Protein AF-A0A139GU90-F1 (afdb_monomer_lite)

InterPro domains:
  IPR026705 HID1/Ecm30 [PF12722] (1-574)
  IPR026705 HID1/Ecm30 [PTHR21575] (1-576)

pLDDT: mean 81.15, std 15.1, range [34.09, 97.06]

Secondary structure (DSSP, 8-state):
-HHHHHHHHHHHHHHHHHHSSS--TT-THHHHHHHS--SHHHHHHHS-HHHHHHHHPPPTTS---TT-GGGTT---HHHHHHHHHHHHHHHHHHH----SS-HHHHHHHHHHHHHHHHHHHHHHHH-GGGHHHHHHHHHSPB-PEE----TTSSS-S-EEETTEEEEEE-GGGTT---BS-HHHHHHHHHHHHTT-TTTTS---B-TTSSBP-------SSSBTTBSS-----HHHHHHHHHHHHHHHHHTGGGGGS-TTTTTT---HHHHHHHHTS-HHHHHHHHHHHHHHHHH--GGGS-SS---TT---HHHHHHHHHHHHHHHHHH--PPPPTTSPPPP-HHHHHHHH---HHHHHHHHHHHHHHHTHHHHHTTSSS------TTHHHHHHHHHHHHHH-HHHHHHHHHTSHHHHHHHHHHHHHHHHHH-TTSTTHHHHHHHHHHHHHHHTSHHHHHHTTSB---GGGS-GGGPPTT--SBHHHHHHHHHHHHHHHSGGGGHHHHHHHHHHHHHHGGG--S--HHHHHHHHHHHHHHHSHHHHTT-TTHHHHHHHHHHHHHHHHHHHHTT-SS--HHHHHHHHT-

Sequence (589 aa):
MGVSESKIAFKQTVSRLLDNRNIDSADPIWNELWTLPETADDVFSFWAANDIRELLWTHPNQKIVAADYQFMHEPKRNLITLLYLTIARLEQLQTQHVFPEDPSMTNRQIVNCMRIITRLMPFIHEAENMQEWANRFFWEPQRPTYLNWDRLNSRPNQYYDGLHPNVLYNRQDADKEIGPPLGHRLLDVVTKYMFFAAFTLPSRETEDGKPDLEITLKVWHSGVGSGSSPYCTAENFRNQYETARLLLTMASRTMYIRPDQVAMADNKALTYLTTRINQRIINAINCSLLNTVMRFQPTVWSPMIDWEARRDNKKVLVSTCLQFLLVSMVYIPPLGPDGKSVKNLFRNSMASLFRPDDFQFINHGIKRVLEQPVSANRSFIPKSDKVEWAPDMLSFLWEMVQCNKKFRRYLCDTRIAMDYFVILLYYVVDGIRDTTNTKLGVVRMSVCILQSLSTDRVFATHLRAPFNHVDALPEVMRIKSFHGSYADFLLCSMADIIVTTEERMEPVYGPCIDIIKNIAPYQKHLERATSSKLMRIFEKLVQPGYLLRNDGNNVVLKGLLQACHAILENNFEGRSHGSRVELVWREKR

Radius of gyration: 29.22 Å; chains: 1; bounding box: 82×59×94 Å

Structure (mmCIF, N/CA/C/O backbone):
data_AF-A0A139GU90-F1
#
_entry.id   AF-A0A139GU90-F1
#
loop_
_atom_site.group_PDB
_atom_site.id
_atom_site.type_symbol
_atom_site.label_atom_id
_atom_site.label_alt_id
_atom_site.label_comp_id
_atom_site.label_asym_id
_atom_site.label_entity_id
_atom_site.label_seq_id
_atom_site.pdbx_PDB_ins_code
_atom_site.Cartn_x
_atom_site.Cartn_y
_atom_site.Cartn_z
_atom_site.occupancy
_atom_site.B_iso_or_equiv
_atom_site.auth_seq_id
_atom_site.auth_comp_id
_atom_site.auth_asym_id
_atom_site.auth_atom_id
_atom_site.pdbx_PDB_model_num
ATOM 1 N N . MET A 1 1 ? -15.010 27.110 31.125 1.00 40.75 1 MET A N 1
ATOM 2 C CA . MET A 1 1 ? -14.324 26.512 32.291 1.00 40.75 1 MET A CA 1
ATOM 3 C C . MET A 1 1 ? -14.272 24.975 32.253 1.00 40.75 1 MET A C 1
ATOM 5 O O . MET A 1 1 ? -13.381 24.435 32.881 1.00 40.75 1 MET A O 1
ATOM 9 N N . GLY A 1 2 ? -15.091 24.270 31.451 1.00 57.06 2 GLY A N 1
ATOM 10 C CA . GLY A 1 2 ? -15.141 22.792 31.463 1.00 57.06 2 GLY A CA 1
ATOM 11 C C . GLY A 1 2 ? -14.008 22.008 30.770 1.00 57.06 2 GLY A C 1
ATOM 12 O O . GLY A 1 2 ? -13.779 20.864 31.135 1.00 57.06 2 GLY A O 1
ATOM 13 N N . VAL A 1 3 ? -13.258 22.592 29.823 1.00 60.56 3 VAL A N 1
ATOM 14 C CA . VAL A 1 3 ? -12.218 21.854 29.056 1.00 60.56 3 VAL A CA 1
ATOM 15 C C . VAL A 1 3 ? -11.013 21.447 29.920 1.00 60.56 3 VAL A C 1
ATOM 17 O O . VAL A 1 3 ? -10.373 20.428 29.677 1.00 60.56 3 VAL A O 1
ATOM 20 N N . SER A 1 4 ? -10.677 22.237 30.942 1.00 66.94 4 SER A N 1
ATOM 21 C CA . SER A 1 4 ? -9.584 21.902 31.866 1.00 66.94 4 SER A CA 1
ATOM 22 C C . SER A 1 4 ? -10.014 20.848 32.888 1.00 66.94 4 SER A C 1
ATOM 24 O O . SER A 1 4 ? -9.228 19.969 33.230 1.00 66.94 4 SER A O 1
ATOM 26 N N . GLU A 1 5 ? -11.268 20.905 33.343 1.00 70.94 5 GLU A N 1
ATOM 27 C CA . GLU A 1 5 ? -11.840 19.940 34.288 1.00 70.94 5 GLU A CA 1
ATOM 28 C C . GLU A 1 5 ? -12.019 18.557 33.652 1.00 70.94 5 GLU A C 1
ATOM 30 O O . GLU A 1 5 ? -11.633 17.563 34.263 1.00 70.94 5 GLU A O 1
ATOM 35 N N . SER A 1 6 ? -12.494 18.477 32.402 1.00 71.88 6 SER A N 1
ATOM 36 C CA . SER A 1 6 ? -12.640 17.204 31.676 1.00 71.88 6 SER A CA 1
ATOM 37 C C . SER A 1 6 ? -11.301 16.494 31.451 1.00 71.88 6 SER A C 1
ATOM 39 O O . SER A 1 6 ? -11.211 15.274 31.583 1.00 71.88 6 SER A O 1
ATOM 41 N N . LYS A 1 7 ? -10.228 17.252 31.197 1.00 76.62 7 LYS A N 1
ATOM 42 C CA . LYS A 1 7 ? -8.858 16.725 31.069 1.00 76.62 7 LYS A CA 1
ATOM 43 C C . LYS A 1 7 ? -8.301 16.186 32.385 1.00 76.62 7 LYS A C 1
ATOM 45 O O . LYS A 1 7 ? -7.633 15.152 32.395 1.00 76.62 7 LYS A O 1
ATOM 50 N N . ILE A 1 8 ? -8.566 16.875 33.496 1.00 79.88 8 ILE A N 1
ATOM 51 C CA . ILE A 1 8 ? -8.167 16.414 34.833 1.00 79.88 8 ILE A CA 1
ATOM 52 C C . ILE A 1 8 ? -8.944 15.149 35.202 1.00 79.88 8 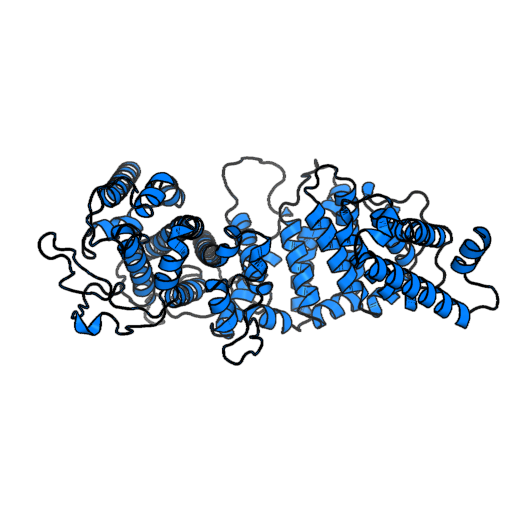ILE A C 1
ATOM 54 O O . ILE A 1 8 ? -8.326 14.183 35.648 1.00 79.88 8 ILE A O 1
ATOM 58 N N . ALA A 1 9 ? -10.258 15.134 34.960 1.00 79.94 9 ALA A N 1
ATOM 59 C CA . ALA A 1 9 ? -11.107 13.968 35.179 1.00 79.94 9 ALA A CA 1
ATOM 60 C C . ALA A 1 9 ? -10.586 12.761 34.390 1.00 79.94 9 ALA A C 1
ATOM 62 O O . ALA A 1 9 ? -10.298 11.734 34.989 1.00 79.94 9 ALA A O 1
ATOM 63 N N . PHE A 1 10 ? -10.307 12.920 33.092 1.00 80.69 10 PHE A N 1
ATOM 64 C CA . PHE A 1 10 ? -9.768 11.839 32.265 1.00 80.69 10 PHE A CA 1
ATOM 65 C C . PHE A 1 10 ? -8.430 11.293 32.785 1.00 80.69 10 PHE A C 1
ATOM 67 O O . PHE A 1 10 ? -8.216 10.082 32.819 1.00 80.69 10 PHE A O 1
ATOM 74 N N . LYS A 1 11 ? -7.523 12.163 33.250 1.00 82.12 11 LYS A N 1
ATOM 75 C CA . LYS A 1 11 ? -6.261 11.716 33.858 1.00 82.12 11 LYS A CA 1
ATOM 76 C C . LYS A 1 11 ? -6.498 10.912 35.141 1.00 82.12 11 LYS A C 1
ATOM 78 O O . LYS A 1 11 ? -5.830 9.906 35.358 1.00 82.12 11 LYS A O 1
ATOM 83 N N . GLN A 1 12 ? -7.451 11.333 35.972 1.00 83.44 12 GLN A N 1
ATOM 84 C CA . GLN A 1 12 ? -7.842 10.593 37.175 1.00 83.44 12 GLN A CA 1
ATOM 85 C C . GLN A 1 12 ? -8.463 9.235 36.824 1.00 83.44 12 GLN A C 1
ATOM 87 O O . GLN A 1 12 ? -8.147 8.246 37.483 1.00 83.44 12 GLN A O 1
ATOM 92 N N . THR A 1 13 ? -9.282 9.167 35.770 1.00 82.94 13 THR A N 1
ATOM 93 C CA . THR A 1 13 ? -9.825 7.922 35.208 1.00 82.94 13 THR A CA 1
ATOM 94 C C . THR A 1 13 ? -8.684 6.966 34.832 1.00 82.94 13 THR A C 1
ATOM 96 O O . THR A 1 13 ? -8.685 5.818 35.269 1.00 82.94 13 THR A O 1
ATOM 99 N N . VAL A 1 14 ? -7.654 7.440 34.115 1.00 83.12 14 VAL A N 1
ATOM 100 C CA . VAL A 1 14 ? -6.478 6.622 33.743 1.00 83.12 14 VAL A CA 1
ATOM 101 C C . VAL A 1 14 ? -5.686 6.160 34.972 1.00 83.12 14 VAL A C 1
ATOM 103 O O . VAL A 1 14 ? -5.358 4.979 35.066 1.00 83.12 14 VAL A O 1
ATOM 106 N N . SER A 1 15 ? -5.427 7.029 35.954 1.00 83.69 15 SER A N 1
ATOM 107 C CA . SER A 1 15 ? -4.740 6.626 37.194 1.00 83.69 15 SER A CA 1
ATOM 108 C C . SER A 1 15 ? -5.526 5.572 37.979 1.00 83.69 15 SER A C 1
ATOM 110 O O . SER A 1 15 ? -4.954 4.589 38.442 1.00 83.69 15 SER A O 1
ATOM 112 N N . ARG A 1 16 ? -6.858 5.692 38.044 1.00 83.00 16 ARG A N 1
ATOM 113 C CA . ARG A 1 16 ? -7.717 4.677 38.674 1.00 83.00 16 ARG A CA 1
ATOM 114 C C . ARG A 1 16 ? -7.636 3.320 37.976 1.00 83.00 16 ARG A C 1
ATOM 116 O O . ARG A 1 16 ? -7.678 2.302 38.662 1.00 83.00 16 ARG A O 1
ATOM 123 N N . LEU A 1 17 ? -7.494 3.290 36.647 1.00 82.44 17 LEU A N 1
ATOM 124 C CA . LEU A 1 17 ? -7.277 2.043 35.899 1.00 82.44 17 LEU A CA 1
ATOM 125 C C . LEU A 1 17 ? -5.941 1.368 36.253 1.00 82.44 17 LEU A C 1
ATOM 127 O O . LEU A 1 17 ? -5.829 0.151 36.097 1.00 82.44 17 LEU A O 1
ATOM 131 N N . LEU A 1 18 ? -4.938 2.124 36.705 1.00 81.19 18 LEU A N 1
ATOM 132 C CA . LEU A 1 18 ? -3.638 1.592 37.126 1.00 81.19 18 LEU A CA 1
ATOM 133 C C . LEU A 1 18 ? -3.661 1.087 38.573 1.00 81.19 18 LEU A C 1
ATOM 135 O O . LEU A 1 18 ? -3.166 -0.016 38.835 1.00 81.19 18 LEU A O 1
ATOM 139 N N . ASP A 1 19 ? -4.259 1.878 39.469 1.00 80.56 19 ASP A N 1
ATOM 140 C CA . ASP A 1 19 ? -4.271 1.650 40.917 1.00 80.56 19 ASP A CA 1
ATOM 141 C C . ASP A 1 19 ? -5.241 0.533 41.330 1.00 80.56 19 ASP A C 1
ATOM 143 O O . ASP A 1 19 ? -4.900 -0.354 42.122 1.00 80.56 19 ASP A O 1
ATOM 147 N N . ASN A 1 20 ? -6.462 0.546 40.784 1.00 76.06 20 ASN A N 1
ATOM 148 C CA . ASN A 1 20 ? -7.491 -0.420 41.148 1.00 76.06 20 ASN A CA 1
ATOM 149 C C . ASN A 1 20 ? -7.299 -1.721 40.377 1.00 76.06 20 ASN A C 1
ATOM 151 O O . ASN A 1 20 ? -7.235 -1.743 39.150 1.00 76.06 20 ASN A O 1
ATOM 155 N N . ARG A 1 21 ? -7.286 -2.849 41.086 1.00 67.75 21 ARG A N 1
ATOM 156 C CA . ARG A 1 21 ? -7.284 -4.166 40.445 1.00 67.75 21 ARG A CA 1
ATOM 157 C C . ARG A 1 21 ? -8.719 -4.610 40.179 1.00 67.75 21 ARG A C 1
ATOM 159 O O . ARG A 1 21 ? -9.488 -4.718 41.124 1.00 67.75 21 ARG A O 1
ATOM 166 N N . ASN A 1 22 ? -9.011 -4.966 38.928 1.00 69.81 22 ASN A N 1
ATOM 167 C CA . ASN A 1 22 ? -10.249 -5.628 38.501 1.00 69.81 22 ASN A CA 1
ATOM 168 C C . ASN A 1 22 ? -11.499 -4.757 38.694 1.00 69.81 22 ASN A C 1
ATOM 170 O O . ASN A 1 22 ? -12.380 -5.089 39.482 1.00 69.81 22 ASN A O 1
ATOM 174 N N . ILE A 1 23 ? -11.559 -3.643 37.968 1.00 77.12 23 ILE A N 1
ATOM 175 C CA . ILE A 1 23 ? -12.759 -2.801 37.910 1.00 77.12 23 ILE A CA 1
ATOM 176 C C . ILE A 1 23 ? -13.882 -3.571 37.202 1.00 77.12 23 ILE A C 1
ATOM 178 O O . ILE A 1 23 ? -13.638 -4.226 36.185 1.00 77.12 23 ILE A O 1
ATOM 182 N N . ASP A 1 24 ? -15.102 -3.485 37.738 1.00 75.94 24 ASP A N 1
ATOM 183 C CA . ASP A 1 24 ? -16.277 -4.116 37.137 1.00 75.94 24 ASP A CA 1
ATOM 184 C C . ASP A 1 24 ? -16.564 -3.511 35.756 1.00 75.94 24 ASP A C 1
ATOM 186 O O . ASP A 1 24 ? -16.510 -2.302 35.550 1.00 75.94 24 ASP A O 1
ATOM 190 N N . SER A 1 25 ? -16.895 -4.367 34.800 1.00 73.06 25 SER A N 1
ATOM 191 C CA . SER A 1 25 ? -17.370 -4.016 33.463 1.00 73.06 25 SER A CA 1
ATOM 192 C C . SER A 1 25 ? -18.543 -3.023 33.432 1.00 73.06 25 SER A C 1
ATOM 194 O O . SER A 1 25 ? -18.662 -2.264 32.472 1.00 73.06 25 SER A O 1
ATOM 196 N N . ALA A 1 26 ? -19.392 -3.009 34.466 1.00 75.50 26 ALA A N 1
ATOM 197 C CA . ALA A 1 26 ? -20.545 -2.112 34.572 1.00 75.50 26 ALA A CA 1
ATOM 198 C C . ALA A 1 26 ? -20.205 -0.722 35.147 1.00 75.50 26 ALA A C 1
ATOM 200 O O . ALA A 1 26 ? -21.079 0.144 35.213 1.00 75.50 26 ALA A O 1
ATOM 201 N N . ASP A 1 27 ? -18.960 -0.498 35.576 1.00 80.94 27 ASP A N 1
ATOM 202 C CA . ASP A 1 27 ? -18.545 0.756 36.201 1.00 80.94 27 ASP A CA 1
ATOM 203 C C . ASP A 1 27 ? -18.630 1.936 35.201 1.00 80.94 27 ASP A C 1
ATOM 205 O O . ASP A 1 27 ? -18.148 1.830 34.064 1.00 80.94 27 ASP A O 1
ATOM 209 N N . PRO A 1 28 ? -19.224 3.086 35.582 1.00 84.31 28 PRO A N 1
ATOM 210 C CA . PRO A 1 28 ? -19.325 4.260 34.712 1.00 84.31 28 PRO A CA 1
ATOM 211 C C . PRO A 1 28 ? -17.970 4.810 34.242 1.00 84.31 28 PRO A C 1
ATOM 213 O O . PRO A 1 28 ? -17.932 5.501 33.221 1.00 84.31 28 PRO A O 1
ATOM 216 N N . ILE A 1 29 ? -16.864 4.469 34.913 1.00 85.50 29 ILE A N 1
ATOM 217 C CA . ILE A 1 29 ? -15.502 4.867 34.536 1.00 85.50 29 ILE A CA 1
ATOM 218 C C . ILE A 1 29 ? -15.152 4.492 33.089 1.00 85.50 29 ILE A C 1
ATOM 220 O O . ILE A 1 29 ? -14.408 5.209 32.422 1.00 85.50 29 ILE A O 1
ATOM 224 N N . TRP A 1 30 ? -15.714 3.401 32.559 1.00 85.31 30 TRP A N 1
ATOM 225 C CA . TRP A 1 30 ? -15.476 2.999 31.174 1.00 85.31 30 TRP A CA 1
ATOM 226 C C . TRP A 1 30 ? -16.108 3.986 30.189 1.00 85.31 30 TRP A C 1
ATOM 228 O O . TRP A 1 30 ? -15.477 4.348 29.198 1.00 85.31 30 TRP A O 1
ATOM 238 N N . ASN A 1 31 ? -17.302 4.506 30.498 1.00 85.50 31 ASN A N 1
ATOM 239 C CA . ASN A 1 31 ? -17.981 5.499 29.663 1.00 85.50 31 ASN A CA 1
ATOM 240 C C . ASN A 1 31 ? -17.219 6.827 29.605 1.00 85.50 31 ASN A C 1
ATOM 242 O O . ASN A 1 31 ? -17.206 7.492 28.566 1.00 85.50 31 ASN A O 1
ATOM 246 N N . GLU A 1 32 ? -16.551 7.206 30.694 1.00 85.81 32 GLU A N 1
ATOM 247 C CA . GLU A 1 32 ? -15.713 8.408 30.752 1.00 85.81 32 GLU A CA 1
ATOM 248 C C . GLU A 1 32 ? -14.583 8.367 29.708 1.00 85.81 32 GLU A C 1
ATOM 250 O O . GLU A 1 32 ? -14.237 9.396 29.124 1.00 85.81 32 GLU A O 1
ATOM 255 N N . LEU A 1 33 ? -14.057 7.178 29.386 1.00 83.75 33 LEU A N 1
ATOM 256 C CA . LEU A 1 33 ? -12.903 7.034 28.495 1.00 83.75 33 LEU A CA 1
ATOM 257 C C . LEU A 1 33 ? -13.179 7.450 27.046 1.00 83.75 33 LEU A C 1
ATOM 259 O O . LEU A 1 33 ? -12.275 7.941 26.372 1.00 83.75 33 LEU A O 1
ATOM 263 N N . TRP A 1 34 ? -14.405 7.269 26.550 1.00 86.56 34 TRP A N 1
ATOM 264 C CA . TRP A 1 34 ? -14.785 7.674 25.191 1.00 86.56 34 TRP A CA 1
ATOM 265 C C . TRP A 1 34 ? -15.650 8.936 25.135 1.00 86.56 34 TRP A C 1
ATOM 267 O O . TRP A 1 34 ? -15.817 9.494 24.049 1.00 86.56 34 TRP A O 1
ATOM 277 N N . THR A 1 35 ? -16.157 9.430 26.269 1.00 86.25 35 THR A N 1
ATOM 278 C CA . THR A 1 35 ? -16.968 10.660 26.332 1.00 86.25 35 THR A CA 1
ATOM 279 C C . THR A 1 35 ? -16.157 11.912 26.672 1.00 86.25 35 THR A C 1
ATOM 281 O O . THR A 1 35 ? -16.426 12.966 26.094 1.00 86.25 35 THR A O 1
ATOM 284 N N . LEU A 1 36 ? -15.154 11.811 27.554 1.00 84.00 36 LEU A N 1
ATOM 285 C CA . LEU A 1 36 ? -14.363 12.958 28.019 1.00 84.00 36 LEU A CA 1
ATOM 286 C C . LEU A 1 36 ? -13.362 13.517 26.988 1.00 84.00 36 LEU A C 1
ATOM 288 O O . LEU A 1 36 ? -13.222 14.741 26.938 1.00 84.00 36 LEU A O 1
ATOM 292 N N . PRO A 1 37 ? -12.651 12.710 26.168 1.00 84.06 37 PRO A N 1
ATOM 293 C CA . PRO A 1 37 ? -11.667 13.261 25.237 1.00 84.06 37 PRO A CA 1
ATOM 294 C C . PRO A 1 37 ? -12.317 14.083 24.116 1.00 84.06 37 PRO A C 1
ATOM 296 O O . PRO A 1 37 ? -13.208 13.607 23.409 1.00 84.06 37 PRO A O 1
ATOM 299 N N . GLU A 1 38 ? -11.829 15.304 23.891 1.00 79.12 38 GLU A N 1
ATOM 300 C CA . GLU A 1 38 ? -12.315 16.173 22.809 1.00 79.12 38 GLU A CA 1
ATOM 301 C C . GLU A 1 38 ? -11.406 16.102 21.573 1.00 79.12 38 GLU A C 1
ATOM 303 O O . GLU A 1 38 ? -11.857 16.159 20.422 1.00 79.12 38 GLU A O 1
ATOM 308 N N . THR A 1 39 ? -10.100 15.939 21.788 1.00 79.38 39 THR A N 1
ATOM 309 C CA . THR A 1 39 ? -9.088 15.930 20.730 1.00 79.38 39 THR A CA 1
ATOM 310 C C . THR A 1 39 ? -8.318 14.614 20.663 1.00 79.38 39 THR A C 1
ATOM 312 O O . THR A 1 39 ? -8.367 13.784 21.566 1.00 79.38 39 THR A O 1
ATOM 315 N N . ALA A 1 40 ? -7.598 14.404 19.554 1.00 77.44 40 ALA A N 1
ATOM 316 C CA . ALA A 1 40 ? -6.693 13.261 19.456 1.00 77.44 40 ALA A CA 1
ATOM 317 C C . ALA A 1 40 ? -5.589 13.369 20.517 1.00 77.44 40 ALA A C 1
ATOM 319 O O . ALA A 1 40 ? -5.300 12.390 21.199 1.00 77.44 40 ALA A O 1
ATOM 320 N N . ASP A 1 41 ? -5.037 14.568 20.707 1.00 78.50 41 ASP A N 1
ATOM 321 C CA . ASP A 1 41 ? -3.985 14.825 21.688 1.00 78.50 41 ASP A CA 1
ATOM 322 C C . ASP A 1 41 ? -4.434 14.499 23.115 1.00 78.50 41 ASP A C 1
ATOM 324 O O . ASP A 1 41 ? -3.618 14.023 23.901 1.00 78.50 41 ASP A O 1
ATOM 328 N N . ASP A 1 42 ? -5.726 14.646 23.428 1.00 78.25 42 ASP A N 1
ATOM 329 C CA . ASP A 1 42 ? -6.269 14.238 24.727 1.00 78.25 42 ASP A CA 1
ATOM 330 C C . ASP A 1 42 ? -6.219 12.714 24.938 1.00 78.25 42 ASP A C 1
ATOM 332 O O . ASP A 1 42 ? -6.059 12.241 26.054 1.00 78.25 42 ASP A O 1
ATOM 336 N N . VAL A 1 43 ? -6.282 11.904 23.883 1.00 79.56 43 VAL A N 1
ATOM 337 C CA . VAL A 1 43 ? -6.084 10.453 24.025 1.00 79.56 43 VAL A CA 1
ATOM 338 C C . VAL A 1 43 ? -4.591 10.128 24.055 1.00 79.56 43 VAL A C 1
ATOM 340 O O . VAL A 1 43 ? -4.123 9.434 24.952 1.00 79.56 43 VAL A O 1
ATOM 343 N N . PHE A 1 44 ? -3.817 10.649 23.098 1.00 78.75 44 PHE A N 1
ATOM 344 C CA . PHE A 1 44 ? -2.407 10.278 22.920 1.00 78.75 44 PHE A CA 1
ATOM 345 C C . PHE A 1 44 ? -1.470 10.827 24.009 1.00 78.75 44 PHE A C 1
ATOM 347 O O . PHE A 1 44 ? -0.449 10.194 24.283 1.00 78.75 44 PHE A O 1
ATOM 354 N N . SER A 1 45 ? -1.796 11.969 24.624 1.00 76.12 45 SER A N 1
ATOM 355 C CA . SER A 1 45 ? -0.969 12.588 25.673 1.00 76.12 45 SER A CA 1
ATOM 356 C C . SER A 1 45 ? -1.302 12.064 27.065 1.00 76.12 45 SER A C 1
ATOM 358 O O . SER A 1 45 ? -0.399 11.905 27.882 1.00 76.12 45 SER A O 1
ATOM 360 N N . PHE A 1 46 ? -2.582 11.801 27.345 1.00 72.44 46 PHE A N 1
ATOM 361 C CA . PHE A 1 46 ? -3.020 11.374 28.675 1.00 72.44 46 PHE A CA 1
ATOM 362 C C . PHE A 1 46 ? -2.926 9.859 28.870 1.00 72.44 46 PHE A C 1
ATOM 364 O O . PHE A 1 46 ? -2.737 9.420 29.997 1.00 72.44 46 PHE A O 1
ATOM 371 N N . TRP A 1 47 ? -2.966 9.066 27.793 1.00 77.25 47 TRP A N 1
ATOM 372 C CA . TRP A 1 47 ? -2.459 7.694 27.812 1.00 77.25 47 TRP A CA 1
ATOM 373 C C . TRP A 1 47 ? -0.947 7.704 27.565 1.00 77.25 47 TRP A C 1
ATOM 375 O O . TRP A 1 47 ? -0.469 7.512 26.431 1.00 77.25 47 TRP A O 1
ATOM 385 N N . ALA A 1 48 ? -0.184 7.976 28.628 1.00 83.00 48 ALA A N 1
ATOM 386 C CA . ALA A 1 48 ? 1.266 7.993 28.542 1.00 83.00 48 ALA A CA 1
ATOM 387 C C . ALA A 1 48 ? 1.803 6.589 28.220 1.00 83.00 48 ALA A C 1
ATOM 389 O O . ALA A 1 48 ? 1.218 5.566 28.574 1.00 83.00 48 ALA A O 1
ATOM 390 N N . ALA A 1 49 ? 2.948 6.534 27.536 1.00 83.31 49 ALA A N 1
ATOM 391 C CA . ALA A 1 49 ? 3.563 5.264 27.151 1.00 83.31 49 ALA A CA 1
ATOM 392 C C . ALA A 1 49 ? 3.890 4.379 28.368 1.00 83.31 49 ALA A C 1
ATOM 394 O O . ALA A 1 49 ? 3.790 3.157 28.284 1.00 83.31 49 ALA A O 1
ATOM 395 N N . ASN A 1 50 ? 4.258 4.994 29.495 1.00 83.75 50 ASN A N 1
ATOM 396 C CA . ASN A 1 50 ? 4.556 4.278 30.734 1.00 83.75 50 ASN A CA 1
ATOM 397 C C . ASN A 1 50 ? 3.298 3.656 31.345 1.00 83.75 50 ASN A C 1
ATOM 399 O O . ASN A 1 50 ? 3.346 2.494 31.725 1.00 83.75 50 ASN A O 1
ATOM 403 N N . ASP A 1 51 ? 2.175 4.376 31.344 1.00 84.12 51 ASP A N 1
ATOM 404 C CA . ASP A 1 51 ? 0.894 3.894 31.875 1.00 84.12 51 ASP A CA 1
ATOM 405 C C . ASP A 1 51 ? 0.404 2.663 31.095 1.00 84.12 51 ASP A C 1
ATOM 407 O O . ASP A 1 51 ? 0.022 1.646 31.671 1.00 84.12 51 ASP A O 1
ATOM 411 N N . ILE A 1 52 ? 0.487 2.709 29.758 1.00 84.12 52 ILE A N 1
ATOM 412 C CA . ILE A 1 52 ? 0.115 1.572 28.900 1.00 84.12 52 ILE A CA 1
ATOM 413 C C . ILE A 1 52 ? 1.037 0.378 29.158 1.00 84.12 52 ILE A C 1
ATOM 415 O O . ILE A 1 52 ? 0.567 -0.755 29.268 1.00 84.12 52 ILE A O 1
ATOM 419 N N . ARG A 1 53 ? 2.349 0.616 29.278 1.00 83.75 53 ARG A N 1
ATOM 420 C CA . ARG A 1 53 ? 3.304 -0.443 29.624 1.00 83.75 53 ARG A CA 1
ATOM 421 C C . ARG A 1 53 ? 3.003 -1.023 30.998 1.00 83.75 53 ARG A C 1
ATOM 423 O O . ARG A 1 53 ? 3.034 -2.232 31.141 1.00 83.75 53 ARG A O 1
ATOM 430 N N . GLU A 1 54 ? 2.627 -0.225 31.984 1.00 82.50 54 GLU A N 1
ATOM 431 C CA . GLU A 1 54 ? 2.267 -0.746 33.301 1.00 82.50 54 GLU A CA 1
ATOM 432 C C . GLU A 1 54 ? 0.987 -1.599 33.273 1.00 82.50 54 GLU A C 1
ATOM 434 O O . GLU A 1 54 ? 0.876 -2.580 34.003 1.00 82.50 54 GLU A O 1
ATOM 439 N N . LEU A 1 55 ? 0.022 -1.281 32.407 1.00 79.88 55 LEU A N 1
ATOM 440 C CA . LEU A 1 55 ? -1.144 -2.144 32.185 1.00 79.88 55 LEU A CA 1
ATOM 441 C C . LEU A 1 55 ? -0.795 -3.450 31.465 1.00 79.88 55 LEU A C 1
ATOM 443 O O . LEU A 1 55 ? -1.460 -4.462 31.680 1.00 79.88 55 LEU A O 1
ATOM 447 N N . LEU A 1 56 ? 0.233 -3.432 30.617 1.00 76.25 56 LEU A N 1
ATOM 448 C CA . LEU A 1 56 ? 0.733 -4.613 29.917 1.00 76.25 56 LEU A CA 1
ATOM 449 C C . LEU A 1 56 ? 1.647 -5.479 30.795 1.00 76.25 56 LEU A C 1
ATOM 451 O O . LEU A 1 56 ? 1.688 -6.687 30.603 1.00 76.25 56 LEU A O 1
ATOM 455 N N . TRP A 1 57 ? 2.379 -4.891 31.744 1.00 68.38 57 TRP A N 1
ATOM 456 C CA . TRP A 1 57 ? 3.403 -5.574 32.534 1.00 68.38 57 TRP A CA 1
ATOM 457 C C . TRP A 1 57 ? 2.891 -6.003 33.915 1.00 68.38 57 TRP A C 1
ATOM 459 O O . TRP A 1 57 ? 2.544 -5.185 34.765 1.00 68.38 57 TRP A O 1
ATOM 469 N N . THR A 1 58 ? 2.969 -7.300 34.203 1.00 55.03 58 THR A N 1
ATOM 470 C CA . THR A 1 58 ? 3.000 -7.835 35.572 1.00 55.03 58 THR A CA 1
ATOM 471 C C . THR A 1 58 ? 4.455 -7.896 36.052 1.00 55.03 58 THR A C 1
ATOM 473 O O . THR A 1 58 ? 5.280 -8.572 35.444 1.00 55.03 58 THR A O 1
ATOM 476 N N . HIS A 1 59 ? 4.812 -7.157 37.109 1.00 48.91 59 HIS A N 1
ATOM 477 C CA . HIS A 1 59 ? 6.194 -7.074 37.608 1.00 48.91 59 HIS A CA 1
ATOM 478 C C . HIS A 1 59 ? 6.810 -8.454 37.947 1.00 48.91 59 HIS A C 1
ATOM 480 O O . HIS A 1 59 ? 6.175 -9.227 38.664 1.00 48.91 59 HIS A O 1
ATOM 486 N N . PRO A 1 60 ? 8.087 -8.721 37.590 1.00 41.88 60 PRO A N 1
ATOM 487 C CA . PRO A 1 60 ? 8.800 -9.947 37.982 1.00 41.88 60 PRO A CA 1
ATOM 488 C C . PRO A 1 60 ? 9.142 -10.031 39.485 1.00 41.88 60 PRO A C 1
ATOM 490 O O . PRO A 1 60 ? 9.498 -11.098 39.973 1.00 41.88 60 PRO A O 1
ATOM 493 N N . ASN A 1 61 ? 9.011 -8.934 40.244 1.00 38.31 61 ASN A N 1
ATOM 494 C CA . ASN A 1 61 ? 9.366 -8.872 41.673 1.00 38.31 61 ASN A CA 1
ATOM 495 C C . ASN A 1 61 ? 8.178 -9.065 42.632 1.00 38.31 61 ASN A C 1
ATOM 497 O O . ASN A 1 61 ? 8.328 -8.918 43.847 1.00 38.31 61 ASN A O 1
ATOM 501 N N . GLN A 1 62 ? 6.986 -9.375 42.124 1.00 42.84 62 GLN A N 1
ATOM 502 C CA . GLN A 1 62 ? 5.857 -9.703 42.987 1.00 42.84 62 GLN A CA 1
ATOM 503 C C . GLN A 1 62 ? 6.035 -11.149 43.471 1.00 42.84 62 GLN A C 1
ATOM 505 O O . GLN A 1 62 ? 6.113 -12.051 42.646 1.00 42.84 62 GLN A O 1
ATOM 510 N N . LYS A 1 63 ? 6.154 -11.369 44.793 1.00 36.12 63 LYS A N 1
ATOM 511 C CA . LYS A 1 63 ? 6.316 -12.708 45.395 1.00 36.12 63 LYS A CA 1
ATOM 512 C C . LYS A 1 63 ? 5.292 -13.679 44.800 1.00 36.12 63 LYS A C 1
ATOM 514 O O . LYS A 1 63 ? 4.099 -13.575 45.073 1.00 36.12 63 LYS A O 1
ATOM 519 N N . ILE A 1 64 ? 5.808 -14.589 43.985 1.00 41.03 64 ILE A N 1
ATOM 520 C CA . ILE A 1 64 ? 5.069 -15.588 43.225 1.00 41.03 64 ILE A CA 1
ATOM 521 C C . ILE A 1 64 ? 4.521 -16.609 44.222 1.00 41.03 64 ILE A C 1
ATOM 523 O O . ILE A 1 64 ? 5.288 -17.295 44.901 1.00 41.03 64 ILE A O 1
ATOM 527 N N . VAL A 1 65 ? 3.197 -16.705 44.335 1.00 41.25 65 VAL A N 1
ATOM 528 C CA . VAL A 1 65 ? 2.556 -17.862 44.964 1.00 41.25 65 VAL A CA 1
ATOM 529 C C . VAL A 1 65 ? 2.465 -18.932 43.876 1.00 41.25 65 VAL A C 1
ATOM 531 O O . VAL A 1 65 ? 2.024 -18.653 42.767 1.00 41.25 65 VAL A O 1
ATOM 534 N N . ALA A 1 66 ? 2.913 -20.153 44.170 1.00 39.28 66 ALA A N 1
ATOM 535 C CA . ALA A 1 66 ? 3.141 -21.239 43.205 1.00 39.28 66 ALA A CA 1
ATOM 536 C C . ALA A 1 66 ? 1.925 -21.674 42.341 1.00 39.28 66 ALA A C 1
ATOM 538 O O . ALA A 1 66 ? 2.068 -22.552 41.496 1.00 39.28 66 ALA A O 1
ATOM 539 N N . ALA A 1 67 ? 0.747 -21.070 42.518 1.00 46.47 67 ALA A N 1
ATOM 540 C CA . ALA A 1 67 ? -0.456 -21.314 41.721 1.00 46.47 67 ALA A CA 1
ATOM 541 C C . ALA A 1 67 ? -0.554 -20.455 40.436 1.00 46.47 67 ALA A C 1
ATOM 543 O O . ALA A 1 67 ? -1.385 -20.755 39.582 1.00 46.47 67 ALA A O 1
ATOM 544 N N . ASP A 1 68 ? 0.291 -19.428 40.268 1.00 45.16 68 ASP A N 1
ATOM 545 C CA . ASP A 1 68 ? 0.155 -18.412 39.205 1.00 45.16 68 ASP A CA 1
ATOM 546 C C . ASP A 1 68 ? 0.987 -18.680 37.931 1.00 45.16 68 ASP A C 1
ATOM 548 O O . ASP A 1 68 ? 0.962 -17.887 36.989 1.00 45.16 68 ASP A O 1
ATOM 552 N N . TYR A 1 69 ? 1.701 -19.810 37.844 1.00 44.19 69 TYR A N 1
ATOM 553 C CA . TYR A 1 69 ? 2.580 -20.128 36.701 1.00 44.19 69 TYR A CA 1
ATOM 554 C C . TYR A 1 69 ? 1.859 -20.193 35.343 1.00 44.19 69 TYR A C 1
ATOM 556 O O . TYR A 1 69 ? 2.488 -19.998 34.307 1.00 44.19 69 TYR A O 1
ATOM 564 N N . GLN A 1 70 ? 0.544 -20.424 35.328 1.00 44.81 70 GLN A N 1
ATOM 565 C CA . GLN A 1 70 ? -0.241 -20.517 34.094 1.00 44.81 70 GLN A CA 1
ATOM 566 C C . GLN A 1 70 ? -0.640 -19.144 33.510 1.00 44.81 70 GLN A C 1
ATOM 568 O O . GLN A 1 70 ? -1.057 -19.075 32.357 1.00 44.81 70 GLN A O 1
ATOM 573 N N . PHE A 1 71 ? -0.472 -18.054 34.273 1.00 48.62 71 PHE A N 1
ATOM 574 C CA . PHE A 1 71 ? -0.873 -16.683 33.912 1.00 48.62 71 PHE A CA 1
ATOM 575 C C . PHE A 1 71 ? 0.318 -15.721 33.744 1.00 48.62 71 PHE A C 1
ATOM 577 O O . PHE A 1 71 ? 0.134 -14.507 33.689 1.00 48.62 71 PHE A O 1
ATOM 584 N N . MET A 1 72 ? 1.545 -16.247 33.636 1.00 46.69 72 MET A N 1
ATOM 585 C CA . MET A 1 72 ? 2.801 -15.474 33.614 1.00 46.69 72 MET A CA 1
ATOM 586 C C . MET A 1 72 ? 2.926 -14.483 32.429 1.00 46.69 72 MET A C 1
ATOM 588 O O . MET A 1 72 ? 3.820 -13.640 32.424 1.00 46.69 72 MET A O 1
ATOM 592 N N . HIS A 1 73 ? 2.021 -14.569 31.448 1.00 60.44 73 HIS A N 1
ATOM 593 C CA . HIS A 1 73 ? 2.034 -13.828 30.183 1.00 60.44 73 HIS A CA 1
ATOM 594 C C . HIS A 1 73 ? 0.683 -13.152 29.855 1.00 60.44 73 HIS A C 1
ATOM 596 O O . HIS A 1 73 ? 0.328 -13.035 28.685 1.00 60.44 73 HIS A O 1
ATOM 602 N N . GLU A 1 74 ? -0.105 -12.742 30.860 1.00 69.81 74 GLU A N 1
ATOM 603 C CA . GLU A 1 74 ? -1.350 -11.979 30.648 1.00 69.81 74 GLU A CA 1
ATOM 604 C C . GLU A 1 74 ? -1.228 -10.519 31.127 1.00 69.81 74 GLU A C 1
ATOM 606 O O . GLU A 1 74 ? -0.610 -10.261 32.163 1.00 69.81 74 GLU A O 1
ATOM 611 N N . PRO A 1 75 ? -1.837 -9.546 30.420 1.00 78.50 75 PRO A N 1
ATOM 612 C CA . PRO A 1 75 ? -1.882 -8.158 30.873 1.00 78.50 75 PRO A CA 1
ATOM 613 C C . PRO A 1 75 ? -2.824 -7.969 32.073 1.00 78.50 75 PRO A C 1
ATOM 615 O O . PRO A 1 75 ? -3.660 -8.824 32.383 1.00 78.50 75 PRO A O 1
ATOM 618 N N . LYS A 1 76 ? -2.754 -6.800 32.733 1.00 80.75 76 LYS A N 1
ATOM 619 C CA . LYS A 1 76 ? -3.702 -6.434 33.799 1.00 80.75 76 LYS A CA 1
ATOM 620 C C . LYS A 1 76 ? -5.139 -6.519 33.264 1.00 80.75 76 LYS A C 1
ATOM 622 O O . LYS A 1 76 ? -5.439 -6.037 32.171 1.00 80.75 76 LYS A O 1
ATOM 627 N N . ARG A 1 77 ? -6.062 -7.057 34.070 1.00 78.19 77 ARG A N 1
ATOM 628 C CA . ARG A 1 77 ? -7.463 -7.294 33.660 1.00 78.19 77 ARG A CA 1
ATOM 629 C C . ARG A 1 77 ? -8.172 -6.056 33.130 1.00 78.19 77 ARG A C 1
ATOM 631 O O . ARG A 1 77 ? -8.927 -6.161 32.174 1.00 78.19 77 ARG A O 1
ATOM 638 N N . ASN A 1 78 ? -7.886 -4.890 33.703 1.00 83.88 78 ASN A N 1
ATOM 639 C CA . ASN A 1 78 ? -8.485 -3.633 33.263 1.00 83.88 78 ASN A CA 1
ATOM 640 C C . ASN A 1 78 ? -8.195 -3.345 31.779 1.00 83.88 78 ASN A C 1
ATOM 642 O O . ASN A 1 78 ? -9.055 -2.802 31.096 1.00 83.88 78 ASN A O 1
ATOM 646 N N . LEU A 1 79 ? -7.032 -3.753 31.249 1.00 85.19 79 LEU A N 1
ATOM 647 C CA . LEU A 1 79 ? -6.727 -3.623 29.821 1.00 85.19 79 LEU A CA 1
ATOM 648 C C . LEU A 1 79 ? -7.587 -4.562 28.966 1.00 85.19 79 LEU A C 1
ATOM 650 O O . LEU A 1 79 ? -8.065 -4.170 27.906 1.00 85.19 79 LEU A O 1
ATOM 654 N N . ILE A 1 80 ? -7.801 -5.791 29.435 1.00 84.81 80 ILE A N 1
ATOM 655 C CA . ILE A 1 80 ? -8.642 -6.786 28.758 1.00 84.81 80 ILE A CA 1
ATOM 656 C C . ILE A 1 80 ? -10.091 -6.288 28.703 1.00 84.81 80 ILE A C 1
ATOM 658 O O . ILE A 1 80 ? -10.691 -6.252 27.629 1.00 84.81 80 ILE A O 1
ATOM 662 N N . THR A 1 81 ? -10.627 -5.838 29.842 1.00 84.19 81 THR A N 1
ATOM 663 C CA . THR A 1 81 ? -11.970 -5.250 29.940 1.00 84.19 81 THR A CA 1
ATOM 664 C C . THR A 1 81 ? -12.094 -4.012 29.052 1.00 84.19 81 THR A C 1
ATOM 666 O O . THR A 1 81 ? -13.073 -3.887 28.323 1.00 84.19 81 THR A O 1
ATOM 669 N N . LEU A 1 82 ? -11.079 -3.140 29.023 1.00 88.75 82 LEU A N 1
ATOM 670 C CA . LEU A 1 82 ? -11.054 -1.971 28.142 1.00 88.75 82 LEU A CA 1
ATOM 671 C C . LEU A 1 82 ? -11.179 -2.359 26.664 1.00 88.75 82 LEU A C 1
ATOM 673 O O . LEU A 1 82 ? -11.973 -1.765 25.935 1.00 88.75 82 LEU A O 1
ATOM 677 N N . LEU A 1 83 ? -10.407 -3.349 26.211 1.00 90.44 83 LEU A N 1
ATOM 678 C CA . LEU A 1 83 ? -10.444 -3.815 24.822 1.00 90.44 83 LEU A CA 1
ATOM 679 C C . LEU A 1 83 ? -11.809 -4.413 24.470 1.00 90.44 83 LEU A C 1
ATOM 681 O O . LEU A 1 83 ? -12.366 -4.083 23.427 1.00 90.44 83 LEU A O 1
ATOM 685 N N . TYR A 1 84 ? -12.385 -5.233 25.349 1.00 89.50 84 TYR A N 1
ATOM 686 C CA . TYR A 1 84 ? -13.721 -5.773 25.120 1.00 89.50 84 TYR A CA 1
ATOM 687 C C . TYR A 1 84 ? -14.794 -4.684 25.066 1.00 89.50 84 TYR A C 1
ATOM 689 O O . TYR A 1 84 ? -15.552 -4.627 24.100 1.00 89.50 84 TYR A O 1
ATOM 697 N N . LEU A 1 85 ? -14.840 -3.793 26.059 1.00 89.06 85 LEU A N 1
ATOM 698 C CA . LEU A 1 85 ? -15.865 -2.753 26.140 1.00 89.06 85 LEU A CA 1
ATOM 699 C C . LEU A 1 85 ? -15.755 -1.739 25.000 1.00 89.06 85 LEU A C 1
ATOM 701 O O . LEU A 1 85 ? -16.775 -1.311 24.468 1.00 89.06 85 LEU A O 1
ATOM 705 N N . THR A 1 86 ? -14.540 -1.383 24.573 1.00 91.06 86 THR A N 1
ATOM 706 C CA . THR A 1 86 ? -14.352 -0.480 23.425 1.00 91.06 86 THR A CA 1
ATOM 707 C C . THR A 1 86 ? -14.842 -1.101 22.118 1.00 91.06 86 THR A C 1
ATOM 709 O O . THR A 1 86 ? -15.485 -0.411 21.326 1.00 91.06 86 THR A O 1
ATOM 712 N N . ILE A 1 87 ? -14.608 -2.399 21.899 1.00 92.00 87 ILE A N 1
ATOM 713 C CA . ILE A 1 87 ? -15.102 -3.114 20.712 1.00 92.00 87 ILE A CA 1
ATOM 714 C C . ILE A 1 87 ? -16.622 -3.291 20.779 1.00 92.00 87 ILE A C 1
ATOM 716 O O . ILE A 1 87 ? -17.312 -2.980 19.808 1.00 92.00 87 ILE A O 1
ATOM 720 N N . ALA A 1 88 ? -17.157 -3.700 21.931 1.00 89.62 88 ALA A N 1
ATOM 721 C CA . ALA A 1 88 ? -18.596 -3.819 22.152 1.00 89.62 88 ALA A CA 1
ATOM 722 C C . ALA A 1 88 ? -19.314 -2.480 21.934 1.00 89.62 88 ALA A C 1
ATOM 724 O O . ALA A 1 88 ? -20.365 -2.429 21.295 1.00 89.62 88 ALA A O 1
ATOM 725 N N . ARG A 1 89 ? -18.721 -1.372 22.397 1.00 89.88 89 ARG A N 1
ATOM 726 C CA . ARG A 1 89 ? -19.270 -0.031 22.185 1.00 89.88 89 ARG A CA 1
ATOM 727 C C . ARG A 1 89 ? -19.273 0.348 20.706 1.00 89.88 89 ARG A C 1
ATOM 729 O O . ARG A 1 89 ? -20.279 0.861 20.228 1.00 89.88 89 ARG A O 1
ATOM 736 N N . LEU A 1 90 ? -18.201 0.058 19.964 1.00 91.12 90 LEU A N 1
ATOM 737 C CA . LEU A 1 90 ? -18.160 0.280 18.513 1.00 91.12 90 LEU A CA 1
ATOM 738 C C . LEU A 1 90 ? -19.236 -0.525 17.768 1.00 91.12 90 LEU A C 1
ATOM 740 O O . LEU A 1 90 ? -19.828 -0.005 16.826 1.00 91.12 90 LEU A O 1
ATOM 744 N N . GLU A 1 91 ? -19.524 -1.759 18.181 1.00 89.50 91 GLU A N 1
ATOM 745 C CA . GLU A 1 91 ? -20.609 -2.566 17.602 1.00 89.50 91 GLU A CA 1
ATOM 746 C C . GLU A 1 91 ? -22.001 -2.028 17.951 1.00 89.50 91 GLU A C 1
ATOM 748 O O . GLU A 1 91 ? -22.890 -1.956 17.097 1.00 89.50 91 GLU A O 1
ATOM 753 N N . GLN A 1 92 ? -22.187 -1.606 19.202 1.00 87.25 92 GLN A N 1
ATOM 754 C CA . GLN A 1 92 ? -23.440 -1.029 19.675 1.00 87.25 92 GLN A CA 1
ATOM 755 C C . GLN A 1 92 ? -23.794 0.244 18.896 1.00 87.25 92 GLN A C 1
ATOM 757 O O . GLN A 1 92 ? -24.923 0.382 18.426 1.00 87.25 92 GLN A O 1
ATOM 762 N N . LEU A 1 93 ? -22.819 1.140 18.708 1.00 86.38 93 LEU A N 1
ATOM 763 C CA . LEU A 1 93 ? -22.994 2.415 18.001 1.00 86.38 93 LEU A CA 1
ATOM 764 C C . LEU A 1 93 ? -23.308 2.246 16.503 1.00 86.38 93 LEU A C 1
ATOM 766 O O . LEU A 1 93 ? -23.816 3.173 15.882 1.00 86.38 93 LEU A O 1
ATOM 770 N N . GLN A 1 94 ? -23.052 1.066 15.930 1.00 82.62 94 GLN A N 1
ATOM 771 C CA . GLN A 1 94 ? -23.383 0.751 14.538 1.00 82.62 94 GLN A CA 1
ATOM 772 C C . GLN A 1 94 ? -24.796 0.166 14.364 1.00 82.62 94 GLN A C 1
ATOM 774 O O . GLN A 1 94 ? -25.355 0.241 13.274 1.00 82.62 94 GLN A O 1
ATOM 779 N N . THR A 1 95 ? -25.362 -0.458 15.401 1.00 74.69 95 THR A N 1
ATOM 780 C CA . THR A 1 95 ? -26.604 -1.254 15.305 1.00 74.69 95 THR A CA 1
ATOM 781 C C . THR A 1 95 ? -27.809 -0.576 15.941 1.00 74.69 95 THR A C 1
ATOM 783 O O . THR A 1 95 ? -28.937 -0.715 15.466 1.00 74.69 95 THR A O 1
ATOM 786 N N . GLN A 1 96 ? -27.594 0.160 17.024 1.00 64.25 96 GLN A N 1
ATOM 787 C CA . GLN A 1 96 ? -28.672 0.794 17.754 1.00 64.25 96 GLN A CA 1
ATOM 788 C C . GLN A 1 96 ? -29.074 2.113 17.081 1.00 64.25 96 GLN A C 1
ATOM 790 O O . GLN A 1 96 ? -28.274 3.034 16.986 1.00 64.25 96 GLN A O 1
ATOM 795 N N . HIS A 1 97 ? -30.357 2.246 16.716 1.00 51.91 97 HIS A N 1
ATOM 796 C CA . HIS A 1 97 ? -31.016 3.525 16.368 1.00 51.91 97 HIS A CA 1
ATOM 797 C C . HIS A 1 97 ? -31.117 4.492 17.571 1.00 51.91 97 HIS A C 1
ATOM 799 O O . HIS A 1 97 ? -31.964 5.383 17.617 1.00 51.91 97 HIS A O 1
ATOM 805 N N . VAL A 1 98 ? -30.310 4.268 18.605 1.00 40.91 98 VAL A N 1
ATOM 806 C CA . VAL A 1 98 ? -30.425 4.909 19.908 1.00 40.91 98 VAL A CA 1
ATOM 807 C C . VAL A 1 98 ? -29.680 6.220 19.838 1.00 40.91 98 VAL A C 1
ATOM 809 O O . VAL A 1 98 ? -28.609 6.297 20.402 1.00 40.91 98 VAL A O 1
ATOM 812 N N . PHE A 1 99 ? -30.224 7.233 19.166 1.00 46.81 99 PHE A N 1
ATOM 813 C CA . PHE A 1 99 ? -29.958 8.613 19.565 1.00 46.81 99 PHE A CA 1
ATOM 814 C C . PHE A 1 99 ? -31.183 9.502 19.311 1.00 46.81 99 PHE A C 1
ATOM 816 O O . PHE A 1 99 ? -31.466 9.889 18.181 1.00 46.81 99 PHE A O 1
ATOM 823 N N . PRO A 1 100 ? -31.888 9.869 20.393 1.00 46.34 100 PRO A N 1
ATOM 824 C CA . PRO A 1 100 ? -32.470 11.195 20.573 1.00 46.34 100 PRO A CA 1
ATOM 825 C C . PRO A 1 100 ? -31.393 12.282 20.812 1.00 46.34 100 PRO A C 1
ATOM 827 O O . PRO A 1 100 ? -31.741 13.447 20.977 1.00 46.34 100 PRO A O 1
ATOM 830 N N . GLU A 1 101 ? -30.106 11.911 20.890 1.00 53.94 101 GLU A N 1
ATOM 831 C CA . GLU A 1 101 ? -28.972 12.807 21.165 1.00 53.94 101 GLU A CA 1
ATOM 832 C C . GLU A 1 101 ? -28.302 13.330 19.880 1.00 53.94 101 GLU A C 1
ATOM 834 O O . GLU A 1 101 ? -28.436 12.759 18.799 1.00 53.94 101 GLU A O 1
ATOM 839 N N . ASP A 1 102 ? -27.561 14.430 20.019 1.00 64.31 102 ASP A N 1
ATOM 840 C CA . ASP A 1 102 ? -26.849 15.121 18.940 1.00 64.31 102 ASP A CA 1
ATOM 841 C C . ASP A 1 102 ? -25.843 14.181 18.221 1.00 64.31 102 ASP A C 1
ATOM 843 O O . ASP A 1 102 ? -24.935 13.658 18.880 1.00 64.31 102 ASP A O 1
ATOM 847 N N . PRO A 1 103 ? -25.935 13.986 16.884 1.00 69.81 103 PRO A N 1
ATOM 848 C CA . PRO A 1 103 ? -25.012 13.164 16.084 1.00 69.81 103 PRO A CA 1
ATOM 849 C C . PRO A 1 103 ? -23.520 13.442 16.334 1.00 69.81 103 PRO A C 1
ATOM 851 O O . PRO A 1 103 ? -22.675 12.552 16.206 1.00 69.81 103 PRO A O 1
ATOM 854 N N . SER A 1 104 ? -23.187 14.671 16.738 1.00 74.75 104 SER A N 1
ATOM 855 C CA . SER A 1 104 ? -21.834 15.086 17.121 1.00 74.75 104 SER A CA 1
ATOM 856 C C . SER A 1 104 ? -21.265 14.283 18.302 1.00 74.75 104 SER A C 1
ATOM 858 O O . SER A 1 104 ? -20.086 13.912 18.312 1.00 74.75 104 SER A O 1
ATOM 860 N N . MET A 1 105 ? -22.100 13.956 19.293 1.00 78.31 105 MET A N 1
ATOM 861 C CA . MET A 1 105 ? -21.687 13.198 20.478 1.00 78.31 105 MET A CA 1
ATOM 862 C C . MET A 1 105 ? -21.401 11.737 20.135 1.00 78.31 105 MET A C 1
ATOM 864 O O . MET A 1 105 ? -20.395 11.180 20.578 1.00 78.31 105 MET A O 1
ATOM 868 N N . THR A 1 106 ? -22.233 11.138 19.289 1.00 82.31 106 THR A N 1
ATOM 869 C CA . THR A 1 106 ? -22.051 9.776 18.778 1.00 82.31 106 THR A CA 1
ATOM 870 C C . THR A 1 106 ? -20.758 9.653 17.984 1.00 82.31 106 THR A C 1
ATOM 872 O O . THR A 1 106 ? -19.928 8.791 18.283 1.00 82.31 106 THR A O 1
ATOM 875 N N . ASN A 1 107 ? -20.533 10.564 17.031 1.00 85.94 107 ASN A N 1
ATOM 876 C CA . ASN A 1 107 ? -19.304 10.606 16.241 1.00 85.94 107 ASN A CA 1
ATOM 877 C C . ASN A 1 107 ? -18.068 10.713 17.138 1.00 85.94 107 ASN A C 1
ATOM 879 O O . ASN A 1 107 ? -17.091 9.991 16.936 1.00 85.94 107 ASN A O 1
ATOM 883 N N . ARG A 1 108 ? -18.120 11.555 18.176 1.00 87.50 108 ARG A N 1
ATOM 884 C CA . ARG A 1 108 ? -17.021 11.702 19.138 1.00 87.50 108 ARG A CA 1
ATOM 885 C C . ARG A 1 108 ? -16.697 10.392 19.852 1.00 87.50 108 ARG A C 1
ATOM 887 O O . ARG A 1 108 ? -15.523 10.028 19.923 1.00 87.50 108 ARG A O 1
ATOM 894 N N . GLN A 1 109 ? -17.711 9.669 20.327 1.00 89.50 109 GLN A N 1
ATOM 895 C CA . GLN A 1 109 ? -17.512 8.376 20.986 1.00 89.50 109 GLN A CA 1
ATOM 896 C C . GLN A 1 109 ? -16.872 7.355 20.038 1.00 89.50 109 GLN A C 1
ATOM 898 O O . GLN A 1 109 ? -15.888 6.720 20.418 1.00 89.50 109 GLN A O 1
ATOM 903 N N . ILE A 1 110 ? -17.354 7.258 18.790 1.00 91.19 110 ILE A N 1
ATOM 904 C CA . ILE A 1 110 ? -16.786 6.361 17.767 1.00 91.19 110 ILE A CA 1
ATOM 905 C C . ILE A 1 110 ? -15.296 6.663 17.566 1.00 91.19 110 ILE A C 1
ATOM 907 O O . ILE A 1 110 ? -14.455 5.766 17.667 1.00 91.19 110 ILE A O 1
ATOM 911 N N . VAL A 1 111 ? -14.950 7.933 17.329 1.00 91.50 111 VAL A N 1
ATOM 912 C CA . VAL A 1 111 ? -13.557 8.338 17.103 1.00 91.50 111 VAL A CA 1
ATOM 913 C C . VAL A 1 111 ? -12.687 8.046 18.323 1.00 91.50 111 VAL A C 1
ATOM 915 O O . VAL A 1 111 ? -11.565 7.567 18.171 1.00 91.50 111 VAL A O 1
ATOM 918 N N . ASN A 1 112 ? -13.172 8.318 19.534 1.00 92.12 112 ASN A N 1
ATOM 919 C CA . ASN A 1 112 ? -12.394 8.085 20.747 1.00 92.12 112 ASN A CA 1
ATOM 920 C C . ASN A 1 112 ? -12.140 6.592 20.989 1.00 92.12 112 ASN A C 1
ATOM 922 O O . ASN A 1 112 ? -11.003 6.226 21.286 1.00 92.12 112 ASN A O 1
ATOM 926 N N . CYS A 1 113 ? -13.125 5.718 20.756 1.00 93.25 113 CYS A N 1
ATOM 927 C CA . CYS A 1 113 ? -12.912 4.269 20.778 1.00 93.25 113 CYS A CA 1
ATOM 928 C C . CYS A 1 113 ? -11.841 3.841 19.756 1.00 93.25 113 CYS A C 1
ATOM 930 O O . CYS A 1 113 ? -10.918 3.103 20.105 1.00 93.25 113 CYS A O 1
ATOM 932 N N . MET A 1 114 ? -11.896 4.359 18.520 1.00 94.56 114 MET A N 1
ATOM 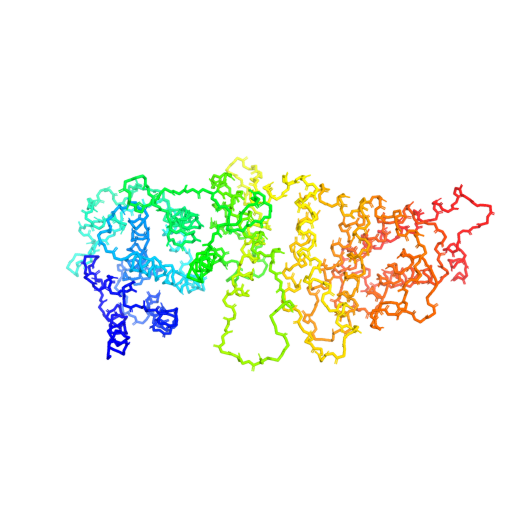933 C CA . MET A 1 114 ? -10.876 4.073 17.500 1.00 94.56 114 MET A CA 1
ATOM 934 C C . MET A 1 114 ? -9.480 4.563 17.910 1.00 94.56 114 MET A C 1
ATOM 936 O O . MET A 1 114 ? -8.491 3.857 17.697 1.00 94.56 114 MET A O 1
ATOM 940 N N . ARG A 1 115 ? -9.380 5.748 18.527 1.00 93.00 115 ARG A N 1
ATOM 941 C CA . ARG A 1 115 ? -8.115 6.321 19.020 1.00 93.00 115 ARG A CA 1
ATOM 942 C C . ARG A 1 115 ? -7.505 5.502 20.147 1.00 93.00 115 ARG A C 1
ATOM 944 O O . ARG A 1 115 ? -6.295 5.292 20.123 1.00 93.00 115 ARG A O 1
ATOM 951 N N . ILE A 1 116 ? -8.315 5.033 21.099 1.00 92.00 116 ILE A N 1
ATOM 952 C CA . ILE A 1 116 ? -7.851 4.180 22.203 1.00 92.00 116 ILE A CA 1
ATOM 953 C C . ILE A 1 116 ? -7.224 2.905 21.632 1.00 92.00 116 ILE A C 1
ATOM 955 O O . ILE A 1 116 ? -6.068 2.614 21.926 1.00 92.00 116 ILE A O 1
ATOM 959 N N . ILE A 1 117 ? -7.922 2.198 20.736 1.00 93.94 117 ILE A N 1
ATOM 960 C CA . ILE A 1 117 ? -7.385 0.974 20.118 1.00 93.94 117 ILE A CA 1
ATOM 961 C C . ILE A 1 117 ? -6.116 1.290 19.310 1.00 93.94 117 ILE A C 1
ATOM 963 O O . ILE A 1 117 ? -5.090 0.634 19.484 1.00 93.94 117 ILE A O 1
ATOM 967 N N . THR A 1 118 ? -6.137 2.353 18.498 1.00 93.44 118 THR A N 1
ATOM 968 C CA . THR A 1 118 ? -4.969 2.818 17.723 1.00 93.44 118 THR A CA 1
ATOM 969 C C . THR A 1 118 ? -3.762 3.120 18.618 1.00 93.44 118 THR A C 1
ATOM 971 O O . THR A 1 118 ? -2.618 2.917 18.216 1.00 93.44 118 THR A O 1
ATOM 974 N N . ARG A 1 119 ? -3.994 3.610 19.839 1.00 91.69 119 ARG A N 1
ATOM 975 C CA . ARG A 1 119 ? -2.940 3.902 20.810 1.00 91.69 119 ARG A CA 1
ATOM 976 C C . ARG A 1 119 ? -2.398 2.638 21.477 1.00 91.69 119 ARG A C 1
ATOM 978 O O . ARG A 1 119 ? -1.193 2.574 21.687 1.00 91.69 119 ARG A O 1
ATOM 985 N N . LEU A 1 120 ? -3.245 1.659 21.791 1.00 91.38 120 LEU A N 1
ATOM 986 C CA . LEU A 1 120 ? -2.860 0.441 22.517 1.00 91.38 120 LEU A CA 1
ATOM 987 C C . LEU A 1 120 ? -2.138 -0.591 21.637 1.00 91.38 120 LEU A C 1
ATOM 989 O O . LEU A 1 120 ? -1.164 -1.197 22.081 1.00 91.38 120 LEU A O 1
ATOM 993 N N . MET A 1 121 ? -2.582 -0.775 20.390 1.00 91.62 121 MET A N 1
ATOM 994 C CA . MET A 1 121 ? -2.088 -1.836 19.498 1.00 91.62 121 MET A CA 1
ATOM 995 C C . MET A 1 121 ? -0.562 -1.838 19.275 1.00 91.62 121 MET A C 1
ATOM 997 O O . MET A 1 121 ? 0.030 -2.911 19.386 1.00 91.62 121 MET A O 1
ATOM 1001 N N . PRO A 1 122 ? 0.115 -0.691 19.046 1.00 91.25 122 PRO A N 1
ATOM 1002 C CA . PRO A 1 122 ? 1.576 -0.625 18.970 1.00 91.25 122 PRO A CA 1
ATOM 1003 C C . PRO A 1 122 ? 2.300 -1.261 20.160 1.00 91.25 122 PRO A C 1
ATOM 1005 O O . PRO A 1 122 ? 3.253 -2.008 19.967 1.00 91.25 122 PRO A O 1
ATOM 1008 N N . PHE A 1 123 ? 1.831 -1.004 21.384 1.00 89.12 123 PHE A N 1
ATOM 1009 C CA . PHE A 1 123 ? 2.453 -1.533 22.599 1.00 89.12 123 PHE A CA 1
ATOM 1010 C C . PHE A 1 123 ? 2.181 -3.030 22.775 1.00 89.12 123 PHE A C 1
ATOM 1012 O O . PHE A 1 123 ? 3.043 -3.759 23.258 1.00 89.12 123 PHE A O 1
ATOM 1019 N N . ILE A 1 124 ? 1.005 -3.500 22.345 1.00 89.44 124 ILE A N 1
ATOM 1020 C CA . ILE A 1 124 ? 0.682 -4.933 22.309 1.00 89.44 124 ILE A CA 1
ATOM 1021 C C . ILE A 1 124 ? 1.578 -5.658 21.292 1.00 89.44 124 ILE A C 1
ATOM 1023 O O . ILE A 1 124 ? 2.008 -6.779 21.546 1.00 89.44 124 ILE A O 1
ATOM 1027 N N . HIS A 1 125 ? 1.876 -5.035 20.148 1.00 88.19 125 HIS A N 1
ATOM 1028 C CA . HIS A 1 125 ? 2.769 -5.604 19.134 1.00 88.19 125 HIS A CA 1
ATOM 1029 C C . HIS A 1 125 ? 4.250 -5.569 19.536 1.00 88.19 125 HIS A C 1
ATOM 1031 O O . HIS A 1 125 ? 4.972 -6.510 19.215 1.00 88.19 125 HIS A O 1
ATOM 1037 N N . GLU A 1 126 ? 4.688 -4.525 20.246 1.00 87.75 126 GLU A N 1
ATOM 1038 C CA . GLU A 1 126 ? 6.052 -4.385 20.781 1.00 87.75 126 GLU A CA 1
ATOM 1039 C C . GLU A 1 126 ? 6.361 -5.430 21.873 1.00 87.75 126 GLU A C 1
ATOM 1041 O O . GLU A 1 126 ? 7.501 -5.870 22.010 1.00 87.75 126 GLU A O 1
ATOM 1046 N N . ALA A 1 127 ? 5.357 -5.855 22.646 1.00 84.31 127 ALA A N 1
ATOM 1047 C CA . ALA A 1 127 ? 5.525 -6.795 23.752 1.00 84.31 127 ALA A CA 1
ATOM 1048 C C . ALA A 1 127 ? 5.685 -8.256 23.273 1.00 84.31 127 ALA A C 1
ATOM 1050 O O . ALA A 1 127 ? 4.713 -9.007 23.169 1.00 84.31 127 ALA A O 1
ATOM 1051 N N . GLU A 1 128 ? 6.927 -8.687 23.020 1.00 77.75 128 GLU A N 1
ATOM 1052 C CA . GLU A 1 128 ? 7.257 -10.060 22.584 1.00 77.75 128 GLU A CA 1
ATOM 1053 C C . GLU A 1 128 ? 6.695 -11.143 23.524 1.00 77.75 128 GLU A C 1
ATOM 1055 O O . GLU A 1 128 ? 6.119 -12.131 23.070 1.00 77.75 128 GLU A O 1
ATOM 1060 N N . ASN A 1 129 ? 6.772 -10.919 24.838 1.00 77.06 129 ASN A N 1
ATOM 1061 C CA . ASN A 1 129 ? 6.260 -11.824 25.873 1.00 77.06 129 ASN A CA 1
ATOM 1062 C C . ASN A 1 129 ? 4.726 -11.961 25.894 1.00 77.06 129 ASN A C 1
ATOM 1064 O O . ASN A 1 129 ? 4.220 -12.829 26.601 1.00 77.06 129 ASN A O 1
ATOM 1068 N N . MET A 1 130 ? 4.003 -11.109 25.162 1.00 78.31 130 MET A N 1
ATOM 1069 C CA . MET A 1 130 ? 2.538 -11.062 25.102 1.00 78.31 130 MET A CA 1
ATOM 1070 C C . MET A 1 130 ? 1.993 -11.536 23.750 1.00 78.31 130 MET A C 1
ATOM 1072 O O . MET A 1 130 ? 0.782 -11.514 23.533 1.00 78.31 130 MET A O 1
ATOM 1076 N N . GLN A 1 131 ? 2.851 -11.976 22.822 1.00 81.56 131 GLN A N 1
ATOM 1077 C CA . GLN A 1 131 ? 2.412 -12.376 21.484 1.00 81.56 131 GLN A CA 1
ATOM 1078 C C . GLN A 1 131 ? 1.482 -13.591 21.499 1.00 81.56 131 GLN A C 1
ATOM 1080 O O . GLN A 1 131 ? 0.532 -13.628 20.717 1.00 81.56 131 GLN A O 1
ATOM 1085 N N . GLU A 1 132 ? 1.727 -14.566 22.376 1.00 84.56 132 GLU A N 1
ATOM 1086 C CA . GLU A 1 132 ? 0.856 -15.736 22.545 1.00 84.56 132 GLU A CA 1
ATOM 1087 C C . GLU A 1 132 ? -0.514 -15.331 23.090 1.00 84.56 132 GLU A C 1
ATOM 1089 O O . GLU A 1 132 ? -1.540 -15.698 22.515 1.00 84.56 132 GLU A O 1
ATOM 1094 N N . TRP A 1 133 ? -0.537 -14.489 24.129 1.00 86.38 133 TRP A N 1
ATOM 1095 C CA . TRP A 1 133 ? -1.778 -13.937 24.666 1.00 86.38 133 TRP A CA 1
ATOM 1096 C C . TRP A 1 133 ? -2.544 -13.140 23.608 1.00 86.38 133 TRP A C 1
ATOM 1098 O O . TRP A 1 133 ? -3.726 -13.394 23.399 1.00 86.38 133 TRP A O 1
ATOM 1108 N N . ALA A 1 134 ? -1.885 -12.224 22.893 1.00 87.56 134 ALA A N 1
ATOM 1109 C CA . ALA A 1 134 ? -2.518 -11.420 21.852 1.00 87.56 134 ALA A CA 1
ATOM 1110 C C . ALA A 1 134 ? -3.040 -12.300 20.704 1.00 87.56 134 ALA A C 1
ATOM 1112 O O . ALA A 1 134 ? -4.104 -12.035 20.144 1.00 87.56 134 ALA A O 1
ATOM 1113 N N . ASN A 1 135 ? -2.316 -13.374 20.368 1.00 88.25 135 ASN A N 1
ATOM 1114 C CA . ASN A 1 135 ? -2.751 -14.356 19.384 1.00 88.25 135 ASN A CA 1
ATOM 1115 C C . ASN A 1 135 ? -4.034 -15.072 19.820 1.00 88.25 135 ASN A C 1
ATOM 1117 O O . ASN A 1 135 ? -4.970 -15.134 19.022 1.00 88.25 135 ASN A O 1
ATOM 1121 N N . ARG A 1 136 ? -4.086 -15.542 21.070 1.00 87.81 136 ARG A N 1
ATOM 1122 C CA . ARG A 1 136 ? -5.257 -16.195 21.666 1.00 87.81 136 ARG A CA 1
ATOM 1123 C C . ARG A 1 136 ? -6.439 -15.236 21.812 1.00 87.81 136 ARG A C 1
ATOM 1125 O O . ARG A 1 136 ? -7.563 -15.575 21.478 1.00 87.81 136 ARG A O 1
ATOM 1132 N N . PHE A 1 137 ? -6.186 -14.018 22.276 1.00 87.94 137 PHE A N 1
ATOM 1133 C CA . PHE A 1 137 ? -7.216 -13.024 22.569 1.00 87.94 137 PHE A CA 1
ATOM 1134 C C . PHE A 1 137 ? -7.893 -12.472 21.307 1.00 87.94 137 PHE A C 1
ATOM 1136 O O . PHE A 1 137 ? -9.116 -12.373 21.254 1.00 87.94 137 PHE A O 1
ATOM 1143 N N . PHE A 1 138 ? -7.117 -12.115 20.277 1.00 90.81 138 PHE A N 1
ATOM 1144 C CA . PHE A 1 138 ? -7.674 -11.492 19.073 1.00 90.81 138 PHE A CA 1
ATOM 1145 C C . PHE A 1 138 ? -8.050 -12.489 17.977 1.00 90.81 138 PHE A C 1
ATOM 1147 O O . PHE A 1 138 ? -8.960 -12.203 17.202 1.00 90.81 138 PHE A O 1
ATOM 1154 N N . TRP A 1 139 ? -7.354 -13.620 17.855 1.00 92.00 139 TRP A N 1
ATOM 1155 C CA . TRP A 1 139 ? -7.412 -14.423 16.628 1.00 92.00 139 TRP A CA 1
ATOM 1156 C C . TRP A 1 139 ? -7.883 -15.865 16.817 1.00 92.00 139 TRP A C 1
ATOM 1158 O O . TRP A 1 139 ? -8.125 -16.538 15.816 1.00 92.00 139 TRP A O 1
ATOM 1168 N N . GLU A 1 140 ? -8.048 -16.335 18.052 1.00 89.44 140 GLU A N 1
ATOM 1169 C CA . GLU A 1 140 ? -8.724 -17.606 18.334 1.00 89.44 140 GLU A CA 1
ATOM 1170 C C . GLU A 1 140 ? -10.227 -17.392 18.579 1.00 89.44 140 GLU A C 1
ATOM 1172 O O . GLU A 1 140 ? -10.644 -16.265 18.871 1.00 89.44 140 GLU A O 1
ATOM 1177 N N . PRO A 1 141 ? -11.067 -18.435 18.411 1.00 86.31 141 PRO A N 1
ATOM 1178 C CA . PRO A 1 141 ? -12.493 -18.354 18.710 1.00 86.31 141 PRO A CA 1
ATOM 1179 C C . PRO A 1 141 ? -12.740 -17.828 20.124 1.00 86.31 141 PRO A C 1
ATOM 1181 O O . PRO A 1 141 ? -12.063 -18.223 21.076 1.00 86.31 141 PRO A O 1
ATOM 1184 N N . GLN A 1 142 ? -13.713 -16.929 20.259 1.00 82.62 142 GLN A N 1
ATOM 1185 C CA . GLN A 1 142 ? -13.990 -16.276 21.531 1.00 82.62 142 GLN A CA 1
ATOM 1186 C C . GLN A 1 142 ? -14.503 -17.303 22.545 1.00 82.62 142 GLN A C 1
ATOM 1188 O O . GLN A 1 142 ? -15.428 -18.065 22.254 1.00 82.62 142 GLN A O 1
ATOM 1193 N N . ARG A 1 143 ? -13.931 -17.282 23.750 1.00 81.69 143 ARG A N 1
ATOM 1194 C CA . ARG A 1 143 ? -14.343 -18.103 24.897 1.00 81.69 143 ARG A CA 1
ATOM 1195 C C . ARG A 1 143 ? -14.771 -17.212 26.067 1.00 81.69 143 ARG A C 1
ATOM 1197 O O . ARG A 1 143 ? -14.325 -16.059 26.131 1.00 81.69 143 ARG A O 1
ATOM 1204 N N . PRO A 1 144 ? -15.614 -17.707 26.993 1.00 75.88 144 PRO A N 1
ATOM 1205 C CA . PRO A 1 144 ? -15.996 -16.944 28.173 1.00 75.88 144 PRO A CA 1
ATOM 1206 C C . PRO A 1 144 ? -14.762 -16.478 28.951 1.00 75.88 144 PRO A C 1
ATOM 1208 O O . PRO A 1 144 ? -13.847 -17.255 29.221 1.00 75.88 144 PRO A O 1
ATOM 1211 N N . THR A 1 145 ? -14.732 -15.201 29.330 1.00 68.44 145 THR A N 1
ATOM 1212 C CA . THR A 1 145 ? -13.637 -14.629 30.130 1.00 68.44 145 THR A CA 1
ATOM 1213 C C . THR A 1 145 ? -14.041 -14.610 31.603 1.00 68.44 145 THR A C 1
ATOM 1215 O O . THR A 1 145 ? -15.218 -14.504 31.927 1.00 68.44 145 THR A O 1
ATOM 1218 N N . TYR A 1 146 ? -13.099 -14.772 32.530 1.00 64.81 146 TYR A N 1
ATOM 1219 C CA . TYR A 1 146 ? -13.415 -14.819 33.961 1.00 64.81 146 TYR A CA 1
ATOM 1220 C C . TYR A 1 146 ? -13.824 -13.431 34.500 1.00 64.81 146 TYR A C 1
ATOM 1222 O O . TYR A 1 146 ? -13.164 -12.435 34.210 1.00 64.81 146 TYR A O 1
ATOM 1230 N N . LEU A 1 147 ? -14.886 -13.356 35.312 1.00 53.12 147 LEU A N 1
ATOM 1231 C CA . LEU A 1 147 ? -15.410 -12.092 35.862 1.00 53.12 147 LEU A CA 1
ATOM 1232 C C . LEU A 1 147 ? -14.686 -11.684 37.161 1.00 53.12 147 LEU A C 1
ATOM 1234 O O . LEU A 1 147 ? -14.284 -10.538 37.311 1.00 53.12 147 LEU A O 1
ATOM 1238 N N . ASN A 1 148 ? -14.426 -12.635 38.071 1.00 52.41 148 ASN A N 1
ATOM 1239 C CA . ASN A 1 148 ? -13.928 -12.353 39.427 1.00 52.41 148 ASN A CA 1
ATOM 1240 C C . ASN A 1 148 ? -12.784 -13.286 39.861 1.00 52.41 148 ASN A C 1
ATOM 1242 O O . ASN A 1 148 ? -12.822 -14.489 39.608 1.00 52.41 148 ASN A O 1
ATOM 1246 N N . TRP A 1 149 ? -11.760 -12.731 40.525 1.00 46.88 149 TRP A N 1
ATOM 1247 C CA . TRP A 1 149 ? -10.783 -13.499 41.314 1.00 46.88 149 TRP A CA 1
ATOM 1248 C C . TRP A 1 149 ? -11.106 -13.281 42.783 1.00 46.88 149 TRP A C 1
ATOM 1250 O O . TRP A 1 149 ? -10.838 -12.206 43.321 1.00 46.88 149 TRP A O 1
ATOM 1260 N N . ASP A 1 150 ? -11.715 -14.272 43.416 1.00 43.88 150 ASP A N 1
ATOM 1261 C CA . ASP A 1 150 ? -11.935 -14.214 44.850 1.00 43.88 150 ASP A CA 1
ATOM 1262 C C . ASP A 1 150 ? -10.613 -14.552 45.553 1.00 43.88 150 ASP A C 1
ATOM 1264 O O . ASP A 1 150 ? -10.006 -15.585 45.275 1.00 43.88 150 ASP A O 1
ATOM 1268 N N . ARG A 1 151 ? -10.118 -13.687 46.449 1.00 44.06 151 ARG A N 1
ATOM 1269 C CA . ARG A 1 151 ? -8.859 -13.951 47.182 1.00 44.06 151 ARG A CA 1
ATOM 1270 C C . ARG A 1 151 ? -8.947 -15.216 48.046 1.00 44.06 151 ARG A C 1
ATOM 1272 O O . ARG A 1 151 ? -7.909 -15.757 48.415 1.00 44.06 151 ARG A O 1
ATOM 1279 N N . LEU A 1 152 ? -10.162 -15.665 48.366 1.00 47.94 152 LEU A N 1
ATOM 1280 C CA . LEU A 1 152 ? -10.438 -16.832 49.204 1.00 47.94 152 LEU A CA 1
ATOM 1281 C C . LEU A 1 152 ? -10.412 -18.165 48.451 1.00 47.94 152 LEU A C 1
ATOM 1283 O O . LEU A 1 152 ? -10.064 -19.183 49.040 1.00 47.94 152 LEU A O 1
ATOM 1287 N N . ASN A 1 153 ? -10.740 -18.169 47.161 1.00 46.91 153 ASN A N 1
ATOM 1288 C CA . ASN A 1 153 ? -10.819 -19.380 46.357 1.00 46.91 153 ASN A CA 1
ATOM 1289 C C . ASN A 1 153 ? -9.896 -19.194 45.164 1.00 46.91 153 ASN A C 1
ATOM 1291 O O . ASN A 1 153 ? -10.164 -18.365 44.306 1.00 46.91 153 ASN A O 1
ATOM 1295 N N . SER A 1 154 ? -8.816 -19.966 45.087 1.00 43.94 154 SER A N 1
ATOM 1296 C CA . SER A 1 154 ? -7.780 -19.900 44.043 1.00 43.94 154 SER A CA 1
ATOM 1297 C C . SER A 1 154 ? -8.275 -20.200 42.605 1.00 43.94 154 SER A C 1
ATOM 1299 O O . SER A 1 154 ? -7.497 -20.673 41.779 1.00 43.94 154 SER A O 1
ATOM 1301 N N . ARG A 1 155 ? -9.573 -20.018 42.303 1.00 48.84 155 ARG A N 1
ATOM 1302 C CA . ARG A 1 155 ? -10.259 -20.241 41.023 1.00 48.84 155 ARG A CA 1
ATOM 1303 C C . ARG A 1 155 ? -11.455 -19.279 40.856 1.00 48.84 155 ARG A C 1
ATOM 1305 O O . ARG A 1 155 ? -12.143 -19.007 41.838 1.00 48.84 155 ARG A O 1
ATOM 1312 N N . PRO A 1 156 ? -11.755 -18.810 39.630 1.00 54.19 156 PRO A N 1
ATOM 1313 C CA . PRO A 1 156 ? -12.903 -17.940 39.367 1.00 54.19 156 PRO A CA 1
ATOM 1314 C C . PRO A 1 156 ? -14.238 -18.688 39.526 1.00 54.19 156 PRO A C 1
ATOM 1316 O O . PRO A 1 156 ? -14.385 -19.814 39.045 1.00 54.19 156 PRO A O 1
ATOM 1319 N N . ASN A 1 157 ? -15.224 -18.048 40.167 1.00 56.84 157 ASN A N 1
ATOM 1320 C CA . ASN A 1 157 ? -16.567 -18.617 40.362 1.00 56.84 157 ASN A CA 1
ATOM 1321 C C . ASN A 1 157 ? -17.505 -18.410 39.158 1.00 56.84 157 ASN A C 1
ATOM 1323 O O . ASN A 1 157 ? -18.475 -19.152 39.025 1.00 56.84 157 ASN A O 1
ATOM 1327 N N . GLN A 1 158 ? -17.234 -17.431 38.284 1.00 66.56 158 GLN A N 1
ATOM 1328 C CA . GLN A 1 158 ? -18.143 -17.059 37.195 1.00 66.56 158 GLN A CA 1
ATOM 1329 C C . GLN A 1 158 ? -17.390 -16.509 35.977 1.00 66.56 158 GLN A C 1
ATOM 1331 O O . GLN A 1 158 ? -16.412 -15.765 36.123 1.00 66.56 158 GLN A O 1
ATOM 1336 N N . TYR A 1 159 ? -17.852 -16.885 34.785 1.00 71.44 159 TYR A N 1
ATOM 1337 C CA . TYR A 1 159 ? -17.354 -16.397 33.501 1.00 71.44 159 TYR A CA 1
ATOM 1338 C C . TYR A 1 159 ? -18.401 -15.485 32.855 1.00 71.44 159 TYR A C 1
ATOM 1340 O O . TYR A 1 159 ? -19.581 -15.585 33.178 1.00 71.44 159 TYR A O 1
ATOM 1348 N N . TYR A 1 160 ? -17.990 -14.603 31.953 1.00 71.25 160 TYR A N 1
ATOM 1349 C CA . TYR A 1 160 ? -18.873 -13.690 31.236 1.00 71.25 160 TYR A CA 1
ATOM 1350 C C . TYR A 1 160 ? -18.499 -13.589 29.754 1.00 71.25 160 TYR A C 1
ATOM 1352 O O . TYR A 1 160 ? -17.362 -13.882 29.361 1.00 71.25 160 TYR A O 1
ATOM 1360 N N . ASP A 1 161 ? -19.466 -13.195 28.925 1.00 74.50 161 ASP A N 1
ATOM 1361 C CA . ASP A 1 161 ? -19.198 -12.780 27.549 1.00 74.50 161 ASP A CA 1
ATOM 1362 C C . ASP A 1 161 ? -18.462 -11.439 27.598 1.00 74.50 161 ASP A C 1
ATOM 1364 O O . ASP A 1 161 ? -19.069 -10.422 27.920 1.00 74.50 161 ASP A O 1
ATOM 1368 N N . GLY A 1 162 ? -17.160 -11.427 27.294 1.00 73.44 162 GLY A N 1
ATOM 1369 C CA . GLY A 1 162 ? -16.346 -10.206 27.288 1.00 73.44 162 GLY A CA 1
ATOM 1370 C C . GLY A 1 162 ? -17.051 -9.010 26.633 1.00 73.44 162 GLY A C 1
ATOM 1371 O O . GLY A 1 162 ? -17.042 -7.909 27.178 1.00 73.44 162 GLY A O 1
ATOM 1372 N N . LEU A 1 163 ? -17.729 -9.248 25.504 1.00 76.12 163 LEU A N 1
ATOM 1373 C CA . LEU A 1 163 ? -18.447 -8.228 24.730 1.00 76.12 163 LEU A CA 1
ATOM 1374 C C . LEU A 1 163 ? -19.835 -7.887 25.290 1.00 76.12 163 LEU A C 1
ATOM 1376 O O . LEU A 1 163 ? -20.327 -6.778 25.085 1.00 76.12 163 LEU A O 1
ATOM 1380 N N . HIS A 1 164 ? -20.467 -8.818 26.003 1.00 77.75 164 HIS A N 1
ATOM 1381 C CA . HIS A 1 164 ? -21.772 -8.636 26.632 1.00 77.75 164 HIS A CA 1
ATOM 1382 C C . HIS A 1 164 ? -21.695 -8.982 28.122 1.00 77.75 164 HIS A C 1
ATOM 1384 O O . HIS A 1 164 ? -22.091 -10.079 28.519 1.00 77.75 164 HIS A O 1
ATOM 1390 N N . PRO A 1 165 ? -21.258 -8.039 28.976 1.00 68.44 165 PRO A N 1
ATOM 1391 C CA . PRO A 1 165 ? -21.005 -8.325 30.388 1.00 68.44 165 PRO A CA 1
ATOM 1392 C C . PRO A 1 165 ? -22.193 -8.870 31.188 1.00 68.44 165 PRO A C 1
ATOM 1394 O O . PRO A 1 165 ? -22.008 -9.528 32.207 1.00 68.44 165 PRO A O 1
ATOM 1397 N N . ASN A 1 166 ? -23.416 -8.663 30.695 1.00 71.12 166 ASN A N 1
ATOM 1398 C CA . ASN A 1 166 ? -24.644 -9.179 31.299 1.00 71.12 166 ASN A CA 1
ATOM 1399 C C . ASN A 1 166 ? -24.857 -10.691 31.075 1.00 71.12 166 ASN A C 1
ATOM 1401 O O . ASN A 1 166 ? -25.717 -11.288 31.722 1.00 71.12 166 ASN A O 1
ATOM 1405 N N . VAL A 1 167 ? -24.125 -11.312 30.144 1.00 77.38 167 VAL A N 1
ATOM 1406 C CA . VAL A 1 167 ? -24.237 -12.740 29.825 1.00 77.38 167 VAL A CA 1
ATOM 1407 C C . VAL A 1 167 ? -23.190 -13.507 30.620 1.00 77.38 167 VAL A C 1
ATOM 1409 O O . VAL A 1 167 ? -21.990 -13.376 30.378 1.00 77.38 167 VAL A O 1
ATOM 1412 N N . LEU A 1 168 ? -23.654 -14.325 31.564 1.00 78.31 168 LEU A N 1
ATOM 1413 C CA . LEU A 1 168 ? -22.808 -15.082 32.482 1.00 78.31 168 LEU A CA 1
ATOM 1414 C C . LEU A 1 168 ? -22.788 -16.563 32.093 1.00 78.31 168 LEU A C 1
ATOM 1416 O O . LEU A 1 168 ? -23.818 -17.151 31.768 1.00 78.31 168 LEU A O 1
ATOM 1420 N N . TYR A 1 169 ? -21.608 -17.167 32.166 1.00 75.12 169 TYR A N 1
ATOM 1421 C CA . TYR A 1 169 ? -21.359 -18.570 31.867 1.00 75.12 169 TYR A CA 1
ATOM 1422 C C . TYR A 1 169 ? -20.944 -19.327 33.122 1.00 75.12 169 TYR A C 1
ATOM 1424 O O . TYR A 1 169 ? -20.197 -18.835 33.979 1.00 75.12 169 TYR A O 1
ATOM 1432 N N . ASN A 1 170 ? -21.414 -20.569 33.193 1.00 74.25 170 ASN A N 1
ATOM 1433 C CA . ASN A 1 170 ? -21.004 -21.511 34.216 1.00 74.25 170 ASN A CA 1
ATOM 1434 C C . ASN A 1 170 ? -19.587 -22.016 33.933 1.00 74.25 170 ASN A C 1
ATOM 1436 O O . ASN A 1 170 ? -19.100 -22.008 32.805 1.00 74.25 170 ASN A O 1
ATOM 1440 N N . ARG A 1 171 ? -18.929 -22.540 34.967 1.00 70.56 171 ARG A N 1
ATOM 1441 C CA . ARG A 1 171 ? -17.556 -23.055 34.870 1.00 70.56 171 ARG A CA 1
ATOM 1442 C C . ARG A 1 171 ? -17.377 -24.193 33.856 1.00 70.56 171 ARG A C 1
ATOM 1444 O O . ARG A 1 171 ? -16.282 -24.370 33.340 1.00 70.56 171 ARG A O 1
ATOM 1451 N N . GLN A 1 172 ? -18.430 -24.963 33.593 1.00 73.38 172 GLN A N 1
ATOM 1452 C CA . GLN A 1 172 ? -18.407 -26.065 32.624 1.00 73.38 172 GLN A CA 1
ATOM 1453 C C . GLN A 1 172 ? -18.358 -25.566 31.173 1.00 73.38 172 GLN A C 1
ATOM 1455 O O . GLN A 1 172 ? -17.861 -26.274 30.305 1.00 73.38 172 GLN A O 1
ATOM 1460 N N . ASP A 1 173 ? -18.814 -24.337 30.928 1.00 78.62 173 ASP A N 1
ATOM 1461 C CA . ASP A 1 173 ? -18.845 -23.724 29.602 1.00 78.62 173 ASP A CA 1
ATOM 1462 C C . ASP A 1 173 ? -17.589 -22.891 29.309 1.00 78.62 173 ASP A C 1
ATOM 1464 O O . ASP A 1 173 ? -17.518 -22.260 28.261 1.00 78.62 173 ASP A O 1
ATOM 1468 N N . ALA A 1 174 ? -16.588 -22.878 30.198 1.00 69.69 174 ALA A N 1
ATOM 1469 C CA . ALA A 1 174 ? -15.406 -22.016 30.084 1.00 69.69 174 ALA A CA 1
ATOM 1470 C C . ALA A 1 174 ? -14.604 -22.211 28.780 1.00 69.69 174 ALA A C 1
ATOM 1472 O O . ALA A 1 174 ? -13.991 -21.264 28.295 1.00 69.69 174 ALA A O 1
ATOM 1473 N N . ASP A 1 175 ? -14.631 -23.414 28.201 1.00 76.25 175 ASP A N 1
ATOM 1474 C CA . ASP A 1 175 ? -13.963 -23.731 26.930 1.00 76.25 175 ASP A CA 1
ATOM 1475 C C . ASP A 1 175 ? -14.899 -23.690 25.714 1.00 76.25 175 ASP A C 1
ATOM 1477 O O . ASP A 1 175 ? -14.480 -23.987 24.594 1.00 76.25 175 ASP A O 1
ATOM 1481 N N . LYS A 1 176 ? -16.169 -23.323 25.911 1.00 82.50 176 LYS A N 1
ATOM 1482 C CA . LYS A 1 176 ? -17.160 -23.266 24.840 1.00 82.50 176 LYS A CA 1
ATOM 1483 C C . LYS A 1 176 ? -16.881 -22.082 23.919 1.00 82.50 176 LYS A C 1
ATOM 1485 O O . LYS A 1 176 ? -16.707 -20.954 24.373 1.00 82.50 176 LYS A O 1
ATOM 1490 N N . GLU A 1 177 ? -16.895 -22.331 22.615 1.00 86.19 177 GLU A N 1
ATOM 1491 C CA . GLU A 1 177 ? -16.804 -21.270 21.615 1.00 86.19 177 GLU A CA 1
ATOM 1492 C C . GLU A 1 177 ? -18.109 -20.458 21.605 1.00 86.19 177 GLU A C 1
ATOM 1494 O O . GLU A 1 177 ? -19.185 -20.987 21.318 1.00 86.19 177 GLU A O 1
ATOM 1499 N N . ILE A 1 178 ? -18.016 -19.173 21.956 1.00 84.19 178 ILE A N 1
ATOM 1500 C CA . ILE A 1 178 ? -19.144 -18.228 21.973 1.00 84.19 178 ILE A CA 1
ATOM 1501 C C . ILE A 1 178 ? -19.327 -17.595 20.593 1.00 84.19 178 ILE A C 1
ATOM 1503 O O . ILE A 1 178 ? -20.450 -17.337 20.162 1.00 84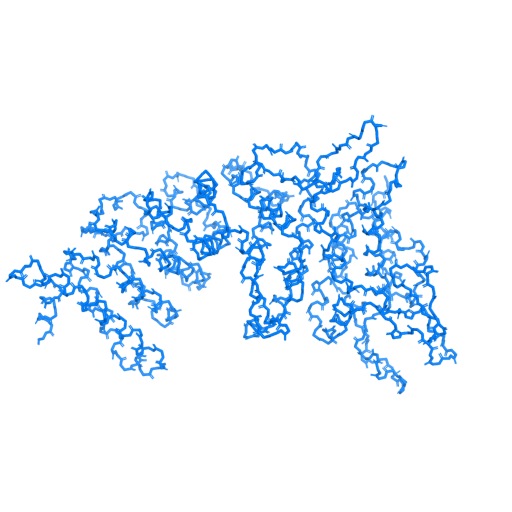.19 178 ILE A O 1
ATOM 1507 N N . GLY A 1 179 ? -18.226 -17.319 19.893 1.00 84.75 179 GLY A N 1
ATOM 1508 C CA . GLY A 1 179 ? -18.278 -16.526 18.676 1.00 84.75 179 GLY A CA 1
ATOM 1509 C C . GLY A 1 179 ? -16.965 -16.468 17.902 1.00 84.75 179 GLY A C 1
ATOM 1510 O O . GLY A 1 179 ? -15.960 -17.067 18.302 1.00 84.75 179 GLY A O 1
ATOM 1511 N N . PRO A 1 180 ? -16.969 -15.745 16.768 1.00 89.06 180 PRO A N 1
ATOM 1512 C CA . PRO A 1 180 ? -15.777 -15.576 15.956 1.00 89.06 180 PRO A CA 1
ATOM 1513 C C . PRO A 1 180 ? -14.691 -14.803 16.722 1.00 89.06 180 PRO A C 1
ATOM 1515 O O . PRO A 1 180 ? -15.004 -14.059 17.655 1.00 89.06 180 PRO A O 1
ATOM 1518 N N . PRO A 1 181 ? -13.420 -14.925 16.302 1.00 92.56 181 PRO A N 1
ATOM 1519 C CA . PRO A 1 181 ? -12.321 -14.181 16.903 1.00 92.56 181 PRO A CA 1
ATOM 1520 C C . PRO A 1 181 ? -12.568 -12.671 16.972 1.00 92.56 181 PRO A C 1
ATOM 1522 O O . PRO A 1 181 ? -13.069 -12.057 16.024 1.00 92.56 181 PRO A O 1
ATOM 1525 N N . LEU A 1 182 ? -12.161 -12.060 18.085 1.00 91.44 182 LEU A N 1
ATOM 1526 C CA . LEU A 1 182 ? -12.407 -10.648 18.387 1.00 91.44 182 LEU A CA 1
ATOM 1527 C C . LEU A 1 182 ? -11.801 -9.699 17.338 1.00 91.44 182 LEU A C 1
ATOM 1529 O O . LEU A 1 182 ? -12.410 -8.698 16.964 1.00 91.44 182 LEU A O 1
ATOM 1533 N N . GLY A 1 183 ? -10.623 -10.039 16.816 1.00 92.50 183 GLY A N 1
ATOM 1534 C CA . GLY A 1 183 ? -9.944 -9.302 15.754 1.00 92.50 183 GLY A CA 1
ATOM 1535 C C . GLY A 1 183 ? -10.728 -9.303 14.441 1.00 92.50 183 GLY A C 1
ATOM 1536 O O . GLY A 1 183 ? -10.774 -8.275 13.771 1.00 92.50 183 GLY A O 1
ATOM 1537 N N . HIS A 1 184 ? -11.405 -10.405 14.096 1.00 94.19 184 HIS A N 1
ATOM 1538 C CA . HIS A 1 184 ? -12.276 -10.453 12.916 1.00 94.19 184 HIS A CA 1
ATOM 1539 C C . HIS A 1 184 ? -13.474 -9.512 13.077 1.00 94.19 184 HIS A C 1
ATOM 1541 O O . HIS A 1 184 ? -13.736 -8.705 12.186 1.00 94.19 184 HIS A O 1
ATOM 1547 N N . ARG A 1 185 ? -14.136 -9.546 14.243 1.00 92.94 185 ARG A N 1
ATOM 1548 C CA . ARG A 1 185 ? -15.257 -8.643 14.559 1.00 92.94 185 ARG A CA 1
ATOM 1549 C C . ARG A 1 185 ? -14.839 -7.178 14.490 1.00 92.94 185 ARG A C 1
ATOM 1551 O O . ARG A 1 185 ? -15.492 -6.388 13.817 1.00 92.94 185 ARG A O 1
ATOM 1558 N N . LEU A 1 186 ? -13.710 -6.826 15.109 1.00 94.81 186 LEU A N 1
ATOM 1559 C CA . LEU A 1 186 ? -13.171 -5.468 15.059 1.00 94.81 186 LEU A CA 1
ATOM 1560 C C . LEU A 1 186 ? -12.918 -5.011 13.613 1.00 94.81 186 LEU A C 1
ATOM 1562 O O . LEU A 1 186 ? -13.328 -3.915 13.237 1.00 94.81 186 LEU A O 1
ATOM 1566 N N . LEU A 1 187 ? -12.287 -5.844 12.781 1.00 95.81 187 LEU A N 1
ATOM 1567 C CA . LEU A 1 187 ? -12.027 -5.503 11.379 1.00 95.81 187 LEU A CA 1
ATOM 1568 C C . LEU A 1 187 ? -13.323 -5.358 10.566 1.00 95.81 187 LEU A C 1
ATOM 1570 O O . LEU A 1 187 ? -13.442 -4.418 9.778 1.00 95.81 187 LEU A O 1
ATOM 1574 N N . ASP A 1 188 ? -14.320 -6.215 10.784 1.00 94.44 188 ASP A N 1
ATOM 1575 C CA . ASP A 1 188 ? -15.634 -6.096 10.138 1.00 94.44 188 ASP A CA 1
ATOM 1576 C C . ASP A 1 188 ? -16.347 -4.797 10.534 1.00 94.44 188 ASP A C 1
ATOM 1578 O O . ASP A 1 188 ? -16.920 -4.106 9.692 1.00 94.44 188 ASP A O 1
ATOM 1582 N N . VAL A 1 189 ? -16.286 -4.422 11.810 1.00 94.00 189 VAL A N 1
ATOM 1583 C CA . VAL A 1 189 ? -16.903 -3.195 12.325 1.00 94.00 189 VAL A CA 1
ATOM 1584 C C . VAL A 1 189 ? -16.226 -1.957 11.741 1.00 94.00 189 VAL A C 1
ATOM 1586 O O . VAL A 1 189 ? -16.901 -1.063 11.227 1.00 94.00 189 VAL A O 1
ATOM 1589 N N . VAL A 1 190 ? -14.892 -1.915 11.750 1.00 95.19 190 VAL A N 1
ATOM 1590 C CA . VAL A 1 190 ? -14.115 -0.768 11.252 1.00 95.19 190 VAL A CA 1
ATOM 1591 C C . VAL A 1 190 ? -14.240 -0.621 9.733 1.00 95.19 190 VAL A C 1
ATOM 1593 O O . VAL A 1 190 ? -14.378 0.496 9.232 1.00 95.19 190 VAL A O 1
ATOM 1596 N N . THR A 1 191 ? -14.264 -1.724 8.979 1.00 94.50 191 THR A N 1
ATOM 1597 C CA . THR A 1 191 ? -14.461 -1.679 7.517 1.00 94.50 191 THR A CA 1
ATOM 1598 C C . THR A 1 191 ? -15.853 -1.180 7.137 1.00 94.50 191 THR A C 1
ATOM 1600 O O . THR A 1 191 ? -15.987 -0.436 6.167 1.00 94.50 191 THR A O 1
ATOM 1603 N N . LYS A 1 192 ? -16.883 -1.495 7.928 1.00 92.38 192 LYS A N 1
ATOM 1604 C CA . LYS A 1 192 ? -18.218 -0.898 7.782 1.00 92.38 192 LYS A CA 1
ATOM 1605 C C . LYS A 1 192 ? -18.227 0.594 8.134 1.00 92.38 192 LYS A C 1
ATOM 1607 O O . LYS A 1 192 ? -18.845 1.372 7.410 1.00 92.38 192 LYS A O 1
ATOM 1612 N N . TYR A 1 193 ? -17.491 1.020 9.168 1.00 93.12 193 TYR A N 1
ATOM 1613 C CA . TYR A 1 193 ? -17.359 2.441 9.524 1.00 93.12 193 TYR A CA 1
ATOM 1614 C C . TYR A 1 193 ? -16.735 3.303 8.418 1.00 93.12 193 TYR A C 1
ATOM 1616 O O . TYR A 1 193 ? -17.028 4.498 8.342 1.00 93.12 193 TYR A O 1
ATOM 1624 N N . MET A 1 194 ? -15.956 2.716 7.500 1.00 93.12 194 MET A N 1
ATOM 1625 C CA . MET A 1 194 ? -15.479 3.428 6.307 1.00 93.12 194 MET A CA 1
ATOM 1626 C C . MET A 1 194 ? -16.615 3.938 5.409 1.00 93.12 194 MET A C 1
ATOM 1628 O O . MET A 1 194 ? -16.395 4.877 4.651 1.00 93.12 194 MET A O 1
ATOM 1632 N N . PHE A 1 195 ? -17.808 3.346 5.478 1.00 91.75 195 PHE A N 1
ATOM 1633 C CA . PHE A 1 195 ? -18.962 3.695 4.642 1.00 91.75 195 PHE A CA 1
ATOM 1634 C C . PHE A 1 195 ? -20.197 4.062 5.470 1.00 91.75 195 PHE A C 1
ATOM 1636 O O . PHE A 1 195 ? -21.326 3.930 5.002 1.00 91.75 195 PHE A O 1
ATOM 1643 N N . PHE A 1 196 ? -19.989 4.507 6.707 1.00 88.75 196 PHE A N 1
ATOM 1644 C CA . PHE A 1 196 ? -21.070 4.852 7.620 1.00 88.75 196 PHE A CA 1
ATOM 1645 C C . PHE A 1 196 ? -21.544 6.290 7.386 1.00 88.75 196 PHE A C 1
ATOM 1647 O O . PHE A 1 196 ? -20.742 7.236 7.378 1.00 88.75 196 PHE A O 1
ATOM 1654 N N . ALA A 1 197 ? -22.851 6.445 7.158 1.00 84.25 197 ALA A N 1
ATOM 1655 C CA . ALA A 1 197 ? -23.499 7.740 6.984 1.00 84.25 197 ALA A CA 1
ATOM 1656 C C . ALA A 1 197 ? -23.397 8.581 8.265 1.00 84.25 197 ALA A C 1
ATOM 1658 O O . ALA A 1 197 ? -23.219 8.049 9.356 1.00 84.25 197 ALA A O 1
ATOM 1659 N N . ALA A 1 198 ? -23.432 9.906 8.114 1.00 82.00 198 ALA A N 1
ATOM 1660 C CA . ALA A 1 198 ? -23.211 10.883 9.188 1.00 82.00 198 ALA A CA 1
ATOM 1661 C C . ALA A 1 198 ? -21.838 10.820 9.902 1.00 82.00 198 ALA A C 1
ATOM 1663 O O . ALA A 1 198 ? -21.559 11.680 10.736 1.00 82.00 198 ALA A O 1
ATOM 1664 N N . PHE A 1 199 ? -20.951 9.880 9.545 1.00 87.06 199 PHE A N 1
ATOM 1665 C CA . PHE A 1 199 ? -19.625 9.716 10.149 1.00 87.06 199 PHE A CA 1
ATOM 1666 C C . PHE A 1 199 ? -18.485 9.928 9.143 1.00 87.06 199 PHE A C 1
ATOM 1668 O O . PHE A 1 199 ? -17.858 10.990 9.124 1.00 87.06 199 PHE A O 1
ATOM 1675 N N . THR A 1 200 ? -18.204 8.944 8.282 1.00 87.31 200 THR A N 1
ATOM 1676 C CA . THR A 1 200 ? -17.213 9.052 7.189 1.00 87.31 200 THR A CA 1
ATOM 1677 C C . THR A 1 200 ? -17.841 9.559 5.897 1.00 87.31 200 THR A C 1
ATOM 1679 O O . THR A 1 200 ? -17.148 10.138 5.054 1.00 87.31 200 THR A O 1
ATOM 1682 N N . LEU A 1 201 ? -19.152 9.365 5.756 1.00 87.50 201 LEU A N 1
ATOM 1683 C CA . LEU A 1 201 ? -19.985 9.899 4.691 1.00 87.50 201 LEU A CA 1
ATOM 1684 C C . LEU A 1 201 ? -20.915 11.001 5.231 1.00 87.50 201 LEU A C 1
ATOM 1686 O O . LEU A 1 201 ? -21.151 11.073 6.439 1.00 87.50 201 LEU A O 1
ATOM 1690 N N . PRO A 1 202 ? -21.460 11.861 4.352 1.00 84.25 202 PRO A N 1
ATOM 1691 C CA . PRO A 1 202 ? -22.417 12.886 4.754 1.00 84.25 202 PRO A CA 1
ATOM 1692 C C . PRO A 1 202 ? -23.660 12.262 5.394 1.00 84.25 202 PRO A C 1
ATOM 1694 O O . PRO A 1 202 ? -24.015 11.121 5.081 1.00 84.25 202 PRO A O 1
ATOM 1697 N N . SER A 1 203 ? -24.326 13.017 6.264 1.00 78.69 203 SER A N 1
ATOM 1698 C CA . SER A 1 203 ? -25.603 12.607 6.846 1.00 78.69 203 SER A CA 1
ATOM 1699 C C . SER A 1 203 ? -26.650 12.396 5.757 1.00 78.69 203 SER A C 1
ATOM 1701 O O . SER A 1 203 ? -26.693 13.122 4.760 1.00 78.69 203 SER A O 1
ATOM 1703 N N . ARG A 1 204 ? -27.475 11.371 5.947 1.00 74.44 204 ARG A N 1
ATOM 1704 C CA . ARG A 1 204 ? -28.618 11.049 5.098 1.00 74.44 204 ARG A CA 1
ATOM 1705 C C . ARG A 1 204 ? -29.827 10.908 6.001 1.00 74.44 204 ARG A C 1
ATOM 1707 O O . ARG A 1 204 ? -29.717 10.327 7.078 1.00 74.44 204 ARG A O 1
ATOM 1714 N N . GLU A 1 205 ? -30.943 11.446 5.550 1.00 71.38 205 GLU A N 1
ATOM 1715 C CA . GLU A 1 205 ? -32.225 11.298 6.223 1.00 71.38 205 GLU A CA 1
ATOM 1716 C C . GLU A 1 205 ? -33.055 10.280 5.440 1.00 71.38 205 GLU A C 1
ATOM 1718 O O . GLU A 1 205 ? -33.091 10.314 4.205 1.00 71.38 205 GLU A O 1
ATOM 1723 N N . THR A 1 206 ? -33.669 9.339 6.149 1.00 68.00 206 THR A N 1
ATOM 1724 C CA . THR A 1 206 ? -34.674 8.423 5.603 1.00 68.00 206 THR A CA 1
ATOM 1725 C C . THR A 1 206 ? -35.959 9.203 5.291 1.00 68.00 206 THR A C 1
ATOM 1727 O O . THR A 1 206 ? -36.133 10.322 5.771 1.00 68.00 206 THR A O 1
ATOM 1730 N N . GLU A 1 207 ? -36.895 8.619 4.535 1.00 66.62 207 GLU A N 1
ATOM 1731 C CA . GLU A 1 207 ? -38.196 9.247 4.217 1.00 66.62 207 GLU A CA 1
ATOM 1732 C C . GLU A 1 207 ? -38.971 9.707 5.472 1.00 66.62 207 GLU A C 1
ATOM 1734 O O . GLU A 1 207 ? -39.713 10.685 5.419 1.00 66.62 207 GLU A O 1
ATOM 1739 N N . ASP A 1 208 ? -38.713 9.073 6.621 1.00 64.31 208 ASP A N 1
ATOM 1740 C CA . ASP A 1 208 ? -39.279 9.404 7.936 1.00 64.31 208 ASP A CA 1
ATOM 1741 C C . ASP A 1 208 ? -38.542 10.534 8.698 1.00 64.31 208 ASP A C 1
ATOM 1743 O O . ASP A 1 208 ? -38.825 10.768 9.876 1.00 64.31 208 ASP A O 1
ATOM 1747 N N . GLY A 1 209 ? -37.547 11.197 8.094 1.00 64.25 209 GLY A N 1
ATOM 1748 C CA . GLY A 1 209 ? -36.750 12.261 8.730 1.00 64.25 209 GLY A CA 1
ATOM 1749 C C . GLY A 1 209 ? -35.774 11.780 9.816 1.00 64.25 209 GLY A C 1
ATOM 1750 O O . GLY A 1 209 ? -35.271 12.581 10.602 1.00 64.25 209 GLY A O 1
ATOM 1751 N N . LYS A 1 210 ? -35.510 10.469 9.894 1.00 65.00 210 LYS A N 1
ATOM 1752 C CA . LYS A 1 210 ? -34.530 9.861 10.814 1.00 65.00 210 LYS A CA 1
ATOM 1753 C C . LYS A 1 210 ? -33.163 9.710 10.140 1.00 65.00 210 LYS A C 1
ATOM 1755 O O . LYS A 1 210 ? -33.121 9.570 8.920 1.00 65.00 210 LYS A O 1
ATOM 1760 N N . PRO A 1 211 ? -32.048 9.700 10.893 1.00 65.25 211 PRO A N 1
ATOM 1761 C CA . PRO A 1 211 ? -30.737 9.419 10.320 1.00 65.25 211 PRO A CA 1
ATOM 1762 C C . PRO A 1 211 ? -30.683 7.986 9.771 1.00 65.25 211 PRO A C 1
ATOM 1764 O O . PRO A 1 211 ? -30.962 7.025 10.487 1.00 65.25 211 PRO A O 1
ATOM 1767 N N . ASP A 1 212 ? -30.310 7.856 8.500 1.00 71.88 212 ASP A N 1
ATOM 1768 C CA . ASP A 1 212 ? -30.096 6.573 7.832 1.00 71.88 212 ASP A CA 1
ATOM 1769 C C . ASP A 1 212 ? -28.796 5.934 8.344 1.00 71.88 212 ASP A C 1
ATOM 1771 O O . ASP A 1 212 ? -27.708 6.488 8.174 1.00 71.88 212 ASP A O 1
ATOM 1775 N N . LEU A 1 213 ? -28.915 4.772 8.990 1.00 68.56 213 LEU A N 1
ATOM 1776 C CA . LEU A 1 213 ? -27.792 3.994 9.525 1.00 68.56 213 LEU A CA 1
ATOM 1777 C C . LEU A 1 213 ? -27.387 2.841 8.588 1.00 68.56 213 LEU A C 1
ATOM 1779 O O . LEU A 1 213 ? -26.507 2.045 8.928 1.00 68.56 213 LEU A O 1
ATOM 1783 N N . GLU A 1 214 ? -28.017 2.719 7.414 1.00 75.62 214 GLU A N 1
ATOM 1784 C CA . GLU A 1 214 ? -27.705 1.661 6.464 1.00 75.62 214 GLU A CA 1
ATOM 1785 C C . GLU A 1 214 ? -26.317 1.868 5.840 1.00 75.62 214 GLU A C 1
ATOM 1787 O O . GLU A 1 214 ? -25.963 2.924 5.302 1.00 75.62 214 GLU A O 1
ATOM 1792 N N . ILE A 1 215 ? -25.507 0.809 5.869 1.00 79.88 215 ILE A N 1
ATOM 1793 C CA . ILE A 1 215 ? -24.163 0.823 5.292 1.00 79.88 215 ILE A CA 1
ATOM 1794 C C . ILE A 1 215 ? -24.279 0.755 3.767 1.00 79.88 215 ILE A C 1
ATOM 1796 O O . ILE A 1 215 ? -24.356 -0.316 3.164 1.00 79.88 215 ILE A O 1
ATOM 1800 N N . THR A 1 216 ? -24.246 1.922 3.127 1.00 81.38 216 THR A N 1
ATOM 1801 C CA . THR A 1 216 ? -24.206 2.040 1.668 1.00 81.38 216 THR A CA 1
ATOM 1802 C C . THR A 1 216 ? -22.760 2.153 1.192 1.00 81.38 216 THR A C 1
ATOM 1804 O O . THR A 1 216 ? -22.058 3.099 1.541 1.00 81.38 216 THR A O 1
ATOM 1807 N N . LEU A 1 217 ? -22.318 1.239 0.323 1.00 86.56 217 LEU A N 1
ATOM 1808 C CA . LEU A 1 217 ? -20.956 1.221 -0.232 1.00 86.56 217 LEU A CA 1
ATOM 1809 C C . LEU A 1 217 ? -20.724 2.340 -1.266 1.00 86.56 217 LEU A C 1
ATOM 1811 O O . LEU A 1 217 ? -20.596 2.088 -2.465 1.00 86.56 217 LEU A O 1
ATOM 1815 N N . LYS A 1 218 ? -20.677 3.593 -0.803 1.00 88.69 218 LYS A N 1
ATOM 1816 C CA . LYS A 1 218 ? -20.413 4.781 -1.621 1.00 88.69 218 LYS A CA 1
ATOM 1817 C C . LYS A 1 218 ? -18.957 5.222 -1.486 1.00 88.69 218 LYS A C 1
ATOM 1819 O O . LYS A 1 218 ? -18.474 5.492 -0.391 1.00 88.69 218 LYS A O 1
ATOM 1824 N N . VAL A 1 219 ? -18.269 5.337 -2.619 1.00 92.56 219 VAL A N 1
ATOM 1825 C CA . VAL A 1 219 ? -16.862 5.757 -2.678 1.00 92.56 219 VAL A CA 1
ATOM 1826 C C . VAL A 1 219 ? -16.701 7.203 -2.178 1.00 92.56 219 VAL A C 1
ATOM 1828 O O . VAL A 1 219 ? -17.503 8.072 -2.523 1.00 92.56 219 VAL A O 1
ATOM 1831 N N . TRP A 1 220 ? -15.654 7.479 -1.390 1.00 92.31 220 TRP A N 1
ATOM 1832 C CA . TRP A 1 220 ? -15.415 8.795 -0.765 1.00 92.31 220 TRP A CA 1
ATOM 1833 C C . TRP A 1 220 ? -15.215 9.935 -1.766 1.00 92.31 220 TRP A C 1
ATOM 1835 O O . TRP A 1 220 ? -15.621 11.072 -1.525 1.00 92.31 220 TRP A O 1
ATOM 1845 N N . HIS A 1 221 ? -14.594 9.638 -2.904 1.00 90.38 221 HIS A N 1
ATOM 1846 C CA . HIS A 1 221 ? -14.297 10.609 -3.948 1.00 90.38 221 HIS A CA 1
ATOM 1847 C C . HIS A 1 221 ? -14.583 10.050 -5.333 1.00 90.38 221 HIS A C 1
ATOM 1849 O O . HIS A 1 221 ? -14.522 8.841 -5.553 1.00 90.38 221 HIS A O 1
ATOM 1855 N N . SER A 1 222 ? -14.861 10.954 -6.272 1.00 91.69 222 SER A N 1
ATOM 1856 C CA . SER A 1 222 ? -14.972 10.611 -7.684 1.00 91.69 222 SER A CA 1
ATOM 1857 C C . SER A 1 222 ? -13.618 10.194 -8.264 1.00 91.69 222 SER A C 1
ATOM 1859 O O . SER A 1 222 ? -12.563 10.640 -7.805 1.00 91.69 222 SER A O 1
ATOM 1861 N N . GLY A 1 223 ? -13.670 9.335 -9.278 1.00 90.38 223 GLY A N 1
ATOM 1862 C CA . GLY A 1 223 ? -12.519 8.702 -9.908 1.00 90.38 223 GLY A CA 1
ATOM 1863 C C . GLY A 1 223 ? -12.884 7.281 -10.325 1.00 90.38 223 GLY A C 1
ATOM 1864 O O . GLY A 1 223 ? -13.954 7.041 -10.886 1.00 90.38 223 GLY A O 1
ATOM 1865 N N . VAL A 1 224 ? -12.026 6.322 -9.990 1.00 92.06 224 VAL A N 1
ATOM 1866 C CA . VAL A 1 224 ? -12.275 4.902 -10.253 1.00 92.06 224 VAL A CA 1
ATOM 1867 C C . VAL A 1 224 ? -13.500 4.437 -9.466 1.00 92.06 224 VAL A C 1
ATOM 1869 O O . VAL A 1 224 ? -13.622 4.696 -8.268 1.00 92.06 224 VAL A O 1
ATOM 1872 N N . GLY A 1 225 ? -14.435 3.770 -10.143 1.00 86.69 225 GLY A N 1
ATOM 1873 C CA . GLY A 1 225 ? -15.625 3.180 -9.518 1.00 86.69 225 GLY A CA 1
ATOM 1874 C C . GLY A 1 225 ? -16.718 4.165 -9.073 1.00 86.69 225 GLY A C 1
ATOM 1875 O O . GLY A 1 225 ? -17.778 3.710 -8.652 1.00 86.69 225 GLY A O 1
ATOM 1876 N N . SER A 1 226 ? -16.518 5.485 -9.188 1.00 87.00 226 SER A N 1
ATOM 1877 C CA . SER A 1 226 ? -17.561 6.482 -8.901 1.00 87.00 226 SER A CA 1
ATOM 1878 C C . SER A 1 226 ? -17.404 7.756 -9.730 1.00 87.00 226 SER A C 1
ATOM 1880 O O . SER A 1 226 ? -16.369 8.418 -9.681 1.00 87.00 226 SER A O 1
ATOM 1882 N N . GLY A 1 227 ? -18.466 8.155 -10.435 1.00 83.69 227 GLY A N 1
ATOM 1883 C CA . GLY A 1 227 ? -18.498 9.404 -11.206 1.00 83.69 227 GLY A CA 1
ATOM 1884 C C . GLY A 1 227 ? -18.744 10.664 -10.367 1.00 83.69 227 GLY A C 1
ATOM 1885 O O . GLY A 1 227 ? -18.419 11.762 -10.807 1.00 83.69 227 GLY A O 1
ATOM 1886 N N . SER A 1 228 ? -19.280 10.533 -9.149 1.00 85.00 228 SER A N 1
ATOM 1887 C CA . SER A 1 228 ? -19.611 11.666 -8.276 1.00 85.00 228 SER A CA 1
ATOM 1888 C C . SER A 1 228 ? -18.985 11.518 -6.891 1.00 85.00 228 SER A C 1
ATOM 1890 O O . SER A 1 228 ? -18.848 10.415 -6.359 1.00 85.00 228 SER A O 1
ATOM 1892 N N . SER A 1 229 ? -18.563 12.642 -6.305 1.00 84.25 229 SER A N 1
ATOM 1893 C CA . SER A 1 229 ? -18.084 12.679 -4.923 1.00 84.25 229 SER A CA 1
ATOM 1894 C C . SER A 1 229 ? -19.220 13.093 -3.985 1.00 84.25 229 SER A C 1
ATOM 1896 O O . SER A 1 229 ? -19.867 14.105 -4.266 1.00 84.25 229 SER A O 1
ATOM 1898 N N . PRO A 1 230 ? -19.456 12.380 -2.869 1.00 83.69 230 PRO A N 1
ATOM 1899 C CA . PRO A 1 230 ? -20.292 12.900 -1.793 1.00 83.69 230 PRO A CA 1
ATOM 1900 C C . PRO A 1 230 ? -19.744 14.238 -1.263 1.00 83.69 230 PRO A C 1
ATOM 1902 O O . PRO A 1 230 ? -18.538 14.492 -1.311 1.00 83.69 230 PRO A O 1
ATOM 1905 N N . TYR A 1 231 ? -20.632 15.101 -0.765 1.00 84.00 231 TYR A N 1
ATOM 1906 C CA . TYR A 1 231 ? -20.262 16.393 -0.182 1.00 84.00 231 TYR A CA 1
ATOM 1907 C C . TYR A 1 231 ? -19.752 16.207 1.256 1.00 84.00 231 TYR A C 1
ATOM 1909 O O . TYR A 1 231 ? -20.496 16.370 2.218 1.00 84.00 231 TYR A O 1
ATOM 1917 N N . CYS A 1 232 ? -18.496 15.783 1.401 1.00 83.75 232 CYS A N 1
ATOM 1918 C CA . CYS A 1 232 ? -17.879 15.542 2.707 1.00 83.75 232 CYS A CA 1
ATOM 1919 C C . CYS A 1 232 ? -17.396 16.844 3.367 1.00 83.75 232 CYS A C 1
ATOM 1921 O O . CYS A 1 232 ? -16.727 17.665 2.734 1.00 83.75 232 CYS A O 1
ATOM 1923 N N . THR A 1 233 ? -17.682 17.001 4.660 1.00 85.56 233 THR A N 1
ATOM 1924 C CA . THR A 1 233 ? -17.196 18.109 5.495 1.00 85.56 233 THR A CA 1
ATOM 1925 C C . THR A 1 233 ? -15.776 17.845 6.016 1.00 85.56 233 THR A C 1
ATOM 1927 O O . THR A 1 233 ? -15.236 16.743 5.890 1.00 85.56 233 THR A O 1
ATOM 1930 N N . ALA A 1 234 ? -15.151 18.849 6.644 1.00 84.88 234 ALA A N 1
ATOM 1931 C CA . ALA A 1 234 ? -13.853 18.693 7.312 1.00 84.88 234 ALA A CA 1
ATOM 1932 C C . ALA A 1 234 ? -13.867 17.614 8.414 1.00 84.88 234 ALA A C 1
ATOM 1934 O O . ALA A 1 234 ? -12.858 16.941 8.630 1.00 84.88 234 ALA A O 1
ATOM 1935 N N . GLU A 1 235 ? -15.007 17.430 9.081 1.00 84.62 235 GLU A N 1
ATOM 1936 C CA . GLU A 1 235 ? -15.193 16.396 10.097 1.00 84.62 235 GLU A CA 1
ATOM 1937 C C . GLU A 1 235 ? -15.218 15.000 9.472 1.00 84.62 235 GLU A C 1
ATOM 1939 O O . GLU A 1 235 ? -14.501 14.115 9.935 1.00 84.62 235 GLU A O 1
ATOM 1944 N N . ASN A 1 236 ? -15.923 14.823 8.346 1.00 87.31 236 ASN A N 1
ATOM 1945 C CA . ASN A 1 236 ? -15.913 13.552 7.622 1.00 87.31 236 ASN A CA 1
ATOM 1946 C C . ASN A 1 236 ? -14.489 13.147 7.217 1.00 87.31 236 ASN A C 1
ATOM 1948 O O . ASN A 1 236 ? -14.106 11.998 7.410 1.00 87.31 236 ASN A O 1
ATOM 1952 N N . PHE A 1 237 ? -13.670 14.085 6.724 1.00 88.56 237 PHE A N 1
ATOM 1953 C CA . PHE A 1 237 ? -12.263 13.810 6.400 1.00 88.56 237 PHE A CA 1
ATOM 1954 C C . PHE A 1 237 ? -11.442 13.369 7.616 1.00 88.56 237 PHE A C 1
ATOM 1956 O O . PHE A 1 237 ? -10.595 12.481 7.508 1.00 88.56 237 PHE A O 1
ATOM 1963 N N . ARG A 1 238 ? -11.689 13.974 8.782 1.00 88.62 238 ARG A N 1
ATOM 1964 C CA . ARG A 1 238 ? -11.036 13.579 10.034 1.00 88.62 238 ARG A CA 1
ATOM 1965 C C . ARG A 1 238 ? -11.453 12.167 10.450 1.00 88.62 238 ARG A C 1
ATOM 1967 O O . ARG A 1 238 ? -10.594 11.376 10.824 1.00 88.62 238 ARG A O 1
ATOM 1974 N N . ASN A 1 239 ? -12.732 11.834 10.323 1.00 90.75 239 ASN A N 1
ATOM 1975 C CA . ASN A 1 239 ? -13.264 10.509 10.648 1.00 90.75 239 ASN A CA 1
ATOM 1976 C C . ASN A 1 239 ? -12.747 9.434 9.677 1.00 90.75 239 ASN A C 1
ATOM 1978 O O . ASN A 1 239 ? -12.364 8.344 10.105 1.00 90.75 239 ASN A O 1
ATOM 1982 N N . GLN A 1 240 ? -12.650 9.756 8.382 1.00 93.06 240 GLN A N 1
ATOM 1983 C CA . GLN A 1 240 ? -12.017 8.902 7.368 1.00 93.06 240 GLN A CA 1
ATOM 1984 C C . GLN A 1 240 ? -10.558 8.606 7.730 1.00 93.06 240 GLN A C 1
ATOM 1986 O O . GLN A 1 240 ? -10.125 7.457 7.641 1.00 93.06 240 GLN A O 1
ATOM 1991 N N . TYR A 1 241 ? -9.822 9.623 8.191 1.00 92.50 241 TYR A N 1
ATOM 1992 C CA . TYR A 1 241 ? -8.439 9.469 8.633 1.00 92.50 241 TYR A CA 1
ATOM 1993 C C . TYR A 1 241 ? -8.321 8.539 9.840 1.00 92.50 241 TYR A C 1
ATOM 1995 O O . TYR A 1 241 ? -7.545 7.592 9.782 1.00 92.50 241 TYR A O 1
ATOM 2003 N N . GLU A 1 242 ? -9.097 8.757 10.903 1.00 92.31 242 GLU A N 1
ATOM 2004 C CA . GLU A 1 242 ? -9.019 7.928 12.118 1.00 92.31 242 GLU A CA 1
ATOM 2005 C C . GLU A 1 242 ? -9.416 6.469 11.828 1.00 92.31 242 GLU A C 1
ATOM 2007 O O . GLU A 1 242 ? -8.773 5.542 12.321 1.00 92.31 242 GLU A O 1
ATOM 2012 N N . THR A 1 243 ? -10.397 6.257 10.942 1.00 95.25 243 THR A N 1
ATOM 2013 C CA . THR A 1 243 ? -10.811 4.914 10.499 1.00 95.25 243 THR A CA 1
ATOM 2014 C C . THR A 1 243 ? -9.698 4.215 9.708 1.00 95.25 243 THR A C 1
ATOM 2016 O O . THR A 1 243 ? -9.332 3.080 10.015 1.00 95.25 243 THR A O 1
ATOM 2019 N N . ALA A 1 244 ? -9.115 4.890 8.708 1.00 95.19 244 ALA A N 1
ATOM 2020 C CA . ALA A 1 244 ? -8.018 4.339 7.909 1.00 95.19 244 ALA A CA 1
ATOM 2021 C C . ALA A 1 244 ? -6.755 4.102 8.752 1.00 95.19 244 ALA A C 1
ATOM 2023 O O . ALA A 1 244 ? -6.056 3.105 8.569 1.00 95.19 244 ALA A O 1
ATOM 2024 N N . ARG A 1 245 ? -6.485 4.989 9.715 1.00 94.44 245 ARG A N 1
ATOM 2025 C CA . ARG A 1 245 ? -5.366 4.874 10.649 1.00 94.44 245 ARG A CA 1
ATOM 2026 C C . ARG A 1 245 ? -5.509 3.653 11.548 1.00 94.44 245 ARG A C 1
ATOM 2028 O O . ARG A 1 245 ? -4.521 2.948 11.742 1.00 94.44 245 ARG A O 1
ATOM 2035 N N . LEU A 1 246 ? -6.706 3.374 12.065 1.00 96.00 246 LEU A N 1
ATOM 2036 C CA . LEU A 1 246 ? -6.948 2.174 12.863 1.00 96.00 246 LEU A CA 1
ATOM 2037 C C . LEU A 1 246 ? -6.704 0.904 12.037 1.00 96.00 246 LEU A C 1
ATOM 2039 O O . LEU A 1 246 ? -5.995 0.016 12.500 1.00 96.00 246 LEU A O 1
ATOM 2043 N N . LEU A 1 247 ? -7.205 0.837 10.799 1.00 96.69 247 LEU A N 1
ATOM 2044 C CA . LEU A 1 247 ? -6.952 -0.305 9.909 1.00 96.69 247 LEU A CA 1
ATOM 2045 C C . LEU A 1 247 ? -5.458 -0.502 9.624 1.00 96.69 247 LEU A C 1
ATOM 2047 O O . LEU A 1 247 ? -4.955 -1.621 9.723 1.00 96.69 247 LEU A O 1
ATOM 2051 N N . LEU A 1 248 ? -4.735 0.583 9.333 1.00 95.69 248 LEU A N 1
ATOM 2052 C CA . LEU A 1 248 ? -3.284 0.542 9.149 1.00 95.69 248 LEU A CA 1
ATOM 2053 C C . LEU A 1 248 ? -2.560 0.081 10.420 1.00 95.69 248 LEU A C 1
ATOM 2055 O O . LEU A 1 248 ? -1.614 -0.696 10.340 1.00 95.69 248 LEU A O 1
ATOM 2059 N N . THR A 1 249 ? -3.026 0.515 11.591 1.00 95.31 249 THR A N 1
ATOM 2060 C CA . THR A 1 249 ? -2.449 0.125 12.884 1.00 95.31 249 THR A CA 1
ATOM 2061 C C . THR A 1 249 ? -2.688 -1.351 13.186 1.00 95.31 249 THR A C 1
ATOM 2063 O O . THR A 1 249 ? -1.776 -2.035 13.628 1.00 95.31 249 THR A O 1
ATOM 2066 N N . MET A 1 250 ? -3.871 -1.886 12.880 1.00 94.88 250 MET A N 1
ATOM 2067 C CA . MET A 1 250 ? -4.130 -3.328 12.990 1.00 94.88 250 MET A CA 1
ATOM 2068 C C . MET A 1 250 ? -3.246 -4.144 12.035 1.00 94.88 250 MET A C 1
ATOM 2070 O O . MET A 1 250 ? -2.887 -5.281 12.335 1.00 94.88 250 MET A O 1
ATOM 2074 N N . ALA A 1 251 ? -2.872 -3.563 10.892 1.00 93.94 251 ALA A N 1
ATOM 2075 C CA . ALA A 1 251 ? -1.990 -4.171 9.905 1.00 93.94 251 ALA A CA 1
ATOM 2076 C C . ALA A 1 251 ? -0.486 -3.983 10.195 1.00 93.94 251 ALA A C 1
ATOM 2078 O O . ALA A 1 251 ? 0.331 -4.570 9.486 1.00 93.94 251 ALA A O 1
ATOM 2079 N N . SER A 1 252 ? -0.082 -3.215 11.214 1.00 93.12 252 SER A N 1
ATOM 2080 C CA . SER A 1 252 ? 1.315 -2.781 11.383 1.00 93.12 252 SER A CA 1
ATOM 2081 C C . SER A 1 252 ? 2.230 -3.776 12.103 1.00 93.12 252 SER A C 1
ATOM 2083 O O . SER A 1 252 ? 3.406 -3.475 12.299 1.00 93.12 252 SER A O 1
ATOM 2085 N N . ARG A 1 253 ? 1.750 -4.982 12.453 1.00 89.56 253 ARG A N 1
ATOM 2086 C CA . ARG A 1 253 ? 2.532 -6.004 13.183 1.00 89.56 253 ARG A CA 1
ATOM 2087 C C . ARG A 1 253 ? 3.920 -6.260 12.582 1.00 89.56 253 ARG A C 1
ATOM 2089 O O . ARG A 1 253 ? 4.873 -6.465 13.324 1.00 89.56 253 ARG A O 1
ATOM 2096 N N . THR A 1 254 ? 4.054 -6.221 11.258 1.00 89.25 254 THR A N 1
ATOM 2097 C CA . THR A 1 254 ? 5.329 -6.460 10.559 1.00 89.25 254 THR A CA 1
ATOM 2098 C C . THR A 1 254 ? 6.416 -5.436 10.892 1.00 89.25 254 THR A C 1
ATOM 2100 O O . THR A 1 254 ? 7.590 -5.759 10.758 1.00 89.25 254 THR A O 1
ATOM 2103 N N . MET A 1 255 ? 6.058 -4.239 11.373 1.00 89.69 255 MET A N 1
ATOM 2104 C CA . MET A 1 255 ? 7.019 -3.222 11.826 1.00 89.69 255 MET A CA 1
ATOM 2105 C C . MET A 1 255 ? 7.721 -3.599 13.138 1.00 89.69 255 MET A C 1
ATOM 2107 O O . MET A 1 255 ? 8.776 -3.050 13.438 1.00 89.69 255 MET A O 1
ATOM 2111 N N . TYR A 1 256 ? 7.144 -4.525 13.906 1.00 88.38 256 TYR A N 1
ATOM 2112 C CA . TYR A 1 256 ? 7.651 -4.977 15.207 1.00 88.38 256 TYR A CA 1
ATOM 2113 C C . TYR A 1 256 ? 8.368 -6.329 15.116 1.00 88.38 256 TYR A C 1
ATOM 2115 O O . TYR A 1 256 ? 8.722 -6.919 16.132 1.00 88.38 256 TYR A O 1
ATOM 2123 N N . ILE A 1 257 ? 8.562 -6.842 13.900 1.00 86.12 257 ILE A N 1
ATOM 2124 C CA . ILE A 1 257 ? 9.232 -8.113 13.628 1.00 86.12 257 ILE A CA 1
ATOM 2125 C C . ILE A 1 257 ? 10.568 -7.814 12.948 1.00 86.12 257 ILE A C 1
ATOM 2127 O O . ILE A 1 257 ? 10.702 -6.847 12.196 1.00 86.12 257 ILE A O 1
ATOM 2131 N N . ARG A 1 258 ? 11.578 -8.651 13.201 1.00 86.06 258 ARG A N 1
ATOM 2132 C CA . ARG A 1 258 ? 12.882 -8.505 12.548 1.00 86.06 258 ARG A CA 1
ATOM 2133 C C . ARG A 1 258 ? 12.767 -8.716 11.027 1.00 86.06 258 ARG A C 1
ATOM 2135 O O . ARG A 1 258 ? 12.034 -9.615 10.609 1.00 86.06 258 ARG A O 1
ATOM 2142 N N . PRO A 1 259 ? 13.485 -7.942 10.186 1.00 83.38 259 PRO A N 1
ATOM 2143 C CA . PRO A 1 259 ? 13.327 -7.979 8.726 1.00 83.38 259 PRO A CA 1
ATOM 2144 C C . PRO A 1 259 ? 13.495 -9.362 8.077 1.00 83.38 259 PRO A C 1
ATOM 2146 O O . PRO A 1 259 ? 12.842 -9.649 7.078 1.00 83.38 259 PRO A O 1
ATOM 2149 N N . ASP A 1 260 ? 14.339 -10.222 8.648 1.00 84.06 260 ASP A N 1
ATOM 2150 C CA . ASP A 1 260 ? 14.583 -11.602 8.213 1.00 84.06 260 ASP A CA 1
ATOM 2151 C C . ASP A 1 260 ? 13.366 -12.521 8.409 1.00 84.06 260 ASP A C 1
ATOM 2153 O O . ASP A 1 260 ? 13.185 -13.477 7.659 1.00 84.06 260 ASP A O 1
ATOM 2157 N N . GLN A 1 261 ? 12.497 -12.203 9.369 1.00 85.19 261 GLN A N 1
ATOM 2158 C CA . GLN A 1 261 ? 11.320 -13.002 9.711 1.00 85.19 261 GLN A CA 1
ATOM 2159 C C . GLN A 1 261 ? 10.032 -12.487 9.057 1.00 85.19 261 GLN A C 1
ATOM 2161 O O . GLN A 1 261 ? 9.053 -13.227 8.971 1.00 85.19 261 GLN A O 1
ATOM 2166 N N . VAL A 1 262 ? 10.014 -11.244 8.555 1.00 83.38 262 VAL A N 1
ATOM 2167 C CA . VAL A 1 262 ? 8.805 -10.602 7.999 1.00 83.38 262 VAL A CA 1
ATOM 2168 C C . VAL A 1 262 ? 8.188 -11.411 6.858 1.00 83.38 262 VAL A C 1
ATOM 2170 O O . VAL A 1 262 ? 6.969 -11.523 6.789 1.00 83.38 262 VAL A O 1
ATOM 2173 N N . ALA A 1 263 ? 9.006 -12.005 5.984 1.00 75.81 263 ALA A N 1
ATOM 2174 C CA . ALA A 1 263 ? 8.514 -12.786 4.846 1.00 75.81 263 ALA A CA 1
ATOM 2175 C C . ALA A 1 263 ? 7.825 -14.102 5.257 1.00 75.81 263 ALA A C 1
ATOM 2177 O O . ALA A 1 263 ? 7.021 -14.633 4.494 1.00 75.81 263 ALA A O 1
ATOM 2178 N N . MET A 1 264 ? 8.145 -14.630 6.443 1.00 78.12 264 MET A N 1
ATOM 2179 C CA . MET A 1 264 ? 7.579 -15.873 6.979 1.00 78.12 264 MET A CA 1
ATOM 2180 C C . MET A 1 264 ? 6.458 -15.628 7.996 1.00 78.12 264 MET A C 1
ATOM 2182 O O . MET A 1 264 ? 5.673 -16.534 8.272 1.00 78.12 264 MET A O 1
ATOM 2186 N N . ALA A 1 265 ? 6.384 -14.428 8.570 1.00 83.50 265 ALA A N 1
ATOM 2187 C CA . ALA A 1 265 ? 5.419 -14.100 9.604 1.00 83.50 265 ALA A CA 1
ATOM 2188 C C . ALA A 1 265 ? 4.009 -13.888 9.029 1.00 83.50 265 ALA A C 1
ATOM 2190 O O . ALA A 1 265 ? 3.784 -13.035 8.169 1.00 83.50 265 ALA A O 1
ATOM 2191 N N . ASP A 1 266 ? 3.031 -14.618 9.567 1.00 87.69 266 ASP A N 1
ATOM 2192 C CA . ASP A 1 266 ? 1.620 -14.376 9.271 1.00 87.69 266 ASP A CA 1
ATOM 2193 C C . ASP A 1 266 ? 1.122 -13.129 10.015 1.00 87.69 266 ASP A C 1
ATOM 2195 O O . ASP A 1 266 ? 1.165 -13.036 11.248 1.00 87.69 266 ASP A O 1
ATOM 2199 N N . ASN A 1 267 ? 0.606 -12.168 9.253 1.00 91.75 267 ASN A N 1
ATOM 2200 C CA . ASN A 1 267 ? -0.115 -11.035 9.796 1.00 91.75 267 ASN A CA 1
ATOM 2201 C C . ASN A 1 267 ? -1.608 -11.346 9.719 1.00 91.75 267 ASN A C 1
ATOM 2203 O O . ASN A 1 267 ? -2.269 -11.041 8.728 1.00 91.75 267 ASN A O 1
ATOM 2207 N N . LYS A 1 268 ? -2.137 -11.925 10.799 1.00 92.06 268 LYS A N 1
ATOM 2208 C CA . LYS A 1 268 ? -3.526 -12.396 10.889 1.00 92.06 268 LYS A CA 1
ATOM 2209 C C . LYS A 1 268 ? -4.567 -11.323 10.528 1.00 92.06 268 LYS A C 1
ATOM 2211 O O . LYS A 1 268 ? -5.577 -11.649 9.905 1.00 92.06 268 LYS A O 1
ATOM 2216 N N . ALA A 1 269 ? -4.296 -10.047 10.830 1.00 94.06 269 ALA A N 1
ATOM 2217 C CA . ALA A 1 269 ? -5.164 -8.937 10.434 1.00 94.06 269 ALA A CA 1
ATOM 2218 C C . ALA A 1 269 ? -5.218 -8.774 8.911 1.00 94.06 269 ALA A C 1
ATOM 2220 O O . ALA A 1 269 ? -6.303 -8.718 8.331 1.00 94.06 269 ALA A O 1
ATOM 2221 N N . LEU A 1 270 ? -4.056 -8.756 8.253 1.00 94.31 270 LEU A N 1
ATOM 2222 C CA . LEU A 1 270 ? -3.972 -8.692 6.794 1.00 94.31 270 LEU A CA 1
ATOM 2223 C C . LEU A 1 270 ? -4.496 -9.966 6.134 1.00 94.31 270 LEU A C 1
ATOM 2225 O O . LEU A 1 270 ? -5.202 -9.868 5.133 1.00 94.31 270 LEU A O 1
ATOM 2229 N N . THR A 1 271 ? -4.237 -11.145 6.701 1.00 94.06 271 THR A N 1
ATOM 2230 C CA . THR A 1 271 ? -4.801 -12.414 6.222 1.00 94.06 271 THR A CA 1
ATOM 2231 C C . THR A 1 271 ? -6.322 -12.363 6.215 1.00 94.06 271 THR A C 1
ATOM 2233 O O . THR A 1 271 ? -6.933 -12.663 5.190 1.00 94.06 271 THR A O 1
ATOM 2236 N N . TYR A 1 272 ? -6.954 -11.905 7.297 1.00 94.50 272 TYR A N 1
ATOM 2237 C CA . TYR A 1 272 ? -8.408 -11.761 7.336 1.00 94.50 272 TYR A CA 1
ATOM 2238 C C . TYR A 1 272 ? -8.920 -10.718 6.332 1.00 94.50 272 TYR A C 1
ATOM 2240 O O . TYR A 1 272 ? -9.753 -11.048 5.481 1.00 94.50 272 TYR A O 1
ATOM 2248 N N . LEU A 1 273 ? -8.374 -9.492 6.372 1.00 95.06 273 LEU A N 1
ATOM 2249 C CA . LEU A 1 273 ? -8.765 -8.391 5.482 1.00 95.06 273 LEU A CA 1
ATOM 2250 C C . LEU A 1 273 ? -8.684 -8.806 4.007 1.00 95.06 273 LEU A C 1
ATOM 2252 O O . LEU A 1 273 ? -9.614 -8.574 3.237 1.00 95.06 273 LEU A O 1
ATOM 2256 N N . THR A 1 274 ? -7.578 -9.439 3.613 1.00 94.50 274 THR A N 1
ATOM 2257 C CA . THR A 1 274 ? -7.279 -9.730 2.207 1.00 94.50 274 THR A CA 1
ATOM 2258 C C . THR A 1 274 ? -7.932 -10.996 1.670 1.00 94.50 274 THR A C 1
ATOM 2260 O O . THR A 1 274 ? -7.940 -11.157 0.452 1.00 94.50 274 THR A O 1
ATOM 2263 N N . THR A 1 275 ? -8.483 -11.879 2.513 1.00 92.81 275 THR A N 1
ATOM 2264 C CA . THR A 1 275 ? -8.998 -13.189 2.060 1.00 92.81 275 THR A CA 1
ATOM 2265 C C . THR A 1 275 ? -10.449 -13.488 2.436 1.00 92.81 275 THR A C 1
ATOM 2267 O O . THR A 1 275 ? -11.092 -14.268 1.734 1.00 92.81 275 THR A O 1
ATOM 2270 N N . ARG A 1 276 ? -10.984 -12.900 3.516 1.00 91.94 276 ARG A N 1
ATOM 2271 C CA . ARG A 1 276 ? -12.312 -13.255 4.054 1.00 91.94 276 ARG A CA 1
ATOM 2272 C C . ARG A 1 276 ? -13.384 -12.193 3.832 1.00 91.94 276 ARG A C 1
ATOM 2274 O O . ARG A 1 276 ? -14.560 -12.543 3.764 1.00 91.94 276 ARG A O 1
ATOM 2281 N N . ILE A 1 277 ? -13.005 -10.923 3.692 1.00 92.44 277 ILE A N 1
ATOM 2282 C CA . ILE A 1 277 ? -13.969 -9.827 3.522 1.00 92.44 277 ILE A CA 1
ATOM 2283 C C . ILE A 1 277 ? -14.682 -9.916 2.168 1.00 92.44 277 ILE A C 1
ATOM 2285 O O . ILE A 1 277 ? -14.106 -10.298 1.149 1.00 92.44 277 ILE A O 1
ATOM 2289 N N . ASN A 1 278 ? -15.958 -9.521 2.149 1.00 92.31 278 ASN A N 1
ATOM 2290 C CA . ASN A 1 278 ? -16.765 -9.462 0.935 1.00 92.31 278 ASN A CA 1
ATOM 2291 C C . ASN A 1 278 ? -16.090 -8.603 -0.154 1.00 92.31 278 ASN A C 1
ATOM 2293 O O . ASN A 1 278 ? -15.794 -7.424 0.054 1.00 92.31 278 ASN A O 1
ATOM 2297 N N . GLN A 1 279 ? -15.937 -9.171 -1.355 1.00 92.06 279 GLN A N 1
ATOM 2298 C CA . GLN A 1 279 ? -15.311 -8.518 -2.510 1.00 92.06 279 GLN A CA 1
ATOM 2299 C C . GLN A 1 279 ? -15.903 -7.134 -2.830 1.00 92.06 279 GLN A C 1
ATOM 2301 O O . GLN A 1 279 ? -15.169 -6.245 -3.258 1.00 92.06 279 GLN A O 1
ATOM 2306 N N . ARG A 1 280 ? -17.213 -6.920 -2.628 1.00 93.25 280 ARG A N 1
ATOM 2307 C CA . ARG A 1 280 ? -17.857 -5.615 -2.869 1.00 93.25 280 ARG A CA 1
ATOM 2308 C C . ARG A 1 280 ? -17.327 -4.538 -1.924 1.00 93.25 280 ARG A C 1
ATOM 2310 O O . ARG A 1 280 ? -17.054 -3.431 -2.376 1.00 93.25 280 ARG A O 1
ATOM 2317 N N . ILE A 1 281 ? -17.142 -4.881 -0.648 1.00 94.00 281 ILE A N 1
ATOM 2318 C CA . ILE A 1 281 ? -16.576 -3.979 0.363 1.00 94.00 281 ILE A CA 1
ATOM 2319 C C . ILE A 1 281 ? -15.123 -3.672 0.001 1.00 94.00 281 ILE A C 1
ATOM 2321 O O . ILE A 1 281 ? -14.751 -2.509 -0.064 1.00 94.00 281 ILE A O 1
ATOM 2325 N N . ILE A 1 282 ? -14.327 -4.689 -0.344 1.00 94.62 282 ILE A N 1
ATOM 2326 C CA . ILE A 1 282 ? -12.922 -4.511 -0.752 1.00 94.62 282 ILE A CA 1
ATOM 2327 C C . ILE A 1 282 ? -12.805 -3.591 -1.970 1.00 94.62 282 ILE A C 1
ATOM 2329 O O . ILE A 1 282 ? -11.978 -2.683 -1.982 1.00 94.62 282 ILE A O 1
ATOM 2333 N N . ASN A 1 283 ? -13.655 -3.783 -2.982 1.00 94.31 283 ASN A N 1
ATOM 2334 C CA . ASN A 1 283 ? -13.676 -2.917 -4.158 1.00 94.31 283 ASN A CA 1
ATOM 2335 C C . ASN A 1 283 ? -13.999 -1.464 -3.776 1.00 94.31 283 ASN A C 1
ATOM 2337 O O . ASN A 1 283 ? -13.339 -0.550 -4.267 1.00 94.31 283 ASN A O 1
ATOM 2341 N N . ALA A 1 284 ? -14.974 -1.249 -2.886 1.00 94.94 284 ALA A N 1
ATOM 2342 C CA . ALA A 1 284 ? -15.313 0.081 -2.393 1.00 94.94 284 ALA A CA 1
ATOM 2343 C C . ALA A 1 284 ? -14.155 0.705 -1.594 1.00 94.94 284 ALA A C 1
ATOM 2345 O O . ALA A 1 284 ? -13.844 1.876 -1.808 1.00 94.94 284 ALA A O 1
ATOM 2346 N N . ILE A 1 285 ? -13.479 -0.068 -0.730 1.00 96.25 285 ILE A N 1
ATOM 2347 C CA . ILE A 1 285 ? -12.303 0.378 0.038 1.00 96.25 285 ILE A CA 1
ATOM 2348 C C . ILE A 1 285 ? -11.199 0.805 -0.928 1.00 96.25 285 ILE A C 1
ATOM 2350 O O . ILE A 1 285 ? -10.742 1.943 -0.868 1.00 96.25 285 ILE A O 1
ATOM 2354 N N . ASN A 1 286 ? -10.831 -0.063 -1.870 1.00 95.94 286 ASN A N 1
ATOM 2355 C CA . ASN A 1 286 ? -9.819 0.224 -2.882 1.00 95.94 286 ASN A CA 1
ATOM 2356 C C . ASN A 1 286 ? -10.129 1.499 -3.665 1.00 95.94 286 ASN A C 1
ATOM 2358 O O . ASN A 1 286 ? -9.253 2.348 -3.797 1.00 95.94 286 ASN A O 1
ATOM 2362 N N . CYS A 1 287 ? -11.364 1.662 -4.146 1.00 95.75 287 CYS A N 1
ATOM 2363 C CA . CYS A 1 287 ? -11.763 2.862 -4.881 1.00 95.75 287 CYS A CA 1
ATOM 2364 C C . CYS A 1 287 ? -11.700 4.116 -3.994 1.00 95.75 287 CYS A C 1
ATOM 2366 O O . CYS A 1 287 ? -11.199 5.147 -4.436 1.00 95.75 287 CYS A O 1
ATOM 2368 N N . SER A 1 288 ? -12.153 4.039 -2.737 1.00 95.88 288 SER A N 1
ATOM 2369 C CA . SER A 1 288 ? -12.119 5.172 -1.802 1.00 95.88 288 SER A CA 1
ATOM 2370 C C . SER A 1 288 ? -10.692 5.617 -1.505 1.00 95.88 288 SER A C 1
ATOM 2372 O O . SER A 1 288 ? -10.384 6.804 -1.627 1.00 95.88 288 SER A O 1
ATOM 2374 N N . LEU A 1 289 ? -9.804 4.676 -1.173 1.00 96.44 289 LEU A N 1
ATOM 2375 C CA . LEU A 1 289 ? -8.398 4.966 -0.885 1.00 96.44 289 LEU A CA 1
ATOM 2376 C C . LEU A 1 289 ? -7.682 5.487 -2.136 1.00 96.44 289 LEU A C 1
ATOM 2378 O O . LEU A 1 289 ? -7.051 6.543 -2.088 1.00 96.44 289 LEU A O 1
ATOM 2382 N N . LEU A 1 290 ? -7.843 4.803 -3.274 1.00 96.19 290 LEU A N 1
ATOM 2383 C CA . LEU A 1 290 ? -7.213 5.169 -4.541 1.00 96.19 290 LEU A CA 1
ATOM 2384 C C . LEU A 1 290 ? -7.632 6.566 -5.003 1.00 96.19 290 LEU A C 1
ATOM 2386 O O . LEU A 1 290 ? -6.774 7.385 -5.325 1.00 96.19 290 LEU A O 1
ATOM 2390 N N . ASN A 1 291 ? -8.931 6.871 -4.995 1.00 95.44 291 ASN A N 1
ATOM 2391 C CA . ASN A 1 291 ? -9.422 8.174 -5.439 1.00 95.44 291 ASN A CA 1
ATOM 2392 C C . ASN A 1 291 ? -8.957 9.296 -4.504 1.00 95.44 291 ASN A C 1
ATOM 2394 O O . ASN A 1 291 ? -8.617 10.377 -4.984 1.00 95.44 291 ASN A O 1
ATOM 2398 N N . THR A 1 292 ? -8.877 9.039 -3.193 1.00 92.94 292 THR A N 1
ATOM 2399 C CA . THR A 1 292 ? -8.324 9.993 -2.215 1.00 92.94 292 THR A CA 1
ATOM 2400 C C . THR A 1 292 ? -6.872 10.337 -2.531 1.00 92.94 292 THR A C 1
ATOM 2402 O O . THR A 1 292 ? -6.512 11.514 -2.549 1.00 92.94 292 THR A O 1
ATOM 2405 N N . VAL A 1 293 ? -6.053 9.332 -2.848 1.00 92.94 293 VAL A N 1
ATOM 2406 C CA . VAL A 1 293 ? -4.635 9.533 -3.170 1.00 92.94 293 VAL A CA 1
ATOM 2407 C C . VAL A 1 293 ? -4.457 10.204 -4.535 1.00 92.94 293 VAL A C 1
ATOM 2409 O O . VAL A 1 293 ? -3.792 11.232 -4.631 1.00 92.94 293 VAL A O 1
ATOM 2412 N N . MET A 1 294 ? -5.072 9.671 -5.595 1.00 93.25 294 MET A N 1
ATOM 2413 C CA . MET A 1 294 ? -4.842 10.134 -6.974 1.00 93.25 294 MET A CA 1
ATOM 2414 C C . MET A 1 294 ? -5.419 11.528 -7.244 1.00 93.25 294 MET A C 1
ATOM 2416 O O . MET A 1 294 ? -4.905 12.282 -8.076 1.00 93.25 294 MET A O 1
ATOM 2420 N N . ARG A 1 295 ? -6.483 11.912 -6.529 1.00 89.50 295 ARG A N 1
ATOM 2421 C CA . ARG A 1 295 ? -7.089 13.238 -6.675 1.00 89.50 295 ARG A CA 1
ATOM 2422 C C . ARG A 1 295 ? -6.304 14.326 -5.949 1.00 89.50 295 ARG A C 1
ATOM 2424 O O . ARG A 1 295 ? -6.405 15.484 -6.349 1.00 89.50 295 ARG A O 1
ATOM 2431 N N . PHE A 1 296 ? -5.506 13.983 -4.940 1.00 84.62 296 PHE A N 1
ATOM 2432 C CA . PHE A 1 296 ? -4.784 14.970 -4.147 1.00 84.62 296 PHE A CA 1
ATOM 2433 C C . PHE A 1 296 ? -3.796 15.790 -4.994 1.00 84.62 296 PHE A C 1
ATOM 2435 O O . PHE A 1 296 ? -3.005 15.250 -5.769 1.00 84.62 296 PHE A O 1
ATOM 2442 N N . GLN A 1 297 ? -3.845 17.115 -4.856 1.00 77.00 297 GLN A N 1
ATOM 2443 C CA . GLN A 1 297 ? -2.978 18.057 -5.567 1.00 77.00 297 GLN A CA 1
ATOM 2444 C C . GLN A 1 297 ? -2.012 18.713 -4.575 1.00 77.00 297 GLN A C 1
ATOM 2446 O O . GLN A 1 297 ? -2.440 19.577 -3.811 1.00 77.00 297 GLN A O 1
ATOM 2451 N N . PRO A 1 298 ? -0.715 18.350 -4.589 1.00 65.06 298 PRO A N 1
ATOM 2452 C CA . PRO A 1 298 ? 0.244 18.898 -3.631 1.00 65.06 298 PRO A CA 1
ATOM 2453 C C . PRO A 1 298 ? 0.578 20.372 -3.893 1.00 65.06 298 PRO A C 1
ATOM 2455 O O . PRO A 1 298 ? 0.916 21.095 -2.968 1.00 65.06 298 PRO A O 1
ATOM 2458 N N . THR A 1 299 ? 0.478 20.820 -5.149 1.00 56.09 299 THR A N 1
ATOM 2459 C CA . THR A 1 299 ? 0.970 22.125 -5.624 1.00 56.09 299 THR A CA 1
ATOM 2460 C C . THR A 1 299 ? -0.021 23.278 -5.483 1.00 56.09 299 THR A C 1
ATOM 2462 O O . THR A 1 299 ? 0.378 24.430 -5.602 1.00 56.09 299 THR A O 1
ATOM 2465 N N . VAL A 1 300 ? -1.303 23.009 -5.219 1.00 48.66 300 VAL A N 1
ATOM 2466 C CA . VAL A 1 300 ? -2.314 24.074 -5.047 1.00 48.66 300 VAL A CA 1
ATOM 2467 C C . VAL A 1 300 ? -2.251 24.678 -3.634 1.00 48.66 300 VAL A C 1
ATOM 2469 O O . VAL A 1 300 ? -2.819 25.737 -3.392 1.00 48.66 300 VAL A O 1
ATOM 2472 N N . TRP A 1 301 ? -1.550 24.035 -2.693 1.00 39.38 301 TRP A N 1
ATOM 2473 C CA . TRP A 1 301 ? -1.462 24.465 -1.297 1.00 39.38 301 TRP A CA 1
ATOM 2474 C C . TRP A 1 301 ? -0.005 24.734 -0.892 1.00 39.38 301 TRP A C 1
ATOM 2476 O O . TRP A 1 301 ? 0.678 23.866 -0.351 1.00 39.38 301 TRP A O 1
ATOM 2486 N N . SER A 1 302 ? 0.391 25.991 -1.120 1.00 37.34 302 SER A N 1
ATOM 2487 C CA . SER A 1 302 ? 1.534 26.729 -0.559 1.00 37.34 302 SER A CA 1
ATOM 2488 C C . SER A 1 302 ? 2.727 26.950 -1.496 1.00 37.34 302 SER A C 1
ATOM 2490 O O . SER A 1 302 ? 3.519 26.052 -1.777 1.00 37.34 302 SER A O 1
ATOM 2492 N N . PRO A 1 303 ? 2.916 28.217 -1.882 1.00 41.22 303 PRO A N 1
ATOM 2493 C CA . PRO A 1 303 ? 4.152 28.902 -1.559 1.00 41.22 303 PRO A CA 1
ATOM 2494 C C . PRO A 1 303 ? 3.833 30.096 -0.652 1.00 41.22 303 PRO A C 1
ATOM 2496 O O . PRO A 1 303 ? 2.965 30.903 -0.971 1.00 41.22 303 PRO A O 1
ATOM 2499 N N . MET A 1 304 ? 4.579 30.221 0.448 1.00 34.09 304 MET A N 1
ATOM 2500 C CA . MET A 1 304 ? 4.455 31.252 1.493 1.00 34.09 304 MET A CA 1
ATOM 2501 C C . MET A 1 304 ? 3.355 30.998 2.535 1.00 34.09 304 MET A C 1
ATOM 2503 O O . MET A 1 304 ? 2.306 31.625 2.530 1.00 34.09 304 MET A O 1
ATOM 2507 N N . ILE A 1 305 ? 3.625 30.062 3.444 1.00 36.84 305 ILE A N 1
ATOM 2508 C CA . ILE A 1 305 ? 3.587 30.220 4.910 1.00 36.84 305 ILE A CA 1
ATOM 2509 C C . ILE A 1 305 ? 4.041 28.862 5.442 1.00 36.84 305 ILE A C 1
ATOM 2511 O O . ILE A 1 305 ? 3.303 27.877 5.402 1.00 36.84 305 ILE A O 1
ATOM 2515 N N . ASP A 1 306 ? 5.296 28.815 5.869 1.00 47.62 306 ASP A N 1
ATOM 2516 C CA . ASP A 1 306 ? 5.791 27.753 6.727 1.00 47.62 306 ASP A CA 1
ATOM 2517 C C . ASP A 1 306 ? 5.326 28.097 8.149 1.00 47.62 306 ASP A C 1
ATOM 2519 O O . ASP A 1 306 ? 5.699 29.136 8.700 1.00 47.62 306 ASP A O 1
ATOM 2523 N N . TRP A 1 307 ? 4.426 27.286 8.706 1.00 37.72 307 TRP A N 1
ATOM 2524 C CA . TRP A 1 307 ? 4.143 27.269 10.140 1.00 37.72 307 TRP A CA 1
ATOM 2525 C C . TRP A 1 307 ? 3.865 25.818 10.544 1.00 37.72 307 TRP A C 1
ATOM 2527 O O . TRP A 1 307 ? 2.888 25.189 10.134 1.00 37.72 307 TRP A O 1
ATOM 2537 N N . GLU A 1 308 ? 4.762 25.262 11.340 1.00 40.56 308 GLU A N 1
ATOM 2538 C CA . GLU A 1 308 ? 4.845 23.853 11.733 1.00 40.56 308 GLU A CA 1
ATOM 2539 C C . GLU A 1 308 ? 3.666 23.335 12.595 1.00 40.56 308 GLU A C 1
ATOM 2541 O O . GLU A 1 308 ? 3.774 22.274 13.205 1.00 40.56 308 GLU A O 1
ATOM 2546 N N . ALA A 1 309 ? 2.515 24.020 12.673 1.00 41.16 309 ALA A N 1
ATOM 2547 C CA . ALA A 1 309 ? 1.478 23.704 13.668 1.00 41.16 309 ALA A CA 1
ATOM 2548 C C . ALA A 1 309 ? 0.020 23.585 13.168 1.00 41.16 309 ALA A C 1
ATOM 2550 O O . ALA A 1 309 ? -0.906 23.417 13.965 1.00 41.16 309 ALA A O 1
ATOM 2551 N N . ARG A 1 310 ? -0.207 23.483 11.852 1.00 39.91 310 ARG A N 1
ATOM 2552 C CA . ARG A 1 310 ? -1.385 22.777 11.304 1.00 39.91 310 ARG A CA 1
ATOM 2553 C C . ARG A 1 310 ? -0.885 21.688 10.375 1.00 39.91 310 ARG A C 1
ATOM 2555 O O . ARG A 1 310 ? -0.683 21.925 9.191 1.00 39.91 310 ARG A O 1
ATOM 2562 N N . ARG A 1 311 ? -0.710 20.476 10.911 1.00 50.66 311 ARG A N 1
ATOM 2563 C CA . ARG A 1 311 ? -0.666 19.266 10.082 1.00 50.66 311 ARG A CA 1
ATOM 2564 C C . ARG A 1 311 ? -1.865 19.344 9.139 1.00 50.66 311 ARG A C 1
ATOM 2566 O O . ARG A 1 311 ? -3.001 19.318 9.606 1.00 50.66 311 ARG A O 1
ATOM 2573 N N . ASP A 1 312 ? -1.632 19.509 7.841 1.00 63.88 312 ASP A N 1
ATOM 2574 C CA . ASP A 1 312 ? -2.699 19.440 6.846 1.00 63.88 312 ASP A CA 1
ATOM 2575 C C . ASP A 1 312 ? -3.346 18.059 6.996 1.00 63.88 312 ASP A C 1
ATOM 2577 O O . ASP A 1 312 ? -2.811 17.063 6.511 1.00 63.88 312 ASP A O 1
ATOM 2581 N N . ASN A 1 313 ? -4.484 17.968 7.689 1.00 69.06 313 ASN A N 1
ATOM 2582 C CA . ASN A 1 313 ? -5.157 16.692 7.967 1.00 69.06 313 ASN A CA 1
ATOM 2583 C C . ASN A 1 313 ? -5.387 15.883 6.675 1.00 69.06 313 ASN A C 1
ATOM 2585 O O . ASN A 1 313 ? -5.363 14.657 6.689 1.00 69.06 313 ASN A O 1
ATOM 2589 N N . LYS A 1 314 ? -5.520 16.578 5.536 1.00 78.06 314 LYS A N 1
ATOM 2590 C CA . LYS A 1 314 ? -5.602 15.992 4.192 1.00 78.06 314 LYS A CA 1
ATOM 2591 C C . LYS A 1 314 ? -4.314 15.288 3.752 1.00 78.06 314 LYS A C 1
ATOM 2593 O O . LYS A 1 314 ? -4.398 14.208 3.184 1.00 78.06 314 LYS A O 1
ATOM 2598 N N . LYS A 1 315 ? -3.136 15.866 4.016 1.00 81.31 315 LYS A N 1
ATOM 2599 C CA . LYS A 1 315 ? -1.830 15.254 3.705 1.00 81.31 315 LYS A CA 1
ATOM 2600 C C . LYS A 1 315 ? -1.641 13.955 4.489 1.00 81.31 315 LYS A C 1
ATOM 2602 O O . LYS A 1 315 ? -1.273 12.935 3.912 1.00 81.31 315 LYS A O 1
ATOM 2607 N N . VAL A 1 316 ? -1.972 13.978 5.782 1.00 84.25 316 VAL A N 1
ATOM 2608 C CA . VAL A 1 316 ? -1.872 12.797 6.656 1.00 84.25 316 VAL A CA 1
ATOM 2609 C C . VAL A 1 316 ? -2.884 11.719 6.250 1.00 84.25 316 VAL A C 1
ATOM 2611 O O . VAL A 1 316 ? -2.524 10.545 6.183 1.00 84.25 316 VAL A O 1
ATOM 2614 N N . LEU A 1 317 ? -4.116 12.106 5.895 1.00 89.44 317 LEU A N 1
ATOM 2615 C CA . LEU A 1 317 ? -5.116 11.192 5.333 1.00 89.44 317 LEU A CA 1
ATOM 2616 C C . LEU A 1 317 ? -4.604 10.516 4.057 1.00 89.44 317 LEU A C 1
ATOM 2618 O O . LEU A 1 317 ? -4.652 9.297 3.958 1.00 89.44 317 LEU A O 1
ATOM 2622 N N . VAL A 1 318 ? -4.082 11.287 3.100 1.00 90.44 318 VAL A N 1
ATOM 2623 C CA . VAL A 1 318 ? -3.578 10.760 1.821 1.00 90.44 318 VAL A CA 1
ATOM 2624 C C . VAL A 1 318 ? -2.422 9.787 2.032 1.00 90.44 318 VAL A C 1
ATOM 2626 O O . VAL A 1 318 ? -2.446 8.698 1.462 1.00 90.44 318 VAL A O 1
ATOM 2629 N N . SER A 1 319 ? -1.454 10.137 2.882 1.00 89.81 319 SER A N 1
ATOM 2630 C CA . SER A 1 319 ? -0.342 9.245 3.229 1.00 89.81 319 SER A CA 1
ATOM 2631 C C . SER A 1 319 ? -0.840 7.953 3.888 1.00 89.81 319 SER A C 1
ATOM 2633 O O . SER A 1 319 ? -0.466 6.865 3.459 1.00 89.81 319 SER A O 1
ATOM 2635 N N . THR A 1 320 ? -1.774 8.055 4.838 1.00 92.31 320 THR A N 1
ATOM 2636 C CA . THR A 1 320 ? -2.371 6.889 5.513 1.00 92.31 320 THR A CA 1
ATOM 2637 C C . THR A 1 320 ? -3.127 5.992 4.531 1.00 92.31 320 THR A C 1
ATOM 2639 O O . THR A 1 320 ? -2.977 4.771 4.562 1.00 92.31 320 THR A O 1
ATOM 2642 N N . CYS A 1 321 ? -3.907 6.582 3.619 1.00 95.06 321 CYS A N 1
ATOM 2643 C CA . CYS A 1 321 ? -4.631 5.850 2.582 1.00 95.06 321 CYS A CA 1
ATOM 2644 C C . CYS A 1 321 ? -3.682 5.120 1.629 1.00 95.06 321 CYS A C 1
ATOM 2646 O O . CYS A 1 321 ? -3.930 3.963 1.299 1.00 95.06 321 CYS A O 1
ATOM 2648 N N . LEU A 1 322 ? -2.598 5.776 1.202 1.00 94.69 322 LEU A N 1
ATOM 2649 C CA . LEU A 1 322 ? -1.589 5.178 0.330 1.00 94.69 322 LEU A CA 1
ATOM 2650 C C . LEU A 1 322 ? -0.869 4.017 1.025 1.00 94.69 322 LEU A C 1
ATOM 2652 O O . LEU A 1 322 ? -0.762 2.938 0.449 1.00 94.69 322 LEU A O 1
ATOM 2656 N N . GLN A 1 323 ? -0.444 4.202 2.275 1.00 94.38 323 GLN A N 1
ATOM 2657 C CA . GLN A 1 323 ? 0.231 3.166 3.061 1.00 94.38 323 GLN A CA 1
ATOM 2658 C C . GLN A 1 323 ? -0.673 1.960 3.315 1.00 94.38 323 GLN A C 1
ATOM 2660 O O . GLN A 1 323 ? -0.256 0.824 3.095 1.00 94.38 323 GLN A O 1
ATOM 2665 N N . PHE A 1 324 ? -1.926 2.182 3.718 1.00 96.12 324 PHE A N 1
ATOM 2666 C CA . PHE A 1 324 ? -2.865 1.084 3.935 1.00 96.12 324 PHE A CA 1
ATOM 2667 C C . PHE A 1 324 ? -3.194 0.342 2.635 1.00 96.12 324 PHE A C 1
ATOM 2669 O O . PHE A 1 324 ? -3.244 -0.891 2.627 1.00 96.12 324 PHE A O 1
ATOM 2676 N N . LEU A 1 325 ? -3.348 1.070 1.524 1.00 95.88 325 LEU A N 1
ATOM 2677 C CA . LEU A 1 325 ? -3.550 0.472 0.208 1.00 95.88 325 LEU A CA 1
ATOM 2678 C C . LEU A 1 325 ? -2.356 -0.405 -0.198 1.00 95.88 325 LEU A C 1
ATOM 2680 O O . LEU A 1 325 ? -2.549 -1.548 -0.607 1.00 95.88 325 LEU A O 1
ATOM 2684 N N . LEU A 1 326 ? -1.130 0.097 -0.028 1.00 95.06 326 LEU A N 1
ATOM 2685 C CA . LEU A 1 326 ? 0.106 -0.629 -0.324 1.00 95.06 326 LEU A CA 1
ATOM 2686 C C . LEU A 1 326 ? 0.247 -1.898 0.507 1.00 95.06 326 LEU A C 1
ATOM 2688 O O . LEU A 1 326 ? 0.401 -2.980 -0.055 1.00 95.06 326 LEU A O 1
ATOM 2692 N N . VAL A 1 327 ? 0.156 -1.782 1.833 1.00 94.56 327 VAL A N 1
ATOM 2693 C CA . VAL A 1 327 ? 0.313 -2.927 2.739 1.00 94.56 327 VAL A CA 1
ATOM 2694 C C . VAL A 1 327 ? -0.735 -3.999 2.429 1.00 94.56 327 VAL A C 1
ATOM 2696 O O . VAL A 1 327 ? -0.403 -5.181 2.374 1.00 94.56 327 VAL A O 1
ATOM 2699 N N . SER A 1 328 ? -1.972 -3.600 2.124 1.00 95.06 328 SER A N 1
ATOM 2700 C CA . SER A 1 328 ? -3.042 -4.537 1.757 1.00 95.06 328 SER A CA 1
ATOM 2701 C C . SER A 1 328 ? -2.833 -5.190 0.385 1.00 95.06 328 SER A C 1
ATOM 2703 O O . SER A 1 328 ? -3.231 -6.337 0.194 1.00 95.06 328 SER A O 1
ATOM 2705 N N . MET A 1 329 ? -2.214 -4.501 -0.581 1.00 94.88 329 MET A N 1
ATOM 2706 C CA . MET A 1 329 ? -1.942 -5.035 -1.925 1.00 94.88 329 MET A CA 1
ATOM 2707 C C . MET A 1 329 ? -0.710 -5.946 -1.984 1.00 94.88 329 MET A C 1
ATOM 2709 O O . MET A 1 329 ? -0.754 -6.968 -2.668 1.00 94.88 329 MET A O 1
ATOM 2713 N N . VAL A 1 330 ? 0.372 -5.568 -1.298 1.00 92.12 330 VAL A N 1
ATOM 2714 C CA . VAL A 1 330 ? 1.668 -6.272 -1.315 1.00 92.12 330 VAL A CA 1
ATOM 2715 C C . VAL A 1 330 ? 1.610 -7.561 -0.502 1.00 92.12 330 VAL A C 1
ATOM 2717 O O . VAL A 1 330 ? 2.324 -8.514 -0.809 1.00 92.12 330 VAL A O 1
ATOM 2720 N N . TYR A 1 331 ? 0.761 -7.607 0.529 1.00 92.31 331 TYR A N 1
ATOM 2721 C CA . TYR A 1 331 ? 0.671 -8.753 1.421 1.00 92.31 331 TYR A CA 1
ATOM 2722 C C . TYR A 1 331 ? 0.411 -10.063 0.664 1.00 92.31 331 TYR A C 1
ATOM 2724 O O . TYR A 1 331 ? -0.518 -10.161 -0.146 1.00 92.31 331 TYR A O 1
ATOM 2732 N N . ILE A 1 332 ? 1.228 -11.075 0.956 1.00 90.31 332 ILE A N 1
ATOM 2733 C CA . ILE A 1 332 ? 1.104 -12.427 0.413 1.00 90.31 332 ILE A CA 1
ATOM 2734 C C . ILE A 1 332 ? 0.495 -13.295 1.520 1.00 90.31 332 ILE A C 1
ATOM 2736 O O . ILE A 1 332 ? 1.189 -13.586 2.494 1.00 90.31 332 ILE A O 1
ATOM 2740 N N . PRO A 1 333 ? -0.784 -13.697 1.405 1.00 88.75 333 PRO A N 1
ATOM 2741 C CA . PRO A 1 333 ? -1.411 -14.546 2.406 1.00 88.75 333 PRO A CA 1
ATOM 2742 C C . PRO A 1 333 ? -0.712 -15.909 2.506 1.00 88.75 333 PRO A C 1
ATOM 2744 O O . PRO A 1 333 ? -0.246 -16.426 1.481 1.00 88.75 333 PRO A O 1
ATOM 2747 N N . PRO A 1 334 ? -0.676 -16.525 3.703 1.00 87.50 334 PRO A N 1
ATOM 2748 C CA . PRO A 1 334 ? -0.158 -17.876 3.867 1.00 87.50 334 PRO A CA 1
ATOM 2749 C C . PRO A 1 334 ? -0.967 -18.890 3.043 1.00 87.50 334 PRO A C 1
ATOM 2751 O O . PRO A 1 334 ? -2.099 -18.635 2.614 1.00 87.50 334 PRO A O 1
ATOM 2754 N N . LEU A 1 335 ? -0.372 -20.063 2.807 1.00 85.81 335 LEU A N 1
ATOM 2755 C CA . LEU A 1 335 ? -1.058 -21.171 2.139 1.00 85.81 335 LEU A CA 1
ATOM 2756 C C . LEU A 1 335 ? -2.309 -21.562 2.938 1.00 85.81 335 LEU A C 1
ATOM 2758 O O . LEU A 1 335 ? -2.283 -21.624 4.166 1.00 85.81 335 LEU A O 1
ATOM 2762 N N . GLY A 1 336 ? -3.411 -21.810 2.232 1.00 77.81 336 GLY A N 1
ATOM 2763 C CA . GLY A 1 336 ? -4.661 -22.237 2.849 1.00 77.81 336 GLY A CA 1
ATOM 2764 C C . GLY A 1 336 ? -4.554 -23.635 3.473 1.00 77.81 336 GLY A C 1
ATOM 2765 O O . GLY A 1 336 ? -3.578 -24.344 3.227 1.00 77.81 336 GLY A O 1
ATOM 2766 N N . PRO A 1 337 ? -5.582 -24.074 4.224 1.00 73.38 337 PRO A N 1
ATOM 2767 C CA . PRO A 1 337 ? -5.600 -25.391 4.871 1.00 73.38 337 PRO A CA 1
ATOM 2768 C C . PRO A 1 337 ? -5.422 -26.556 3.880 1.00 73.38 337 PRO A C 1
ATOM 2770 O O . PRO A 1 337 ? -4.833 -27.572 4.229 1.00 73.38 337 PRO A O 1
ATOM 2773 N N . ASP A 1 338 ? -5.828 -26.372 2.620 1.00 78.94 338 ASP A N 1
ATOM 2774 C CA . ASP A 1 338 ? -5.653 -27.352 1.536 1.00 78.94 338 ASP A CA 1
ATOM 2775 C C . ASP A 1 338 ? -4.244 -27.330 0.898 1.00 78.94 338 ASP A C 1
ATOM 2777 O O . ASP A 1 338 ? -4.029 -27.913 -0.166 1.00 78.94 338 ASP A O 1
ATOM 2781 N N . GLY A 1 339 ? -3.302 -26.559 1.454 1.00 79.06 339 GLY A N 1
ATOM 2782 C CA . GLY A 1 339 ? -1.973 -26.313 0.879 1.00 79.06 339 GLY A CA 1
ATOM 2783 C C . GLY A 1 339 ? -1.976 -25.434 -0.380 1.00 79.06 339 GLY A C 1
ATOM 2784 O O . GLY A 1 339 ? -0.939 -25.249 -1.015 1.00 79.06 339 GLY A O 1
ATOM 2785 N N . LYS A 1 340 ? -3.131 -24.880 -0.772 1.00 81.81 340 LYS A N 1
ATOM 2786 C CA . LYS A 1 340 ? -3.279 -24.034 -1.967 1.00 81.81 340 LYS A CA 1
ATOM 2787 C C . LYS A 1 340 ? -3.024 -22.562 -1.648 1.00 81.81 340 LYS A C 1
ATOM 2789 O O . LYS A 1 340 ? -3.429 -22.063 -0.602 1.00 81.81 340 LYS A O 1
ATOM 2794 N N . SER A 1 341 ? -2.409 -21.846 -2.591 1.00 82.06 341 SER A N 1
ATOM 2795 C CA . SER A 1 341 ? -2.237 -20.391 -2.500 1.00 82.06 341 SER A CA 1
ATOM 2796 C C . SER A 1 341 ? -3.594 -19.681 -2.461 1.00 82.06 341 SER A C 1
ATOM 2798 O O . SER A 1 341 ? -4.440 -19.886 -3.337 1.00 82.06 341 SER A O 1
ATOM 2800 N N . VAL A 1 342 ? -3.797 -18.843 -1.442 1.00 87.25 342 VAL A N 1
ATOM 2801 C CA . VAL A 1 342 ? -4.997 -18.013 -1.298 1.00 87.25 342 VAL A CA 1
ATOM 2802 C C . VAL A 1 342 ? -4.788 -16.696 -2.040 1.00 87.25 342 VAL A C 1
ATOM 2804 O O . VAL A 1 342 ? -3.752 -16.044 -1.919 1.00 87.25 342 VAL A O 1
ATOM 2807 N N . LYS A 1 343 ? -5.779 -16.289 -2.836 1.00 89.94 343 LYS A N 1
ATOM 2808 C CA . LYS A 1 343 ? -5.709 -15.037 -3.595 1.00 89.94 343 LYS A CA 1
ATOM 2809 C C . LYS A 1 343 ? -5.946 -13.844 -2.671 1.00 89.94 343 LYS A C 1
ATOM 2811 O O . LYS A 1 343 ? -6.984 -13.773 -2.023 1.00 89.94 343 LYS A O 1
ATOM 2816 N N . ASN A 1 344 ? -5.039 -12.871 -2.703 1.00 94.69 344 ASN A N 1
ATOM 2817 C CA . ASN A 1 344 ? -5.264 -11.558 -2.103 1.00 94.69 344 ASN A CA 1
ATOM 2818 C C . ASN A 1 344 ? -6.340 -10.796 -2.904 1.00 94.69 344 ASN A C 1
ATOM 2820 O O . ASN A 1 344 ? -6.135 -10.441 -4.071 1.00 94.69 344 ASN A O 1
ATOM 2824 N N . LEU A 1 345 ? -7.489 -10.541 -2.277 1.00 95.19 345 LEU A N 1
ATOM 2825 C CA . LEU A 1 345 ? -8.654 -9.905 -2.889 1.00 95.19 345 LEU A CA 1
ATOM 2826 C C . LEU A 1 345 ? -8.448 -8.404 -3.167 1.00 95.19 345 LEU A C 1
ATOM 2828 O O . LEU A 1 345 ? -8.986 -7.905 -4.159 1.00 95.19 345 LEU A O 1
ATOM 2832 N N . PHE A 1 346 ? -7.634 -7.697 -2.368 1.00 96.38 346 PHE A N 1
ATOM 2833 C CA . PHE A 1 346 ? -7.257 -6.295 -2.617 1.00 96.38 346 PHE A CA 1
ATOM 2834 C C . PHE A 1 346 ? -6.421 -6.184 -3.891 1.00 96.38 346 PHE A C 1
ATOM 2836 O O . PHE A 1 346 ? -6.738 -5.395 -4.785 1.00 96.38 346 PHE A O 1
ATOM 2843 N N . ARG A 1 347 ? -5.395 -7.035 -4.013 1.00 96.00 347 ARG A N 1
ATOM 2844 C CA . ARG A 1 347 ? -4.547 -7.108 -5.209 1.00 96.00 347 ARG A CA 1
ATOM 2845 C C .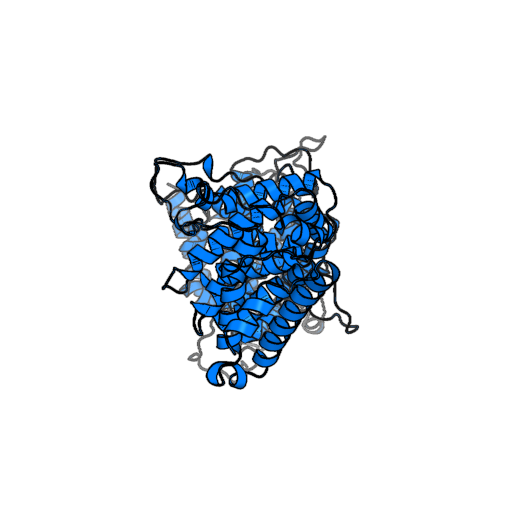 ARG A 1 347 ? -5.338 -7.559 -6.435 1.00 96.00 347 ARG A C 1
ATOM 2847 O O . ARG A 1 347 ? -5.168 -7.003 -7.516 1.00 96.00 347 ARG A O 1
ATOM 2854 N N . ASN A 1 348 ? -6.230 -8.538 -6.275 1.00 95.00 348 ASN A N 1
ATOM 2855 C CA . ASN A 1 348 ? -7.087 -9.028 -7.356 1.00 95.00 348 ASN A CA 1
ATOM 2856 C C . ASN A 1 348 ? -8.060 -7.948 -7.860 1.00 95.00 348 ASN A C 1
ATOM 2858 O O . ASN A 1 348 ? -8.258 -7.810 -9.065 1.00 95.00 348 ASN A O 1
ATOM 2862 N N . SER A 1 349 ? -8.629 -7.154 -6.951 1.00 94.94 349 SER A N 1
ATOM 2863 C CA . SER A 1 349 ? -9.483 -6.011 -7.285 1.00 94.94 349 SER A CA 1
ATOM 2864 C C . SER A 1 349 ? -8.739 -4.995 -8.166 1.00 94.94 349 SER A C 1
ATOM 2866 O O . SER A 1 349 ? -9.221 -4.663 -9.250 1.00 94.94 349 SER A O 1
ATOM 2868 N N . MET A 1 350 ? -7.511 -4.610 -7.801 1.00 95.38 350 MET A N 1
ATOM 2869 C CA . MET A 1 350 ? -6.684 -3.706 -8.620 1.00 95.38 350 MET A CA 1
ATOM 2870 C C . MET A 1 350 ? -6.240 -4.322 -9.954 1.00 95.38 350 MET A C 1
ATOM 2872 O O . MET A 1 350 ? -6.243 -3.652 -10.990 1.00 95.38 350 MET A O 1
ATOM 2876 N N . ALA A 1 351 ? -5.919 -5.618 -9.964 1.00 95.38 351 ALA A N 1
ATOM 2877 C CA . ALA A 1 351 ? -5.596 -6.360 -11.182 1.00 95.38 351 ALA A CA 1
ATOM 2878 C C . ALA A 1 351 ? -6.787 -6.461 -12.154 1.00 95.38 351 ALA A C 1
ATOM 2880 O O . ALA A 1 351 ? -6.593 -6.609 -13.363 1.00 95.38 351 ALA A O 1
ATOM 2881 N N . SER A 1 352 ? -8.018 -6.379 -11.637 1.00 94.69 352 SER A N 1
ATOM 2882 C CA . SER A 1 352 ? -9.238 -6.477 -12.438 1.00 94.69 352 SER A CA 1
ATOM 2883 C C . SER A 1 352 ? -9.584 -5.196 -13.201 1.00 94.69 352 SER A C 1
ATOM 2885 O O . SER A 1 352 ? -10.320 -5.281 -14.185 1.00 94.69 352 SER A O 1
ATOM 2887 N N . LEU A 1 353 ? -9.026 -4.039 -12.813 1.00 94.94 353 LEU A N 1
ATOM 2888 C CA . LEU A 1 353 ? -9.240 -2.761 -13.501 1.00 94.94 353 LEU A CA 1
ATOM 2889 C C . LEU A 1 353 ? -8.855 -2.867 -14.982 1.00 94.94 353 LEU A C 1
ATOM 2891 O O . LEU A 1 353 ? -7.834 -3.462 -15.337 1.00 94.94 353 LEU A O 1
ATOM 2895 N N . PHE A 1 354 ? -9.686 -2.303 -15.856 1.00 94.75 354 PHE A N 1
ATOM 2896 C CA . PHE A 1 354 ? -9.516 -2.448 -17.305 1.00 94.75 354 PHE A CA 1
ATOM 2897 C C . PHE A 1 354 ? -9.924 -1.225 -18.125 1.00 94.75 354 PHE A C 1
ATOM 2899 O O . PHE A 1 354 ? -9.635 -1.202 -19.321 1.00 94.75 354 PHE A O 1
ATOM 2906 N N . ARG A 1 355 ? -10.625 -0.249 -17.536 1.00 94.81 355 ARG A N 1
ATOM 2907 C CA . ARG A 1 355 ? -11.118 0.908 -18.286 1.00 94.81 355 ARG A CA 1
ATOM 2908 C C . ARG A 1 355 ? -9.955 1.870 -18.564 1.00 94.81 355 ARG A C 1
ATOM 2910 O O . ARG A 1 355 ? -9.226 2.197 -17.627 1.00 94.81 355 ARG A O 1
ATOM 2917 N N . PRO A 1 356 ? -9.789 2.349 -19.808 1.00 93.62 356 PRO A N 1
ATOM 2918 C CA . PRO A 1 356 ? -8.754 3.329 -20.135 1.00 93.62 356 PRO A CA 1
ATOM 2919 C C . PRO A 1 356 ? -8.857 4.618 -19.313 1.00 93.62 356 PRO A C 1
ATOM 2921 O O . PRO A 1 356 ? -7.831 5.114 -18.860 1.00 93.62 356 PRO A O 1
ATOM 2924 N N . ASP A 1 357 ? -10.073 5.106 -19.043 1.00 94.19 357 ASP A N 1
ATOM 2925 C CA . ASP A 1 357 ? -10.291 6.313 -18.229 1.00 94.19 357 ASP A CA 1
ATOM 2926 C C . ASP A 1 357 ? -9.771 6.141 -16.793 1.00 94.19 357 ASP A C 1
ATOM 2928 O O . ASP A 1 357 ? -9.117 7.035 -16.252 1.00 94.19 357 ASP A O 1
ATOM 2932 N N . ASP A 1 358 ? -9.984 4.959 -16.196 1.00 95.31 358 ASP A N 1
ATOM 2933 C CA . ASP A 1 358 ? -9.451 4.624 -14.871 1.00 95.31 358 ASP A CA 1
ATOM 2934 C C . ASP A 1 358 ? -7.913 4.631 -14.901 1.00 95.31 358 ASP A C 1
ATOM 2936 O O . ASP A 1 358 ? -7.265 5.187 -14.014 1.00 95.31 358 ASP A O 1
ATOM 2940 N N . PHE A 1 359 ? -7.304 4.062 -15.949 1.00 96.62 359 PHE A N 1
ATOM 2941 C CA . PHE A 1 359 ? -5.849 4.064 -16.122 1.00 96.62 359 PHE A CA 1
ATOM 2942 C C . PHE A 1 359 ? -5.281 5.464 -16.340 1.00 96.62 359 PHE A C 1
ATOM 2944 O O . PHE A 1 359 ? -4.230 5.785 -15.782 1.00 96.62 359 PHE A O 1
ATOM 2951 N N . GLN A 1 360 ? -5.969 6.311 -17.104 1.00 95.81 360 GLN A N 1
ATOM 2952 C CA . GLN A 1 360 ? -5.580 7.701 -17.302 1.00 95.81 360 GLN A CA 1
ATOM 2953 C C . GLN A 1 360 ? -5.645 8.484 -15.986 1.00 95.81 360 GLN A C 1
ATOM 2955 O O . GLN A 1 360 ? -4.696 9.204 -15.665 1.00 95.81 360 GLN A O 1
ATOM 2960 N N . PHE A 1 361 ? -6.716 8.314 -15.207 1.00 95.81 361 PHE A N 1
ATOM 2961 C CA . PHE A 1 361 ? -6.878 8.942 -13.895 1.00 95.81 361 PHE A CA 1
ATOM 2962 C C . PHE A 1 361 ? -5.766 8.529 -12.920 1.00 95.81 361 PHE A C 1
ATOM 2964 O O . PHE A 1 361 ? -5.121 9.396 -12.323 1.00 95.81 361 PHE A O 1
ATOM 2971 N N . ILE A 1 362 ? -5.487 7.224 -12.810 1.00 96.56 362 ILE A N 1
ATOM 2972 C CA . ILE A 1 362 ? -4.411 6.690 -11.959 1.00 96.56 362 ILE A CA 1
ATOM 2973 C C . ILE A 1 362 ? -3.053 7.238 -12.407 1.00 96.56 362 ILE A C 1
ATOM 2975 O O . ILE A 1 362 ? -2.305 7.782 -11.597 1.00 96.56 362 ILE A O 1
ATOM 2979 N N . ASN A 1 363 ? -2.746 7.152 -13.704 1.00 95.69 363 ASN A N 1
ATOM 2980 C CA . ASN A 1 363 ? -1.497 7.662 -14.264 1.00 95.69 363 ASN A CA 1
ATOM 2981 C C . ASN A 1 363 ? -1.298 9.153 -13.957 1.00 95.69 363 ASN A C 1
ATOM 2983 O O . ASN A 1 363 ? -0.220 9.563 -13.532 1.00 95.69 363 ASN A O 1
ATOM 2987 N N . HIS A 1 364 ? -2.341 9.966 -14.132 1.00 94.25 364 HIS A N 1
ATOM 2988 C CA . HIS A 1 364 ? -2.272 11.397 -13.862 1.00 94.25 364 HIS A CA 1
ATOM 2989 C C . HIS A 1 364 ? -1.976 11.691 -12.380 1.00 94.25 364 HIS A C 1
ATOM 2991 O O . HIS A 1 364 ? -1.153 12.559 -12.087 1.00 94.25 364 HIS A O 1
ATOM 2997 N N . GLY A 1 365 ? -2.591 10.949 -11.452 1.00 91.88 365 GLY A N 1
ATOM 2998 C CA . GLY A 1 365 ? -2.315 11.061 -10.016 1.00 91.88 365 GLY A CA 1
ATOM 2999 C C . GLY A 1 365 ? -0.875 10.680 -9.653 1.00 91.88 365 GLY A C 1
ATOM 3000 O O . GLY A 1 365 ? -0.189 11.449 -8.979 1.00 91.88 365 GLY A O 1
ATOM 3001 N N . ILE A 1 366 ? -0.386 9.544 -10.164 1.00 94.00 366 ILE A N 1
ATOM 3002 C CA . ILE A 1 366 ? 0.995 9.080 -9.943 1.00 94.00 366 ILE A CA 1
ATOM 3003 C C . ILE A 1 366 ? 1.999 10.094 -10.506 1.00 94.00 366 ILE A C 1
ATOM 3005 O O . ILE A 1 366 ? 2.918 10.525 -9.806 1.00 94.00 366 ILE A O 1
ATOM 3009 N N . LYS A 1 367 ? 1.829 10.490 -11.775 1.00 91.00 367 LYS A N 1
ATOM 3010 C CA . LYS A 1 367 ? 2.761 11.384 -12.473 1.00 91.00 367 LYS A CA 1
ATOM 3011 C C . LYS A 1 367 ? 2.854 12.737 -11.770 1.00 91.00 367 LYS A C 1
ATOM 3013 O O . LYS A 1 367 ? 3.956 13.228 -11.566 1.00 91.00 367 LYS A O 1
ATOM 3018 N N . ARG A 1 368 ? 1.731 13.280 -11.282 1.00 87.81 368 ARG A N 1
ATOM 3019 C CA . ARG A 1 368 ? 1.700 14.541 -10.523 1.00 87.81 368 ARG A CA 1
ATOM 3020 C C . ARG A 1 368 ? 2.645 14.552 -9.320 1.00 87.81 368 ARG A C 1
ATOM 3022 O O . ARG A 1 368 ? 3.202 15.603 -9.025 1.00 87.81 368 ARG A O 1
ATOM 3029 N N . VAL A 1 369 ? 2.794 13.430 -8.615 1.00 85.75 369 VAL A N 1
ATOM 3030 C CA . VAL A 1 369 ? 3.679 13.326 -7.441 1.00 85.75 369 VAL A CA 1
ATOM 3031 C C . VAL A 1 369 ? 5.126 13.078 -7.867 1.00 85.75 369 VAL A C 1
ATOM 3033 O O . VAL A 1 369 ? 6.034 13.732 -7.363 1.00 85.75 369 VAL A O 1
ATOM 3036 N N . LEU A 1 370 ? 5.352 12.169 -8.818 1.00 88.50 370 LEU A N 1
ATOM 3037 C CA . LEU A 1 370 ? 6.705 11.758 -9.211 1.00 88.50 370 LEU A CA 1
ATOM 3038 C C . LEU A 1 370 ? 7.420 12.752 -10.142 1.00 88.50 370 LEU A C 1
ATOM 3040 O O . LEU A 1 370 ? 8.644 12.755 -10.218 1.00 88.50 370 LEU A O 1
ATOM 3044 N N . GLU A 1 371 ? 6.684 13.602 -10.857 1.00 86.31 371 GLU A N 1
ATOM 3045 C CA . GLU A 1 371 ? 7.242 14.581 -11.800 1.00 86.31 371 GLU A CA 1
ATOM 3046 C C . GLU A 1 371 ? 7.661 15.898 -11.119 1.00 86.31 371 GLU A C 1
ATOM 3048 O O . GLU A 1 371 ? 8.375 16.706 -11.717 1.00 86.31 371 GLU A O 1
ATOM 3053 N N . GLN A 1 372 ? 7.283 16.112 -9.853 1.00 80.44 372 GLN A N 1
ATOM 3054 C CA . GLN A 1 372 ? 7.601 17.336 -9.106 1.00 80.44 372 GLN A CA 1
ATOM 3055 C C . GLN A 1 372 ? 9.092 17.694 -9.086 1.00 80.44 372 GLN A C 1
ATOM 3057 O O . GLN A 1 372 ? 9.413 18.826 -9.447 1.00 80.44 372 GLN A O 1
ATOM 3062 N N . PRO A 1 373 ? 10.021 16.785 -8.725 1.00 72.19 373 PRO A N 1
ATOM 3063 C CA . PRO A 1 373 ? 11.429 17.152 -8.635 1.00 72.19 373 PRO A CA 1
ATOM 3064 C C . PRO A 1 373 ? 12.057 17.328 -10.028 1.00 72.19 373 PRO A C 1
ATOM 3066 O O . PRO A 1 373 ? 12.987 18.113 -10.204 1.00 72.19 373 PRO A O 1
ATOM 3069 N N . VAL A 1 374 ? 11.504 16.660 -11.046 1.00 70.12 374 VAL A N 1
ATOM 3070 C CA . VAL A 1 374 ? 11.922 16.810 -12.446 1.00 70.12 374 VAL A CA 1
ATOM 3071 C C . VAL A 1 374 ? 11.509 18.184 -12.990 1.00 70.12 374 VAL A C 1
ATOM 3073 O O . VAL A 1 374 ? 12.300 18.840 -13.669 1.00 70.12 374 VAL A O 1
ATOM 3076 N N . SER A 1 375 ? 10.301 18.650 -12.650 1.00 66.69 375 SER A N 1
ATOM 3077 C CA . SER A 1 375 ? 9.743 19.935 -13.102 1.00 66.69 375 SER A CA 1
ATOM 3078 C C . SER A 1 375 ? 10.222 21.144 -12.295 1.00 66.69 375 SER A C 1
ATOM 3080 O O . SER A 1 375 ? 10.351 22.229 -12.860 1.00 66.69 375 SER A O 1
ATOM 3082 N N . ALA A 1 376 ? 10.527 20.978 -11.003 1.00 56.22 376 ALA A N 1
ATOM 3083 C CA . ALA A 1 376 ? 10.991 22.057 -10.124 1.00 56.22 376 ALA A CA 1
ATOM 3084 C C . ALA A 1 376 ? 12.315 22.692 -10.587 1.00 56.22 376 ALA A C 1
ATOM 3086 O O . ALA A 1 376 ? 12.550 23.869 -10.335 1.00 56.22 376 ALA A O 1
ATOM 3087 N N . ASN A 1 377 ? 13.132 21.970 -11.364 1.00 50.34 377 ASN A N 1
ATOM 3088 C CA . ASN A 1 377 ? 14.331 22.521 -12.010 1.00 50.34 377 ASN A CA 1
ATOM 3089 C C . ASN A 1 377 ? 14.040 23.609 -13.067 1.00 50.34 377 ASN A C 1
ATOM 3091 O O . ASN A 1 377 ? 14.977 24.200 -13.599 1.00 50.34 377 ASN A O 1
ATOM 3095 N N . ARG A 1 378 ? 12.767 23.879 -13.393 1.00 47.56 378 ARG A N 1
ATOM 3096 C CA . ARG A 1 378 ? 12.341 24.958 -14.304 1.00 47.56 378 ARG A CA 1
ATOM 3097 C C . ARG A 1 378 ? 11.795 26.195 -13.581 1.00 47.56 378 ARG A C 1
ATOM 3099 O O . ARG A 1 378 ? 11.416 27.154 -14.250 1.00 47.56 378 ARG A O 1
ATOM 3106 N N . SER A 1 379 ? 11.725 26.196 -12.249 1.00 43.62 379 SER A N 1
ATOM 3107 C CA . SER A 1 379 ? 11.129 27.282 -11.463 1.00 43.62 379 SER A CA 1
ATOM 3108 C C . SER A 1 379 ? 12.174 27.951 -10.567 1.00 43.62 379 SER A C 1
ATOM 3110 O O . SER A 1 379 ? 12.910 27.277 -9.860 1.00 43.62 379 SER A O 1
ATOM 3112 N N . PHE A 1 380 ? 12.204 29.287 -10.547 1.00 44.00 380 PHE A N 1
ATOM 3113 C CA . PHE A 1 380 ? 13.089 30.119 -9.707 1.00 44.00 380 PHE A CA 1
ATOM 3114 C C . PHE A 1 380 ? 12.775 30.058 -8.191 1.00 44.00 380 PHE A C 1
ATOM 3116 O O . PHE A 1 380 ? 13.239 30.898 -7.423 1.00 44.00 380 PHE A O 1
ATOM 3123 N N . ILE A 1 381 ? 11.959 29.098 -7.750 1.00 42.59 381 ILE A N 1
ATOM 3124 C CA . ILE A 1 381 ? 11.507 28.954 -6.361 1.00 42.59 381 ILE A CA 1
ATOM 3125 C C . ILE A 1 381 ? 12.471 27.992 -5.645 1.00 42.59 381 ILE A C 1
ATOM 3127 O O . ILE A 1 381 ? 12.841 26.977 -6.238 1.00 42.59 381 ILE A O 1
ATOM 3131 N N . PRO A 1 382 ? 12.904 28.290 -4.403 1.00 39.22 382 PRO A N 1
ATOM 3132 C CA . PRO A 1 382 ? 13.865 27.466 -3.676 1.00 39.22 382 PRO A CA 1
ATOM 3133 C C . PRO A 1 382 ? 13.424 26.001 -3.599 1.00 39.22 382 PRO A C 1
ATOM 3135 O O . PRO A 1 382 ? 12.249 25.689 -3.397 1.00 39.22 382 PRO A O 1
ATOM 3138 N N . LYS A 1 383 ? 14.401 25.106 -3.780 1.00 45.09 383 LYS A N 1
ATOM 3139 C CA . LYS A 1 383 ? 14.216 23.658 -3.804 1.00 45.09 383 LYS A CA 1
ATOM 3140 C C . LYS A 1 383 ? 13.617 23.188 -2.478 1.00 45.09 383 LYS A C 1
ATOM 3142 O O . LYS A 1 383 ? 14.290 23.194 -1.451 1.00 45.09 383 LYS A O 1
ATOM 3147 N N . SER A 1 384 ? 12.370 22.730 -2.493 1.00 42.50 384 SER A N 1
ATOM 3148 C CA . SER A 1 384 ? 11.927 21.790 -1.465 1.00 42.50 384 SER A CA 1
ATOM 3149 C C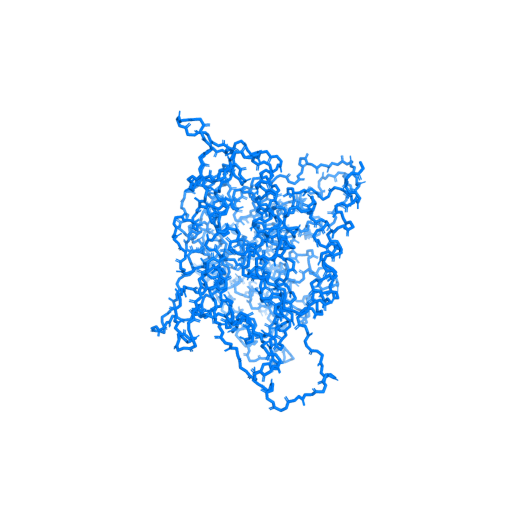 . SER A 1 384 ? 12.533 20.435 -1.839 1.00 42.50 384 SER A C 1
ATOM 3151 O O . SER A 1 384 ? 11.986 19.695 -2.652 1.00 42.50 384 SER A O 1
ATOM 3153 N N . ASP A 1 385 ? 13.740 20.163 -1.338 1.00 44.28 385 ASP A N 1
ATOM 3154 C CA . ASP A 1 385 ? 14.603 19.044 -1.758 1.00 44.28 385 ASP A CA 1
ATOM 3155 C C . ASP A 1 385 ? 14.041 17.638 -1.440 1.00 44.28 385 ASP A C 1
ATOM 3157 O O . ASP A 1 385 ? 14.684 16.627 -1.734 1.00 44.28 385 ASP A O 1
ATOM 3161 N N . LYS A 1 386 ? 12.845 17.521 -0.845 1.00 54.56 386 LYS A N 1
ATOM 3162 C CA . LYS A 1 386 ? 12.269 16.236 -0.429 1.00 54.56 386 LYS A CA 1
ATOM 3163 C C . LYS A 1 386 ? 10.801 16.129 -0.822 1.00 54.56 386 LYS A C 1
ATOM 3165 O O . LYS A 1 386 ? 9.917 16.616 -0.126 1.00 54.56 386 LYS A O 1
ATOM 3170 N N . VAL A 1 387 ? 10.528 15.402 -1.904 1.00 60.09 387 VAL A N 1
ATOM 3171 C CA . VAL A 1 387 ? 9.183 14.858 -2.133 1.00 60.09 387 VAL A CA 1
ATOM 3172 C C . VAL A 1 387 ? 9.004 13.686 -1.173 1.00 60.09 387 VAL A C 1
ATOM 3174 O O . VAL A 1 387 ? 9.355 12.552 -1.498 1.00 60.09 387 VAL A O 1
ATOM 3177 N N . GLU A 1 388 ? 8.491 13.966 0.025 1.00 66.94 388 GLU A N 1
ATOM 3178 C CA . GLU A 1 388 ? 8.317 12.981 1.106 1.00 66.94 388 GLU A CA 1
ATOM 3179 C C . GLU A 1 388 ? 7.537 11.732 0.662 1.00 66.94 388 GLU A C 1
ATOM 3181 O O . GLU A 1 388 ? 7.748 10.648 1.191 1.00 66.94 388 GLU A O 1
ATOM 3186 N N . TRP A 1 389 ? 6.663 11.861 -0.341 1.00 75.75 389 TRP A N 1
ATOM 3187 C CA . TRP A 1 389 ? 5.753 10.795 -0.780 1.00 75.75 389 TRP A CA 1
ATOM 3188 C C . TRP A 1 389 ? 6.237 10.009 -1.999 1.00 75.75 389 TRP A C 1
ATOM 3190 O O . TRP A 1 389 ? 5.562 9.080 -2.445 1.00 75.75 389 TRP A O 1
ATOM 3200 N N . ALA A 1 390 ? 7.383 10.379 -2.574 1.00 83.19 390 ALA A N 1
ATOM 3201 C CA . ALA A 1 390 ? 7.912 9.698 -3.749 1.00 83.19 390 ALA A CA 1
ATOM 3202 C C . ALA A 1 390 ? 8.167 8.192 -3.517 1.00 83.19 390 ALA A C 1
ATOM 3204 O O . ALA A 1 390 ? 7.804 7.416 -4.401 1.00 83.19 390 ALA A O 1
ATOM 3205 N N . PRO A 1 391 ? 8.714 7.733 -2.368 1.00 88.19 391 PRO A N 1
ATOM 3206 C CA . PRO A 1 391 ? 8.940 6.304 -2.129 1.00 88.19 391 PRO A CA 1
ATOM 3207 C C . PRO A 1 391 ? 7.646 5.475 -2.136 1.00 88.19 391 PRO A C 1
ATOM 3209 O O . PRO A 1 391 ? 7.571 4.451 -2.820 1.00 88.19 391 PRO A O 1
ATOM 3212 N N . ASP A 1 392 ? 6.611 5.945 -1.436 1.00 89.94 392 ASP A N 1
ATOM 3213 C CA . ASP A 1 392 ? 5.315 5.262 -1.356 1.00 89.94 392 ASP A CA 1
ATOM 3214 C C . ASP A 1 392 ? 4.629 5.245 -2.733 1.00 89.94 392 ASP A C 1
ATOM 3216 O O . ASP A 1 392 ? 4.100 4.224 -3.174 1.00 89.94 392 ASP A O 1
ATOM 3220 N N . MET A 1 393 ? 4.699 6.355 -3.477 1.00 92.81 393 MET A N 1
ATOM 3221 C CA . MET A 1 393 ? 4.116 6.439 -4.817 1.00 92.81 393 MET A CA 1
ATOM 3222 C C . MET A 1 393 ? 4.857 5.567 -5.845 1.00 92.81 393 MET A C 1
ATOM 3224 O O . MET A 1 393 ? 4.219 4.959 -6.707 1.00 92.81 393 MET A O 1
ATOM 3228 N N . LEU A 1 394 ? 6.187 5.458 -5.752 1.00 94.00 394 LEU A N 1
ATOM 3229 C CA . LEU A 1 394 ? 6.975 4.524 -6.565 1.00 94.00 394 LEU A CA 1
ATOM 3230 C C . LEU A 1 394 ? 6.607 3.075 -6.249 1.00 94.00 394 LEU A C 1
ATOM 3232 O O . LEU A 1 394 ? 6.404 2.290 -7.173 1.00 94.00 394 LEU A O 1
ATOM 3236 N N . SER A 1 395 ? 6.454 2.738 -4.966 1.00 94.25 395 SER A N 1
ATOM 3237 C CA . SER A 1 395 ? 5.992 1.412 -4.537 1.00 94.25 395 SER A CA 1
ATOM 3238 C C . SER A 1 395 ? 4.624 1.089 -5.140 1.00 94.25 395 SER A C 1
ATOM 3240 O O . SER A 1 395 ? 4.418 0.004 -5.679 1.00 94.25 395 SER A O 1
ATOM 3242 N N . PHE A 1 396 ? 3.706 2.060 -5.137 1.00 96.19 396 PHE A N 1
ATOM 3243 C CA . PHE A 1 396 ? 2.367 1.883 -5.698 1.00 96.19 396 PHE A CA 1
ATOM 3244 C C . PHE A 1 396 ? 2.395 1.700 -7.215 1.00 96.19 396 PHE A C 1
ATOM 3246 O O . PHE A 1 396 ? 1.747 0.792 -7.741 1.00 96.19 396 PHE A O 1
ATOM 3253 N N . LEU A 1 397 ? 3.177 2.520 -7.926 1.00 97.06 397 LEU A N 1
ATOM 3254 C CA . LEU A 1 397 ? 3.389 2.361 -9.364 1.00 97.06 397 LEU A CA 1
ATOM 3255 C C . LEU A 1 397 ? 3.953 0.972 -9.679 1.00 97.06 397 LEU A C 1
ATOM 3257 O O . LEU A 1 397 ? 3.473 0.312 -10.603 1.00 97.06 397 LEU A O 1
ATOM 3261 N N . TRP A 1 398 ? 4.943 0.518 -8.909 1.00 96.12 398 TRP A N 1
ATOM 3262 C CA . TRP A 1 398 ? 5.552 -0.791 -9.105 1.00 96.12 398 TRP A CA 1
ATOM 3263 C C . TRP A 1 398 ? 4.532 -1.915 -8.946 1.00 96.12 398 TRP A C 1
ATOM 3265 O O . TRP A 1 398 ? 4.399 -2.750 -9.844 1.00 96.12 398 TRP A O 1
ATOM 3275 N N . GLU A 1 399 ? 3.747 -1.888 -7.871 1.00 95.69 399 GLU A N 1
ATOM 3276 C CA . GLU A 1 399 ? 2.701 -2.880 -7.636 1.00 95.69 399 GLU A CA 1
ATOM 3277 C C . GLU A 1 399 ? 1.613 -2.857 -8.709 1.00 95.69 399 GLU A C 1
ATOM 3279 O O . GLU A 1 399 ? 1.199 -3.914 -9.188 1.00 95.69 399 GLU A O 1
ATOM 3284 N N . MET A 1 400 ? 1.184 -1.680 -9.170 1.00 96.62 400 MET A N 1
ATOM 3285 C CA . MET A 1 400 ? 0.208 -1.563 -10.259 1.00 96.62 400 MET A CA 1
ATOM 3286 C C . MET A 1 400 ? 0.730 -2.154 -11.573 1.00 96.62 400 MET A C 1
ATOM 3288 O O . MET A 1 400 ? -0.000 -2.873 -12.259 1.00 96.62 400 MET A O 1
ATOM 3292 N N . VAL A 1 401 ? 1.999 -1.904 -11.912 1.00 95.88 401 VAL A N 1
ATOM 3293 C CA . VAL A 1 401 ? 2.653 -2.456 -13.111 1.00 95.88 401 VAL A CA 1
ATOM 3294 C C . VAL A 1 401 ? 2.805 -3.980 -13.019 1.00 95.88 401 VAL A C 1
ATOM 3296 O O . VAL A 1 401 ? 2.672 -4.670 -14.033 1.00 95.88 401 VAL A O 1
ATOM 3299 N N . GLN A 1 402 ? 3.056 -4.522 -11.824 1.00 93.19 402 GLN A N 1
ATOM 3300 C CA . GLN A 1 402 ? 3.174 -5.965 -11.607 1.00 93.19 402 GLN A CA 1
ATOM 3301 C C . GLN A 1 402 ? 1.822 -6.689 -11.588 1.00 93.19 402 GLN A C 1
ATOM 3303 O O . GLN A 1 402 ? 1.674 -7.748 -12.205 1.00 93.19 402 GLN A O 1
ATOM 3308 N N . CYS A 1 403 ? 0.839 -6.166 -10.850 1.00 94.56 403 CYS A N 1
ATOM 3309 C CA . CYS A 1 403 ? -0.431 -6.855 -10.636 1.00 94.56 403 CYS A CA 1
ATOM 3310 C C . CYS A 1 403 ? -1.399 -6.693 -11.814 1.00 94.56 403 CYS A C 1
ATOM 3312 O O . CYS A 1 403 ? -2.148 -7.627 -12.108 1.00 94.56 403 CYS A O 1
ATOM 3314 N N . ASN A 1 404 ? -1.353 -5.567 -12.535 1.00 96.50 404 ASN A N 1
ATOM 3315 C CA . ASN A 1 404 ? -2.258 -5.282 -13.641 1.00 96.50 404 ASN A CA 1
ATOM 3316 C C . ASN A 1 404 ? -1.515 -5.208 -14.987 1.00 96.50 404 ASN A C 1
ATOM 3318 O O . ASN A 1 404 ? -1.045 -4.160 -15.434 1.00 96.50 404 ASN A O 1
ATOM 3322 N N . LYS A 1 405 ? -1.484 -6.340 -15.703 1.00 94.44 405 LYS A N 1
ATOM 3323 C CA . LYS A 1 405 ? -0.867 -6.432 -17.040 1.00 94.44 405 LYS A CA 1
ATOM 3324 C C . LYS A 1 405 ? -1.514 -5.496 -18.072 1.00 94.44 405 LYS A C 1
ATOM 3326 O O . LYS A 1 405 ? -0.825 -5.065 -18.993 1.00 94.44 405 LYS A O 1
ATOM 3331 N N . LYS A 1 406 ? -2.812 -5.185 -17.938 1.00 95.75 406 LYS A N 1
ATOM 3332 C CA . LYS A 1 406 ? -3.527 -4.271 -18.847 1.00 95.75 406 LYS A CA 1
ATOM 3333 C C . LYS A 1 406 ? -3.065 -2.832 -18.636 1.00 95.75 406 LYS A C 1
ATOM 3335 O O . LYS A 1 406 ? -2.810 -2.147 -19.617 1.00 95.75 406 LYS A O 1
ATOM 3340 N N . PHE A 1 407 ? -2.887 -2.416 -17.380 1.00 96.88 407 PHE A N 1
ATOM 3341 C CA . PHE A 1 407 ? -2.312 -1.114 -17.046 1.00 96.88 407 PHE A CA 1
ATOM 3342 C C . PHE A 1 407 ? -0.884 -0.990 -17.584 1.00 96.88 407 PHE A C 1
ATOM 3344 O O . PHE A 1 407 ? -0.572 -0.029 -18.281 1.00 96.88 407 PHE A O 1
ATOM 3351 N N . ARG A 1 408 ? -0.034 -2.003 -17.360 1.00 95.69 408 ARG A N 1
ATOM 3352 C CA . ARG A 1 408 ? 1.331 -2.020 -17.911 1.00 95.69 408 ARG A CA 1
ATOM 3353 C C . ARG A 1 408 ? 1.344 -1.880 -19.435 1.00 95.69 408 ARG A C 1
ATOM 3355 O O . ARG A 1 408 ? 2.103 -1.072 -19.964 1.00 95.69 408 ARG A O 1
ATOM 3362 N N . ARG A 1 409 ? 0.488 -2.634 -20.130 1.00 94.88 409 ARG A N 1
ATOM 3363 C CA . ARG A 1 409 ? 0.354 -2.550 -21.587 1.00 94.88 409 ARG A CA 1
ATOM 3364 C C . ARG A 1 409 ? -0.149 -1.177 -22.037 1.00 94.88 409 ARG A C 1
ATOM 3366 O O . ARG A 1 409 ? 0.430 -0.608 -22.951 1.00 94.88 409 ARG A O 1
ATOM 3373 N N . TYR A 1 410 ? -1.145 -0.614 -21.351 1.00 96.38 410 TYR A N 1
ATOM 3374 C CA . TYR A 1 410 ? -1.625 0.750 -21.589 1.00 96.38 410 TYR A CA 1
ATOM 3375 C C . TYR A 1 410 ? -0.485 1.773 -21.502 1.00 96.38 410 TYR A C 1
ATOM 3377 O O . TYR A 1 410 ? -0.350 2.591 -22.409 1.00 96.38 410 TYR A O 1
ATOM 3385 N N . LEU A 1 411 ? 0.379 1.698 -20.480 1.00 96.31 411 LEU A N 1
ATOM 3386 C CA . LEU A 1 411 ? 1.536 2.596 -20.357 1.00 96.31 411 LEU A CA 1
ATOM 3387 C C . LEU A 1 411 ? 2.506 2.467 -21.541 1.00 96.31 411 LEU A C 1
ATOM 3389 O O . LEU A 1 411 ? 3.023 3.477 -22.019 1.00 96.31 411 LEU A O 1
ATOM 3393 N N . CYS A 1 412 ? 2.759 1.240 -22.005 1.00 94.31 412 CYS A N 1
ATOM 3394 C CA . CYS A 1 412 ? 3.678 0.976 -23.112 1.00 94.31 412 CYS A CA 1
ATOM 3395 C C . CYS A 1 412 ? 3.095 1.437 -24.457 1.00 94.31 412 CYS A C 1
ATOM 3397 O O . CYS A 1 412 ? 3.761 2.177 -25.178 1.00 94.31 412 CYS A O 1
ATOM 3399 N N . ASP A 1 413 ? 1.843 1.075 -24.753 1.00 93.81 413 ASP A N 1
ATOM 3400 C CA . ASP A 1 413 ? 1.163 1.373 -26.021 1.00 93.81 413 ASP A CA 1
ATOM 3401 C C . ASP A 1 413 ? 0.927 2.886 -26.215 1.00 93.81 413 ASP A C 1
ATOM 3403 O O . ASP A 1 413 ? 1.030 3.403 -27.326 1.00 93.81 413 ASP A O 1
ATOM 3407 N N . THR A 1 414 ? 0.656 3.629 -25.135 1.00 91.69 414 THR A N 1
ATOM 3408 C CA . THR A 1 414 ? 0.382 5.083 -25.177 1.00 91.69 414 THR A CA 1
ATOM 3409 C C . THR A 1 414 ? 1.633 5.963 -25.090 1.00 91.69 414 THR A C 1
ATOM 3411 O O . THR A 1 414 ? 1.519 7.182 -24.985 1.00 91.69 414 THR A O 1
ATOM 3414 N N . ARG A 1 415 ? 2.837 5.373 -25.109 1.00 88.62 415 ARG A N 1
ATOM 3415 C CA . ARG A 1 415 ? 4.135 6.045 -24.876 1.00 88.62 415 ARG A CA 1
ATOM 3416 C C . ARG A 1 415 ? 4.294 6.741 -23.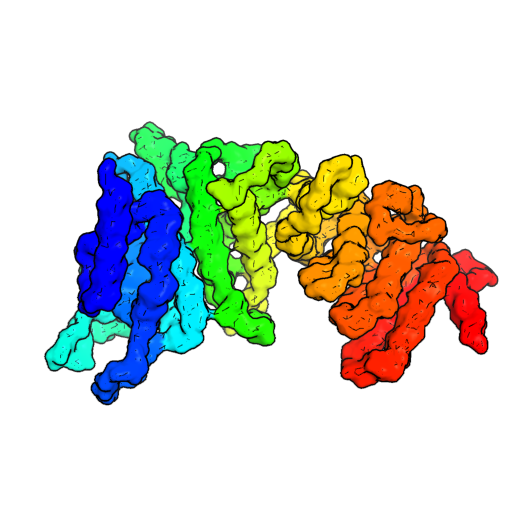519 1.00 88.62 415 ARG A C 1
ATOM 3418 O O . ARG A 1 415 ? 5.372 7.263 -23.256 1.00 88.62 415 ARG A O 1
ATOM 3425 N N . ILE A 1 416 ? 3.309 6.683 -22.622 1.00 93.56 416 ILE A N 1
ATOM 3426 C CA . ILE A 1 416 ? 3.413 7.206 -21.248 1.00 93.56 416 ILE A CA 1
ATOM 3427 C C . ILE A 1 416 ? 4.584 6.549 -20.496 1.00 93.56 416 ILE A C 1
ATOM 3429 O O . ILE A 1 416 ? 5.250 7.185 -19.681 1.00 93.56 416 ILE A O 1
ATOM 3433 N N . ALA A 1 417 ? 4.908 5.291 -20.811 1.00 93.38 417 ALA A N 1
ATOM 3434 C CA . ALA A 1 417 ? 6.088 4.611 -20.282 1.00 93.38 417 ALA A CA 1
ATOM 3435 C C . ALA A 1 417 ? 7.410 5.351 -20.580 1.00 93.38 417 ALA A C 1
ATOM 3437 O O . ALA A 1 417 ? 8.354 5.224 -19.804 1.00 93.38 417 ALA A O 1
ATOM 3438 N N . MET A 1 418 ? 7.485 6.149 -21.653 1.00 91.50 418 MET A N 1
ATOM 3439 C CA . MET A 1 418 ? 8.658 6.976 -21.967 1.00 91.50 418 MET A CA 1
ATOM 3440 C C . MET A 1 418 ? 8.774 8.199 -21.047 1.00 91.50 418 MET A C 1
ATOM 3442 O O . MET A 1 418 ? 9.884 8.624 -20.735 1.00 91.50 418 MET A O 1
ATOM 3446 N N . ASP A 1 419 ? 7.656 8.732 -20.554 1.00 91.00 419 ASP A N 1
ATOM 3447 C CA . ASP A 1 419 ? 7.680 9.782 -19.531 1.00 91.00 419 ASP A CA 1
ATOM 3448 C C . ASP A 1 419 ? 8.173 9.207 -18.200 1.00 91.00 419 ASP A C 1
ATOM 3450 O O . ASP A 1 419 ? 9.070 9.760 -17.560 1.00 91.00 419 ASP A O 1
ATOM 3454 N N . TYR A 1 420 ? 7.640 8.042 -17.811 1.00 94.06 420 TYR A N 1
ATOM 3455 C CA . TYR A 1 420 ? 8.111 7.329 -16.625 1.00 94.06 420 TYR A CA 1
ATOM 3456 C C . TYR A 1 420 ? 9.574 6.924 -16.739 1.00 94.06 420 TYR A C 1
ATOM 3458 O O . TYR A 1 420 ? 10.284 6.989 -15.745 1.00 94.06 420 TYR A O 1
ATOM 3466 N N . PHE A 1 421 ? 10.059 6.565 -17.927 1.00 92.44 421 PHE A N 1
ATOM 3467 C CA . PHE A 1 421 ? 11.476 6.302 -18.153 1.00 92.44 421 PHE A CA 1
ATOM 3468 C C . PHE A 1 421 ? 12.358 7.469 -17.687 1.00 92.44 421 PHE A C 1
ATOM 3470 O O . PHE A 1 421 ? 13.307 7.256 -16.933 1.00 92.44 421 PHE A O 1
ATOM 3477 N N . VAL A 1 422 ? 12.015 8.704 -18.071 1.00 89.94 422 VAL A N 1
ATOM 3478 C CA . VAL A 1 422 ? 12.766 9.900 -17.661 1.00 89.94 422 VAL A CA 1
ATOM 3479 C C . VAL A 1 422 ? 12.656 10.124 -16.151 1.00 89.94 422 VAL A C 1
ATOM 3481 O O . VAL A 1 422 ? 13.670 10.336 -15.488 1.00 89.94 422 VAL A O 1
ATOM 3484 N N . ILE A 1 423 ? 11.444 10.030 -15.598 1.00 90.62 423 ILE A N 1
ATOM 3485 C CA . ILE A 1 423 ? 11.188 10.233 -14.164 1.00 90.62 423 ILE A CA 1
ATOM 3486 C C . ILE A 1 423 ? 11.948 9.204 -13.312 1.00 90.62 423 ILE A C 1
ATOM 3488 O O . ILE A 1 423 ? 12.599 9.560 -12.335 1.00 90.62 423 ILE A O 1
ATOM 3492 N N . LEU A 1 424 ? 11.908 7.924 -13.680 1.00 93.25 424 LEU A N 1
ATOM 3493 C CA . LEU A 1 424 ? 12.572 6.849 -12.941 1.00 93.25 424 LEU A CA 1
ATOM 3494 C C . LEU A 1 424 ? 14.094 6.985 -13.020 1.00 93.25 424 LEU A C 1
ATOM 3496 O O . LEU A 1 424 ? 14.770 6.837 -12.005 1.00 93.25 424 LEU A O 1
ATOM 3500 N N . LEU A 1 425 ? 14.644 7.329 -14.190 1.00 90.56 425 LEU A N 1
ATOM 3501 C CA . LEU A 1 425 ? 16.080 7.580 -14.316 1.00 90.56 425 LEU A CA 1
ATOM 3502 C C . LEU A 1 425 ? 16.534 8.800 -13.508 1.00 90.56 425 LEU A C 1
ATOM 3504 O O . LEU A 1 425 ? 17.637 8.769 -12.968 1.00 90.56 425 LEU A O 1
ATOM 3508 N N . TYR A 1 426 ? 15.698 9.832 -13.353 1.00 88.94 426 TYR A N 1
ATOM 3509 C CA . TYR A 1 426 ? 15.993 10.938 -12.440 1.00 88.94 426 TYR A CA 1
ATOM 3510 C C . TYR A 1 426 ? 16.218 10.432 -11.010 1.00 88.94 426 TYR A C 1
ATOM 3512 O O . TYR A 1 426 ? 17.269 10.697 -10.428 1.00 88.94 426 TYR A O 1
ATOM 3520 N N . TYR A 1 427 ? 15.277 9.648 -10.472 1.00 88.56 427 TYR A N 1
ATOM 3521 C CA . TYR A 1 427 ? 15.385 9.087 -9.120 1.00 88.56 427 TYR A CA 1
ATOM 3522 C C . TYR A 1 427 ? 16.584 8.144 -8.959 1.00 88.56 427 TYR A C 1
ATOM 3524 O O . TYR A 1 427 ? 17.216 8.122 -7.902 1.00 88.56 427 TYR A O 1
ATOM 3532 N N . VAL A 1 428 ? 16.930 7.392 -10.007 1.00 88.94 428 VAL A N 1
ATOM 3533 C CA . VAL A 1 428 ? 18.127 6.542 -10.031 1.00 88.94 428 VAL A CA 1
ATOM 3534 C C . VAL A 1 428 ? 19.401 7.383 -9.941 1.00 88.94 428 VAL A C 1
ATOM 3536 O O . VAL A 1 428 ? 20.235 7.134 -9.074 1.00 88.94 428 VAL A O 1
ATOM 3539 N N . VAL A 1 429 ? 19.562 8.383 -10.813 1.00 85.38 429 VAL A N 1
ATOM 3540 C CA . VAL A 1 429 ? 20.788 9.194 -10.872 1.00 85.38 429 VAL A CA 1
ATOM 3541 C C . VAL A 1 429 ? 20.945 10.049 -9.612 1.00 85.38 429 VAL A C 1
ATOM 3543 O O . VAL A 1 429 ? 22.043 10.116 -9.058 1.00 85.38 429 VAL A O 1
ATOM 3546 N N . ASP A 1 430 ? 19.862 10.663 -9.132 1.00 83.81 430 ASP A N 1
ATOM 3547 C CA . ASP A 1 430 ? 19.853 11.437 -7.886 1.00 83.81 430 ASP A CA 1
ATOM 3548 C C . ASP A 1 430 ? 20.214 10.560 -6.674 1.00 83.81 430 ASP A C 1
ATOM 3550 O O . ASP A 1 430 ? 21.053 10.933 -5.855 1.00 83.81 430 ASP A O 1
ATOM 3554 N N . GLY A 1 431 ? 19.651 9.351 -6.589 1.00 82.19 431 GLY A N 1
ATOM 3555 C CA . GLY A 1 431 ? 19.920 8.436 -5.481 1.00 82.19 431 GLY A CA 1
ATOM 3556 C C . GLY A 1 431 ? 21.312 7.796 -5.501 1.00 82.19 431 GLY A C 1
ATOM 3557 O O . GLY A 1 431 ? 21.839 7.465 -4.441 1.00 82.19 431 GLY A O 1
ATOM 3558 N N . ILE A 1 432 ? 21.933 7.640 -6.674 1.00 81.19 432 ILE A N 1
ATOM 3559 C CA . ILE A 1 432 ? 23.305 7.116 -6.799 1.00 81.19 432 ILE A CA 1
ATOM 3560 C C . ILE A 1 432 ? 24.349 8.151 -6.377 1.00 81.19 432 ILE A C 1
ATOM 3562 O O . ILE A 1 432 ? 25.368 7.788 -5.794 1.00 81.19 432 ILE A O 1
ATOM 3566 N N . ARG A 1 433 ? 24.095 9.438 -6.642 1.00 79.56 433 ARG A N 1
ATOM 3567 C CA . ARG A 1 433 ? 24.989 10.535 -6.237 1.00 79.56 433 ARG A CA 1
ATOM 3568 C C . ARG A 1 433 ? 24.910 10.857 -4.746 1.00 79.56 433 ARG A C 1
ATOM 3570 O O . ARG A 1 433 ? 25.793 11.531 -4.226 1.00 79.56 433 ARG A O 1
ATOM 3577 N N . ASP A 1 434 ? 23.871 10.388 -4.064 1.00 78.50 434 ASP A N 1
ATOM 3578 C CA . ASP A 1 434 ? 23.699 10.575 -2.630 1.00 78.50 434 ASP A CA 1
ATOM 3579 C C . ASP A 1 434 ? 24.602 9.625 -1.824 1.00 78.50 434 ASP A C 1
ATOM 3581 O O . ASP A 1 434 ? 24.440 8.403 -1.840 1.00 78.50 434 ASP A O 1
ATOM 3585 N N . THR A 1 435 ? 25.547 10.179 -1.065 1.00 69.94 435 THR A N 1
ATOM 3586 C CA . THR A 1 435 ? 26.483 9.422 -0.214 1.00 69.94 435 THR A CA 1
ATOM 3587 C C . THR A 1 435 ? 25.832 8.892 1.074 1.00 69.94 435 THR A C 1
ATOM 3589 O O . THR A 1 435 ? 26.377 7.996 1.708 1.00 69.94 435 THR A O 1
ATOM 3592 N N . THR A 1 436 ? 24.646 9.377 1.461 1.00 69.88 436 THR A N 1
ATOM 3593 C CA . THR A 1 436 ? 24.030 9.083 2.774 1.00 69.88 436 THR A CA 1
ATOM 3594 C C . THR A 1 436 ? 23.312 7.731 2.875 1.00 69.88 436 THR A C 1
ATOM 3596 O O . THR A 1 436 ? 22.743 7.418 3.916 1.00 69.88 436 THR A O 1
ATOM 3599 N N . ASN A 1 437 ? 23.307 6.913 1.815 1.00 70.44 437 ASN A N 1
ATOM 3600 C CA . ASN A 1 437 ? 22.569 5.639 1.716 1.00 70.44 437 ASN A CA 1
ATOM 3601 C C . ASN A 1 437 ? 21.035 5.730 1.864 1.00 70.44 437 ASN A C 1
ATOM 3603 O O . ASN A 1 437 ? 20.352 4.726 1.661 1.00 70.44 437 ASN A O 1
ATOM 3607 N N . THR A 1 438 ? 20.467 6.906 2.139 1.00 75.31 438 THR A N 1
ATOM 3608 C CA . THR A 1 438 ? 19.033 7.063 2.434 1.00 75.31 438 THR A CA 1
ATOM 3609 C C . THR A 1 438 ? 18.137 6.817 1.216 1.00 75.31 438 THR A C 1
ATOM 3611 O O . THR A 1 438 ? 17.049 6.259 1.344 1.00 75.31 438 THR A O 1
ATOM 3614 N N . LYS A 1 439 ? 18.613 7.146 0.009 1.00 79.62 439 LYS A N 1
ATOM 3615 C CA . LYS A 1 439 ? 17.859 6.993 -1.248 1.00 79.62 439 LYS A CA 1
ATOM 3616 C C . LYS A 1 439 ? 18.003 5.623 -1.920 1.00 79.62 439 LYS A C 1
ATOM 3618 O O . LYS A 1 439 ? 17.432 5.402 -2.986 1.00 79.62 439 LYS A O 1
ATOM 3623 N N . LEU A 1 440 ? 18.719 4.668 -1.318 1.00 81.94 440 LEU A N 1
ATOM 3624 C CA . LEU A 1 440 ? 18.987 3.375 -1.964 1.00 81.94 440 LEU A CA 1
ATOM 3625 C C . LEU A 1 440 ? 17.724 2.559 -2.257 1.00 81.94 440 LEU A C 1
ATOM 3627 O O . LEU A 1 440 ? 17.632 1.935 -3.314 1.00 81.94 440 LEU A O 1
ATOM 3631 N N . GLY A 1 441 ? 16.737 2.590 -1.356 1.00 84.62 441 GLY A N 1
ATOM 3632 C CA . GLY A 1 441 ? 15.440 1.948 -1.584 1.00 84.62 441 GLY A CA 1
ATOM 3633 C C . GLY A 1 441 ? 14.724 2.521 -2.810 1.00 84.62 441 GLY A C 1
ATOM 3634 O O . GLY A 1 441 ? 14.213 1.771 -3.636 1.00 84.62 441 GLY A O 1
ATOM 3635 N N . VAL A 1 442 ? 14.773 3.844 -2.987 1.00 88.06 442 VAL A N 1
ATOM 3636 C CA . VAL A 1 442 ? 14.186 4.548 -4.138 1.00 88.06 442 VAL A CA 1
ATOM 3637 C C . VAL A 1 442 ? 14.866 4.152 -5.447 1.00 88.06 442 VAL A C 1
ATOM 3639 O O . VAL A 1 442 ? 14.175 3.889 -6.434 1.00 88.06 442 VAL A O 1
ATOM 3642 N N . VAL A 1 443 ? 16.200 4.034 -5.459 1.00 89.06 443 VAL A N 1
ATOM 3643 C CA . VAL A 1 443 ? 16.936 3.556 -6.642 1.00 89.06 443 VAL A CA 1
ATOM 3644 C C . VAL A 1 443 ? 16.537 2.120 -6.982 1.00 89.06 443 VAL A C 1
ATOM 3646 O O . VAL A 1 443 ? 16.208 1.842 -8.133 1.00 89.06 443 VAL A O 1
ATOM 3649 N N . ARG A 1 444 ? 16.501 1.224 -5.984 1.00 89.06 444 ARG A N 1
ATOM 3650 C CA . ARG A 1 444 ? 16.079 -0.178 -6.157 1.00 89.06 444 ARG A CA 1
ATOM 3651 C C . ARG A 1 444 ? 14.688 -0.269 -6.781 1.00 89.06 444 ARG A C 1
ATOM 3653 O O . ARG A 1 444 ? 14.533 -0.911 -7.814 1.00 89.06 444 ARG A O 1
ATOM 3660 N N . MET A 1 445 ? 13.705 0.427 -6.209 1.00 91.50 445 MET A N 1
ATOM 3661 C CA . MET A 1 445 ? 12.335 0.449 -6.732 1.00 91.50 445 MET A CA 1
ATOM 3662 C C . MET A 1 445 ? 12.281 0.992 -8.161 1.00 91.50 445 MET A C 1
ATOM 3664 O O . MET A 1 445 ? 11.644 0.393 -9.022 1.00 91.50 445 MET A O 1
ATOM 3668 N N . SER A 1 446 ? 12.996 2.084 -8.440 1.00 94.00 446 SER A N 1
ATOM 3669 C CA . SER A 1 446 ? 13.000 2.705 -9.767 1.00 94.00 446 SER A CA 1
ATOM 3670 C C . SER A 1 446 ? 13.566 1.770 -10.840 1.00 94.00 446 SER A C 1
ATOM 3672 O O . SER A 1 446 ? 12.980 1.638 -11.917 1.00 94.00 446 SER A O 1
ATOM 3674 N N . VAL A 1 447 ? 14.659 1.062 -10.531 1.00 94.31 447 VAL A N 1
ATOM 3675 C CA . VAL A 1 447 ? 15.232 0.045 -11.423 1.00 94.31 447 VAL A CA 1
ATOM 3676 C C . VAL A 1 447 ? 14.270 -1.131 -11.600 1.00 94.31 447 VAL A C 1
ATOM 3678 O O . VAL A 1 447 ? 14.050 -1.552 -12.731 1.00 94.31 447 VAL A O 1
ATOM 3681 N N . CYS A 1 448 ? 13.621 -1.623 -10.543 1.00 94.31 448 CYS A N 1
ATOM 3682 C CA . CYS A 1 448 ? 12.662 -2.726 -10.663 1.00 94.31 448 CYS A CA 1
ATOM 3683 C C . CYS A 1 448 ? 11.400 -2.357 -11.471 1.00 94.31 448 CYS A C 1
ATOM 3685 O O . CYS A 1 448 ? 10.844 -3.204 -12.182 1.00 94.31 448 CYS A O 1
ATOM 3687 N N . ILE A 1 449 ? 10.945 -1.100 -11.418 1.00 96.12 449 ILE A N 1
ATOM 3688 C CA . ILE A 1 449 ? 9.857 -0.609 -12.281 1.00 96.12 449 ILE A CA 1
ATOM 3689 C C . ILE A 1 449 ? 10.322 -0.597 -13.741 1.00 96.12 449 ILE A C 1
ATOM 3691 O O . ILE A 1 449 ? 9.625 -1.135 -14.603 1.00 96.12 449 ILE A O 1
ATOM 3695 N N . LEU A 1 450 ? 11.515 -0.054 -14.024 1.00 96.00 450 LEU A N 1
ATOM 3696 C CA . LEU A 1 450 ? 12.107 -0.076 -15.368 1.00 96.00 450 LEU A CA 1
ATOM 3697 C C . LEU A 1 450 ? 12.292 -1.507 -15.886 1.00 96.00 450 LEU A C 1
ATOM 3699 O O . LEU A 1 450 ? 11.961 -1.786 -17.036 1.00 96.00 450 LEU A O 1
ATOM 3703 N N . GLN A 1 451 ? 12.739 -2.432 -15.035 1.00 95.38 451 GLN A N 1
ATOM 3704 C CA . GLN A 1 451 ? 12.823 -3.860 -15.340 1.00 95.38 451 GLN A CA 1
ATOM 3705 C C . GLN A 1 451 ? 11.451 -4.413 -15.718 1.00 95.38 451 GLN A C 1
ATOM 3707 O O . GLN A 1 451 ? 11.312 -5.042 -16.765 1.00 95.38 451 GLN A O 1
ATOM 3712 N N . SER A 1 452 ? 10.416 -4.110 -14.935 1.00 94.75 452 SER A N 1
ATOM 3713 C CA . SER A 1 452 ? 9.051 -4.570 -15.202 1.00 94.75 452 SER A CA 1
ATOM 3714 C C . SER A 1 452 ? 8.506 -4.043 -16.537 1.00 94.75 452 SER A C 1
ATOM 3716 O O . SER A 1 452 ? 7.877 -4.804 -17.274 1.00 94.75 452 SER A O 1
ATOM 3718 N N . LEU A 1 453 ? 8.776 -2.778 -16.877 1.00 95.44 453 LEU A N 1
ATOM 3719 C CA . LEU A 1 453 ? 8.411 -2.173 -18.166 1.00 95.44 453 LEU A CA 1
ATOM 3720 C C . LEU A 1 453 ? 9.225 -2.756 -19.332 1.00 95.44 453 LEU A C 1
ATOM 3722 O O . LEU A 1 453 ? 8.666 -3.013 -20.394 1.00 95.44 453 LEU A O 1
ATOM 3726 N N . SER A 1 454 ? 10.515 -3.040 -19.122 1.00 95.00 454 SER A N 1
ATOM 3727 C CA . SER A 1 454 ? 11.411 -3.590 -20.151 1.00 95.00 454 SER A CA 1
ATOM 3728 C C . SER A 1 454 ? 10.979 -4.956 -20.683 1.00 95.00 454 SER A C 1
ATOM 3730 O O . SER A 1 454 ? 11.325 -5.302 -21.807 1.00 95.00 454 SER A O 1
ATOM 3732 N N . THR A 1 455 ? 10.188 -5.710 -19.909 1.00 93.38 455 THR A N 1
ATOM 3733 C CA . THR A 1 455 ? 9.621 -6.995 -20.352 1.00 93.38 455 THR A CA 1
ATOM 3734 C C . THR A 1 455 ? 8.627 -6.857 -21.509 1.00 93.38 455 THR A C 1
ATOM 3736 O O . THR A 1 455 ? 8.338 -7.846 -22.183 1.00 93.38 455 THR A O 1
ATOM 3739 N N . ASP A 1 456 ? 8.085 -5.657 -21.745 1.00 93.69 456 ASP A N 1
ATOM 3740 C CA . ASP A 1 456 ? 7.153 -5.404 -22.836 1.00 93.69 456 ASP A CA 1
ATOM 3741 C C . ASP A 1 456 ? 7.892 -5.057 -24.138 1.00 93.69 456 ASP A C 1
ATOM 3743 O O . ASP A 1 456 ? 8.724 -4.145 -24.205 1.00 93.69 456 ASP A O 1
ATOM 3747 N N . ARG A 1 457 ? 7.550 -5.774 -25.212 1.00 93.06 457 ARG A N 1
ATOM 3748 C CA . ARG A 1 457 ? 8.141 -5.573 -26.539 1.00 93.06 457 ARG A CA 1
ATOM 3749 C C . ARG A 1 457 ? 7.901 -4.160 -27.071 1.00 93.06 457 ARG A C 1
ATOM 3751 O O . ARG A 1 457 ? 8.796 -3.606 -27.708 1.00 93.06 457 ARG A O 1
ATOM 3758 N N . VAL A 1 458 ? 6.721 -3.580 -26.846 1.00 93.88 458 VAL A N 1
ATOM 3759 C CA . VAL A 1 458 ? 6.361 -2.260 -27.387 1.00 93.88 458 VAL A CA 1
ATOM 3760 C C . VAL A 1 458 ? 7.256 -1.189 -26.772 1.00 93.88 458 VAL A C 1
ATOM 3762 O O . VAL A 1 458 ? 7.862 -0.396 -27.498 1.00 93.88 458 VAL A O 1
ATOM 3765 N N . PHE A 1 459 ? 7.467 -1.254 -25.456 1.00 94.44 459 PHE A N 1
ATOM 3766 C CA . PHE A 1 459 ? 8.417 -0.388 -24.762 1.00 94.44 459 PHE A CA 1
ATOM 3767 C C . PHE A 1 459 ? 9.832 -0.512 -25.342 1.00 94.44 459 PHE A C 1
ATOM 3769 O O . PHE A 1 459 ? 10.426 0.490 -25.740 1.00 94.44 459 PHE A O 1
ATOM 3776 N N . ALA A 1 460 ? 10.346 -1.738 -25.498 1.00 92.12 460 ALA A N 1
ATOM 3777 C CA . ALA A 1 460 ? 11.677 -1.961 -26.063 1.00 92.12 460 ALA A CA 1
ATOM 3778 C C . ALA A 1 460 ? 11.824 -1.431 -27.503 1.00 92.12 460 ALA A C 1
ATOM 3780 O O . ALA A 1 460 ? 12.902 -0.972 -27.887 1.00 92.12 460 ALA A O 1
ATOM 3781 N N . THR A 1 461 ? 10.752 -1.453 -28.303 1.00 91.56 461 THR A N 1
ATOM 3782 C CA . THR A 1 461 ? 10.759 -0.860 -29.650 1.00 91.56 461 THR A CA 1
ATOM 3783 C C . THR A 1 461 ? 10.734 0.667 -29.637 1.00 91.56 461 THR A C 1
ATOM 3785 O O . THR A 1 461 ? 11.387 1.279 -30.481 1.00 91.56 461 THR A O 1
ATOM 3788 N N . HIS A 1 462 ? 10.052 1.295 -28.673 1.00 92.12 462 HIS A N 1
ATOM 3789 C CA . HIS A 1 462 ? 10.056 2.752 -28.514 1.00 92.12 462 HIS A CA 1
ATOM 3790 C C . HIS A 1 462 ? 11.433 3.300 -28.125 1.00 92.12 462 HIS A C 1
ATOM 3792 O O . HIS A 1 462 ? 11.788 4.396 -28.556 1.00 92.12 462 HIS A O 1
ATOM 3798 N N . LEU A 1 463 ? 12.248 2.512 -27.414 1.00 91.56 463 LEU A N 1
ATOM 3799 C CA . LEU A 1 463 ? 13.613 2.899 -27.046 1.00 91.56 463 LEU A CA 1
ATOM 3800 C C . LEU A 1 463 ? 14.552 3.124 -28.249 1.00 91.56 463 LEU A C 1
ATOM 3802 O O . LEU A 1 463 ? 15.586 3.769 -28.098 1.00 91.56 463 LEU A O 1
ATOM 3806 N N . ARG A 1 464 ? 14.196 2.645 -29.448 1.00 89.50 464 ARG A N 1
ATOM 3807 C CA . ARG A 1 464 ? 14.980 2.879 -30.674 1.00 89.50 464 ARG A CA 1
ATOM 3808 C C . ARG A 1 464 ? 14.943 4.328 -31.154 1.00 89.50 464 ARG A C 1
ATOM 3810 O O . ARG A 1 464 ? 15.762 4.707 -31.986 1.00 89.50 464 ARG A O 1
ATOM 3817 N N . ALA A 1 465 ? 13.963 5.113 -30.706 1.00 90.00 465 ALA A N 1
ATOM 3818 C CA . ALA A 1 465 ? 13.817 6.491 -31.146 1.00 90.00 465 ALA A CA 1
ATOM 3819 C C . ALA A 1 465 ? 15.066 7.321 -30.782 1.00 90.00 465 ALA A C 1
ATOM 3821 O O . ALA A 1 465 ? 15.679 7.076 -29.736 1.00 90.00 465 ALA A O 1
ATOM 3822 N N . PRO A 1 466 ? 15.455 8.301 -31.618 1.00 87.81 466 PRO A N 1
ATOM 3823 C CA . PRO A 1 466 ? 16.563 9.193 -31.301 1.00 87.81 466 PRO A CA 1
ATOM 3824 C C . PRO A 1 466 ? 16.223 10.042 -30.070 1.00 87.81 466 PRO A C 1
ATOM 3826 O O . PRO A 1 466 ? 15.114 10.574 -29.954 1.00 87.81 466 PRO A O 1
ATOM 3829 N N . PHE A 1 467 ? 17.172 10.166 -29.142 1.00 85.56 467 PHE A N 1
ATOM 3830 C CA . PHE A 1 467 ? 16.980 10.918 -27.908 1.00 85.56 467 PHE A CA 1
ATOM 3831 C C . PHE A 1 467 ? 17.429 12.372 -28.080 1.00 85.56 467 PHE A C 1
ATOM 3833 O O . PHE A 1 467 ? 18.546 12.749 -27.738 1.00 85.56 467 PHE A O 1
ATOM 3840 N N . ASN A 1 468 ? 16.533 13.199 -28.618 1.00 80.69 468 ASN A N 1
ATOM 3841 C CA . ASN A 1 468 ? 16.845 14.582 -28.998 1.00 80.69 468 ASN A CA 1
ATOM 3842 C C . ASN A 1 468 ? 16.624 15.612 -27.875 1.00 80.69 468 ASN A C 1
ATOM 3844 O O . ASN A 1 468 ? 16.905 16.791 -28.056 1.00 80.69 468 ASN A O 1
ATOM 3848 N N . HIS A 1 469 ? 16.096 15.199 -26.722 1.00 75.31 469 HIS A N 1
ATOM 3849 C CA . HIS A 1 469 ? 15.650 16.111 -25.660 1.00 75.31 469 HIS A CA 1
ATOM 3850 C C . HIS A 1 469 ? 16.599 16.162 -24.454 1.00 75.31 469 HIS A C 1
ATOM 3852 O O . HIS A 1 469 ? 16.166 16.465 -23.343 1.00 75.31 469 HIS A O 1
ATOM 3858 N N . VAL A 1 470 ? 17.891 15.882 -24.660 1.00 73.75 470 VAL A N 1
ATOM 3859 C CA . VAL A 1 470 ? 18.908 15.874 -23.590 1.00 73.75 470 VAL A CA 1
ATOM 3860 C C . VAL A 1 470 ? 18.964 17.223 -22.865 1.00 73.75 470 VAL A C 1
ATOM 3862 O O . VAL A 1 470 ? 19.030 17.260 -21.638 1.00 73.75 470 VAL A O 1
ATOM 3865 N N . ASP A 1 471 ? 18.849 18.333 -23.597 1.00 72.19 471 ASP A N 1
ATOM 3866 C CA . ASP A 1 471 ? 18.918 19.683 -23.023 1.00 72.19 471 ASP A CA 1
ATOM 3867 C C . ASP A 1 471 ? 17.711 20.021 -22.134 1.00 72.19 471 ASP A C 1
ATOM 3869 O O . ASP A 1 471 ? 17.815 20.809 -21.192 1.00 72.19 471 ASP A O 1
ATOM 3873 N N . ALA A 1 472 ? 16.565 19.378 -22.378 1.00 75.19 472 ALA A N 1
ATOM 3874 C CA . ALA A 1 472 ? 15.345 19.571 -21.600 1.00 75.19 472 ALA A CA 1
ATOM 3875 C C . ALA A 1 472 ? 15.342 18.802 -20.264 1.00 75.19 472 ALA A C 1
ATOM 3877 O O . ALA A 1 472 ? 14.446 19.035 -19.443 1.00 75.19 472 ALA A O 1
ATOM 3878 N N . LEU A 1 473 ? 16.313 17.901 -20.055 1.00 79.56 473 LEU A N 1
ATOM 3879 C CA . LEU A 1 473 ? 16.485 17.139 -18.820 1.00 79.56 473 LEU A CA 1
ATOM 3880 C C . LEU A 1 473 ? 17.066 17.998 -17.684 1.00 79.56 473 LEU A C 1
ATOM 3882 O O . LEU A 1 473 ? 17.818 18.943 -17.950 1.00 79.56 473 LEU A O 1
ATOM 3886 N N . PRO A 1 474 ? 16.810 17.619 -16.416 1.00 76.44 474 PRO A N 1
ATOM 3887 C CA . PRO A 1 474 ? 17.559 18.105 -15.260 1.00 76.44 474 PRO A CA 1
ATOM 3888 C C . PRO A 1 474 ? 19.075 18.004 -15.451 1.00 76.44 474 PRO A C 1
ATOM 3890 O O . PRO A 1 474 ? 19.567 16.992 -15.947 1.00 76.44 474 PRO A O 1
ATOM 3893 N N . GLU A 1 475 ? 19.824 19.005 -14.979 1.00 73.75 475 GLU A N 1
ATOM 3894 C CA . GLU A 1 475 ? 21.291 19.061 -15.105 1.00 73.75 475 GLU A CA 1
ATOM 3895 C C . GLU A 1 475 ? 21.980 17.794 -14.577 1.00 73.75 475 GLU A C 1
ATOM 3897 O O . GLU A 1 475 ? 22.917 17.286 -15.188 1.00 73.75 475 GLU A O 1
ATOM 3902 N N . VAL A 1 476 ? 21.448 17.224 -13.493 1.00 76.06 476 VAL A N 1
ATOM 3903 C CA . VAL A 1 476 ? 21.951 15.995 -12.866 1.00 76.06 476 VAL A CA 1
ATOM 3904 C C . VAL A 1 476 ? 21.961 14.809 -13.844 1.00 76.06 476 VAL A C 1
ATOM 3906 O O . VAL A 1 476 ? 22.858 13.972 -13.772 1.00 76.06 476 VAL A O 1
ATOM 3909 N N . MET A 1 477 ? 21.013 14.750 -14.785 1.00 79.00 477 MET A N 1
ATOM 3910 C CA . MET A 1 477 ? 20.880 13.666 -15.767 1.00 79.00 477 MET A CA 1
ATOM 3911 C C . MET A 1 477 ? 21.593 13.937 -17.098 1.00 79.00 477 MET A C 1
ATOM 3913 O O . MET A 1 477 ? 21.674 13.036 -17.935 1.00 79.00 477 MET A O 1
ATOM 3917 N N . ARG A 1 478 ? 22.070 15.163 -17.342 1.00 79.94 478 ARG A N 1
ATOM 3918 C CA . ARG A 1 478 ? 22.643 15.525 -18.643 1.00 79.94 478 ARG A CA 1
ATOM 3919 C C . ARG A 1 478 ? 23.982 14.827 -18.852 1.00 79.94 478 ARG A C 1
ATOM 3921 O O . ARG A 1 478 ? 24.915 14.978 -18.065 1.00 79.94 478 ARG A O 1
ATOM 3928 N N . ILE A 1 479 ? 24.092 14.115 -19.969 1.00 77.19 479 ILE A N 1
ATOM 3929 C CA . ILE A 1 479 ? 25.363 13.602 -20.477 1.00 77.19 479 ILE A CA 1
ATOM 3930 C C . ILE A 1 479 ? 25.871 14.616 -21.506 1.00 77.19 479 ILE A C 1
ATOM 3932 O O . ILE A 1 479 ? 25.177 14.916 -22.478 1.00 77.19 479 ILE A O 1
ATOM 3936 N N . LYS A 1 480 ? 27.067 15.171 -21.278 1.00 74.31 480 LYS A N 1
ATOM 3937 C CA . LYS A 1 480 ? 27.675 16.158 -22.185 1.00 74.31 480 LYS A CA 1
ATOM 3938 C C . LYS A 1 480 ? 27.851 15.553 -23.581 1.00 74.31 480 LYS A C 1
ATOM 3940 O O . LYS A 1 480 ? 28.405 14.463 -23.700 1.00 74.31 480 LYS A O 1
ATOM 3945 N N . SER A 1 481 ? 27.399 16.277 -24.606 1.00 76.50 481 SER A N 1
ATOM 3946 C CA . SER A 1 481 ? 27.502 15.882 -26.021 1.00 76.50 481 SER A CA 1
ATOM 3947 C C . SER A 1 481 ? 26.934 14.488 -26.316 1.00 76.50 481 SER A C 1
ATOM 3949 O O . SER A 1 481 ? 27.524 13.704 -27.060 1.00 76.50 481 SER A O 1
ATOM 3951 N N . PHE A 1 482 ? 25.804 14.148 -25.690 1.00 82.38 482 PHE A N 1
ATOM 3952 C CA . PHE A 1 482 ? 25.142 12.875 -25.941 1.00 82.38 482 PHE A CA 1
ATOM 3953 C C . PHE A 1 482 ? 24.466 12.865 -27.313 1.00 82.38 482 PHE A C 1
ATOM 3955 O O . PHE A 1 482 ? 23.605 13.693 -27.606 1.00 82.38 482 PHE A O 1
ATOM 3962 N N . HIS A 1 483 ? 24.816 11.862 -28.111 1.00 81.50 483 HIS A N 1
ATOM 3963 C CA . HIS A 1 483 ? 24.153 11.526 -29.361 1.00 81.50 483 HIS A CA 1
ATOM 3964 C C . HIS A 1 483 ? 23.842 10.033 -29.320 1.00 81.50 483 HIS A C 1
ATOM 3966 O O . HIS A 1 483 ? 24.739 9.228 -29.076 1.00 81.50 483 HIS A O 1
ATOM 3972 N N . GLY A 1 484 ? 22.575 9.668 -29.495 1.00 87.12 484 GLY A N 1
ATOM 3973 C CA . GLY A 1 484 ? 22.145 8.277 -29.418 1.00 87.12 484 GLY A CA 1
ATOM 3974 C C . GLY A 1 484 ? 20.636 8.129 -29.271 1.00 87.12 484 GLY A C 1
ATOM 3975 O O . GLY A 1 484 ? 19.883 9.106 -29.246 1.00 87.12 484 GLY A O 1
ATOM 3976 N N . SER A 1 485 ? 20.193 6.881 -29.184 1.00 91.50 485 SER A N 1
ATOM 3977 C CA . SER A 1 485 ? 18.798 6.521 -28.931 1.00 91.50 485 SER A CA 1
ATOM 3978 C C . SER A 1 485 ? 18.445 6.555 -27.436 1.00 91.50 485 SER A C 1
ATOM 3980 O O . SER A 1 485 ? 19.321 6.639 -26.569 1.00 91.50 485 SER A O 1
ATOM 3982 N N . TYR A 1 486 ? 17.155 6.434 -27.106 1.00 91.06 486 TYR A N 1
ATOM 3983 C CA . TYR A 1 486 ? 16.731 6.202 -25.717 1.00 91.06 486 TYR A CA 1
ATOM 3984 C C . TYR A 1 486 ? 17.348 4.911 -25.145 1.00 91.06 486 TYR A C 1
ATOM 3986 O O . TYR A 1 486 ? 17.671 4.856 -23.957 1.00 91.06 486 TYR A O 1
ATOM 3994 N N . ALA A 1 487 ? 17.560 3.888 -25.981 1.00 91.56 487 ALA A N 1
ATOM 3995 C CA . ALA A 1 487 ? 18.251 2.662 -25.592 1.00 91.56 487 ALA A CA 1
ATOM 3996 C C . ALA A 1 487 ? 19.717 2.922 -25.224 1.00 91.56 487 ALA A C 1
ATOM 3998 O O . ALA A 1 487 ? 20.182 2.417 -24.204 1.00 91.56 487 ALA A O 1
ATOM 3999 N N . ASP A 1 488 ? 20.432 3.746 -25.997 1.00 91.12 488 ASP A N 1
ATOM 4000 C CA . ASP A 1 488 ? 21.811 4.132 -25.677 1.00 91.12 488 ASP A CA 1
ATOM 4001 C C . ASP A 1 488 ? 21.887 4.855 -24.328 1.00 91.12 488 ASP A C 1
ATOM 4003 O O . ASP A 1 488 ? 22.756 4.548 -23.510 1.00 91.12 488 ASP A O 1
ATOM 4007 N N . PHE A 1 489 ? 20.942 5.762 -24.058 1.00 90.81 489 PHE A N 1
ATOM 4008 C CA . PHE A 1 489 ? 20.877 6.485 -22.787 1.00 90.81 489 PHE A CA 1
ATOM 4009 C C . PHE A 1 489 ? 20.613 5.540 -21.604 1.00 90.81 489 PHE A C 1
ATOM 4011 O O . PHE A 1 489 ? 21.300 5.614 -20.581 1.00 90.81 489 PHE A O 1
ATOM 4018 N N . LEU A 1 490 ? 19.666 4.607 -21.763 1.00 91.56 490 LEU A N 1
ATOM 4019 C CA . LEU A 1 490 ? 19.334 3.594 -20.759 1.00 91.56 490 LEU A CA 1
ATOM 4020 C C . LEU A 1 490 ? 20.524 2.687 -20.444 1.00 91.56 490 LEU A C 1
ATOM 4022 O O . LEU A 1 490 ? 20.879 2.520 -19.280 1.00 91.56 490 LEU A O 1
ATOM 4026 N N . LEU A 1 491 ? 21.155 2.121 -21.475 1.00 91.56 491 LEU A N 1
ATOM 4027 C CA . LEU A 1 491 ? 22.319 1.250 -21.328 1.00 91.56 491 LEU A CA 1
ATOM 4028 C C . LEU A 1 491 ? 23.482 1.996 -20.674 1.00 91.56 491 LEU A C 1
ATOM 4030 O O . LEU A 1 491 ? 24.142 1.452 -19.788 1.00 91.56 491 LEU A O 1
ATOM 4034 N N . CYS A 1 492 ? 23.698 3.257 -21.057 1.00 89.38 492 CYS A N 1
ATOM 4035 C CA . CYS A 1 492 ? 24.698 4.102 -20.422 1.00 89.38 492 CYS A CA 1
ATOM 4036 C C . CYS A 1 492 ? 24.402 4.338 -18.943 1.00 89.38 492 CYS A C 1
ATOM 4038 O O . CYS A 1 492 ? 25.331 4.260 -18.144 1.00 89.38 492 CYS A O 1
ATOM 4040 N N . SER A 1 493 ? 23.138 4.582 -18.587 1.00 89.38 493 SER A N 1
ATOM 4041 C CA . SER A 1 493 ? 22.723 4.739 -17.194 1.00 89.38 493 SER A CA 1
ATOM 4042 C C . SER A 1 493 ? 22.945 3.453 -16.406 1.00 89.38 493 SER A C 1
ATOM 4044 O O . SER A 1 493 ? 23.621 3.505 -15.390 1.00 89.38 493 SER A O 1
ATOM 4046 N N . MET A 1 494 ? 22.480 2.295 -16.895 1.00 91.19 494 MET A N 1
ATOM 4047 C CA . MET A 1 494 ? 22.671 0.995 -16.229 1.00 91.19 494 MET A CA 1
ATOM 4048 C C . MET A 1 494 ? 24.153 0.650 -16.036 1.00 91.19 494 MET A C 1
ATOM 4050 O O . MET A 1 494 ? 24.544 0.158 -14.977 1.00 91.19 494 MET A O 1
ATOM 4054 N N . ALA A 1 495 ? 24.989 0.951 -17.033 1.00 88.56 495 ALA A N 1
ATOM 4055 C CA . ALA A 1 495 ? 26.433 0.801 -16.928 1.00 88.56 495 ALA A CA 1
ATOM 4056 C C . ALA A 1 495 ? 27.029 1.709 -15.850 1.00 88.56 495 ALA A C 1
ATOM 4058 O O . ALA A 1 495 ? 27.881 1.258 -15.091 1.00 88.56 495 ALA A O 1
ATOM 4059 N N . ASP A 1 496 ? 26.573 2.959 -15.755 1.00 86.12 496 ASP A N 1
ATOM 4060 C CA . ASP A 1 496 ? 27.029 3.872 -14.710 1.00 86.12 496 ASP A CA 1
ATOM 4061 C C . ASP A 1 496 ? 26.628 3.356 -13.328 1.00 86.12 496 ASP A C 1
ATOM 4063 O O . ASP A 1 496 ? 27.481 3.360 -12.445 1.00 86.12 496 ASP A O 1
ATOM 4067 N N . ILE A 1 497 ? 25.416 2.805 -13.149 1.00 86.31 497 ILE A N 1
ATOM 4068 C CA . ILE A 1 497 ? 25.040 2.116 -11.901 1.00 86.31 497 ILE A CA 1
ATOM 4069 C C . ILE A 1 497 ? 26.073 1.031 -11.600 1.00 86.31 497 ILE A C 1
ATOM 4071 O O . ILE A 1 497 ? 26.762 1.114 -10.588 1.00 86.31 497 ILE A O 1
ATOM 4075 N N . ILE A 1 498 ? 26.239 0.051 -12.491 1.00 87.69 498 ILE A N 1
ATOM 4076 C CA . ILE A 1 498 ? 27.065 -1.128 -12.205 1.00 87.69 498 ILE A CA 1
ATOM 4077 C C . ILE A 1 498 ? 28.533 -0.760 -12.012 1.00 87.69 498 ILE A C 1
ATOM 4079 O O . ILE A 1 498 ? 29.193 -1.329 -11.155 1.00 87.69 498 ILE A O 1
ATOM 4083 N N . VAL A 1 499 ? 29.081 0.183 -12.773 1.00 85.94 499 VAL A N 1
ATOM 4084 C CA . VAL A 1 499 ? 30.508 0.512 -12.698 1.00 85.94 499 VAL A CA 1
ATOM 4085 C C . VAL A 1 499 ? 30.814 1.392 -11.485 1.00 85.94 499 VAL A C 1
ATOM 4087 O O . VAL A 1 499 ? 31.782 1.099 -10.785 1.00 85.94 499 VAL A O 1
ATOM 4090 N N . THR A 1 500 ? 29.993 2.409 -11.199 1.00 80.56 500 THR A N 1
ATOM 4091 C CA . THR A 1 500 ? 30.316 3.448 -10.198 1.00 80.56 500 THR A CA 1
ATOM 4092 C C . THR A 1 500 ? 29.933 3.099 -8.763 1.00 80.56 500 THR A C 1
ATOM 4094 O O . THR A 1 500 ? 30.563 3.600 -7.840 1.00 80.56 500 THR A O 1
ATOM 4097 N N . THR A 1 501 ? 28.931 2.245 -8.543 1.00 74.75 501 THR A N 1
ATOM 4098 C CA . THR A 1 501 ? 28.334 2.065 -7.204 1.00 74.75 501 THR A CA 1
ATOM 4099 C C . THR A 1 501 ? 28.999 0.999 -6.322 1.00 74.75 501 THR A C 1
ATOM 4101 O O . THR A 1 501 ? 28.431 0.632 -5.294 1.00 74.75 501 THR A O 1
ATOM 4104 N N . GLU A 1 502 ? 30.204 0.532 -6.682 1.00 74.88 502 GLU A N 1
ATOM 4105 C CA . GLU A 1 502 ? 30.982 -0.486 -5.940 1.00 74.88 502 GLU A CA 1
ATOM 4106 C C . GLU A 1 502 ? 30.102 -1.621 -5.362 1.00 74.88 502 GLU A C 1
ATOM 4108 O O . GLU A 1 502 ? 29.210 -2.114 -6.049 1.00 74.88 502 GLU A O 1
ATOM 4113 N N . GLU A 1 503 ? 30.332 -2.081 -4.131 1.00 70.81 503 GLU A N 1
ATOM 4114 C CA . GLU A 1 503 ? 29.541 -3.156 -3.507 1.00 70.81 503 GLU A CA 1
ATOM 4115 C C . GLU A 1 503 ? 28.185 -2.673 -2.956 1.00 70.81 503 GLU A C 1
ATOM 4117 O O . GLU A 1 503 ? 27.287 -3.469 -2.683 1.00 70.81 503 GLU A O 1
ATOM 4122 N N . ARG A 1 504 ? 27.993 -1.354 -2.826 1.00 73.44 504 ARG A N 1
ATOM 4123 C CA . ARG A 1 504 ? 26.813 -0.735 -2.193 1.00 73.44 504 ARG A CA 1
ATOM 4124 C C . ARG A 1 504 ? 25.497 -1.090 -2.900 1.00 73.44 504 ARG A C 1
ATOM 4126 O O . ARG A 1 504 ? 24.435 -1.106 -2.272 1.00 73.44 504 ARG A O 1
ATOM 4133 N N . MET A 1 505 ? 25.555 -1.365 -4.201 1.00 74.19 505 MET A N 1
ATOM 4134 C CA . MET A 1 505 ? 24.390 -1.612 -5.061 1.00 74.19 505 MET A CA 1
ATOM 4135 C C . MET A 1 505 ? 24.415 -2.971 -5.756 1.00 74.19 505 MET A C 1
ATOM 4137 O O . MET A 1 505 ? 23.687 -3.172 -6.727 1.00 74.19 505 MET A O 1
ATOM 4141 N N . GLU A 1 506 ? 25.182 -3.927 -5.231 1.00 79.81 506 GLU A N 1
ATOM 4142 C CA . GLU A 1 506 ? 25.242 -5.291 -5.765 1.00 79.81 506 GLU A CA 1
ATOM 4143 C C . GLU A 1 506 ? 23.847 -5.940 -5.961 1.00 79.81 506 GLU A C 1
ATOM 4145 O O . GLU A 1 506 ? 23.611 -6.494 -7.036 1.00 79.81 506 GLU A O 1
ATOM 4150 N N . PRO A 1 507 ? 22.847 -5.768 -5.061 1.00 83.06 507 PRO A N 1
ATOM 4151 C CA . PRO A 1 507 ? 21.493 -6.300 -5.280 1.00 83.06 507 PRO A CA 1
ATOM 4152 C C . PRO A 1 507 ? 20.754 -5.738 -6.507 1.00 83.06 507 PRO A C 1
ATOM 4154 O O . PRO A 1 507 ? 19.762 -6.314 -6.945 1.00 83.06 507 PRO A O 1
ATOM 4157 N N . VAL A 1 508 ? 21.199 -4.604 -7.056 1.00 85.56 508 VAL A N 1
ATOM 4158 C CA . VAL A 1 508 ? 20.588 -3.944 -8.225 1.00 85.56 508 VAL A CA 1
ATOM 4159 C C . VAL A 1 508 ? 21.236 -4.404 -9.531 1.00 85.56 508 VAL A C 1
ATOM 4161 O O . VAL A 1 508 ? 20.653 -4.225 -10.598 1.00 85.56 508 VAL A O 1
ATOM 4164 N N . TYR A 1 509 ? 22.401 -5.058 -9.474 1.00 89.75 509 TYR A N 1
ATOM 4165 C CA . TYR A 1 509 ? 23.115 -5.507 -10.671 1.00 89.75 509 TYR A CA 1
ATOM 4166 C C . TYR A 1 509 ? 22.305 -6.532 -11.466 1.00 89.75 509 TYR A C 1
ATOM 4168 O O . TYR A 1 509 ? 22.197 -6.391 -12.681 1.00 89.75 509 TYR A O 1
ATOM 4176 N N . GLY A 1 510 ? 21.666 -7.497 -10.795 1.00 91.38 510 GLY A N 1
ATOM 4177 C CA . GLY A 1 510 ? 20.753 -8.453 -11.435 1.00 91.38 510 GLY A CA 1
ATOM 4178 C C . GLY A 1 510 ? 19.628 -7.760 -12.220 1.00 91.38 510 GLY A C 1
ATOM 4179 O O . GLY A 1 510 ? 19.579 -7.909 -13.441 1.00 91.38 510 GLY A O 1
ATOM 4180 N N . PRO A 1 511 ? 18.789 -6.927 -11.570 1.00 92.88 511 PRO A N 1
ATOM 4181 C CA . PRO A 1 511 ? 17.762 -6.128 -12.243 1.00 92.88 511 PRO A CA 1
ATOM 4182 C C . PRO A 1 511 ? 18.275 -5.271 -13.412 1.00 92.88 511 PRO A C 1
ATOM 4184 O O . PRO A 1 511 ? 17.625 -5.207 -14.456 1.00 92.88 511 PRO A O 1
ATOM 4187 N N . CYS A 1 512 ? 19.451 -4.643 -13.280 1.00 93.25 512 CYS A N 1
ATOM 4188 C CA . CYS A 1 512 ? 20.076 -3.891 -14.371 1.00 93.25 512 CYS A CA 1
ATOM 4189 C C . CYS A 1 512 ? 20.398 -4.788 -15.571 1.00 93.25 512 CYS A C 1
ATOM 4191 O O . CYS A 1 512 ? 20.082 -4.431 -16.704 1.00 93.25 512 CYS A O 1
ATOM 4193 N N . ILE A 1 513 ? 21.009 -5.953 -15.342 1.00 94.25 513 ILE A N 1
ATOM 4194 C CA . ILE A 1 513 ? 21.315 -6.903 -16.416 1.00 94.25 513 ILE A CA 1
ATOM 4195 C C . ILE A 1 513 ? 20.034 -7.451 -17.052 1.00 94.25 513 ILE A C 1
ATOM 4197 O O . ILE A 1 513 ? 19.979 -7.573 -18.275 1.00 94.25 513 ILE A O 1
ATOM 4201 N N . ASP A 1 514 ? 18.986 -7.706 -16.270 1.00 94.44 514 ASP A N 1
ATOM 4202 C CA . ASP A 1 514 ? 17.693 -8.138 -16.802 1.00 94.44 514 ASP A CA 1
ATOM 4203 C C . ASP A 1 514 ? 17.064 -7.081 -17.719 1.00 94.44 514 ASP A C 1
ATOM 4205 O O . ASP A 1 514 ? 16.537 -7.433 -18.773 1.00 94.44 514 ASP A O 1
ATOM 4209 N N . ILE A 1 515 ? 17.177 -5.787 -17.389 1.00 95.38 515 ILE A N 1
ATOM 4210 C CA . ILE A 1 515 ? 16.763 -4.699 -18.293 1.00 95.38 515 ILE A CA 1
ATOM 4211 C C . ILE A 1 515 ? 17.521 -4.795 -19.620 1.00 95.38 515 ILE A C 1
ATOM 4213 O O . ILE A 1 515 ? 16.894 -4.792 -20.681 1.00 95.38 515 ILE A O 1
ATOM 4217 N N . ILE A 1 516 ? 18.857 -4.900 -19.570 1.00 94.69 516 ILE A N 1
ATOM 4218 C CA . ILE A 1 516 ? 19.713 -4.994 -20.766 1.00 94.69 516 ILE A CA 1
ATOM 4219 C C . ILE A 1 516 ? 19.303 -6.209 -21.608 1.00 94.69 516 ILE A C 1
ATOM 4221 O O . ILE A 1 516 ? 19.125 -6.096 -22.821 1.00 94.69 516 ILE A O 1
ATOM 4225 N N . LYS A 1 517 ? 19.092 -7.357 -20.961 1.00 93.94 517 LYS A N 1
ATOM 4226 C CA . LYS A 1 517 ? 18.677 -8.605 -21.600 1.00 93.94 517 LYS A CA 1
ATOM 4227 C C . LYS A 1 517 ? 17.293 -8.509 -22.241 1.00 93.94 517 LYS A C 1
ATOM 4229 O O . LYS A 1 517 ? 17.121 -8.994 -23.355 1.00 93.94 517 LYS A O 1
ATOM 4234 N N . ASN A 1 518 ? 16.326 -7.871 -21.585 1.00 94.00 518 ASN A N 1
ATOM 4235 C CA . ASN A 1 518 ? 14.967 -7.735 -22.109 1.00 94.00 518 ASN A CA 1
ATOM 4236 C C . ASN A 1 518 ? 14.913 -6.853 -23.364 1.00 94.00 518 ASN A C 1
ATOM 4238 O O . ASN A 1 518 ? 14.178 -7.156 -24.305 1.00 94.00 518 ASN A O 1
ATOM 4242 N N . ILE A 1 519 ? 15.706 -5.776 -23.406 1.00 93.94 519 ILE A N 1
ATOM 4243 C CA . ILE A 1 519 ? 15.706 -4.850 -24.546 1.00 93.94 519 ILE A CA 1
ATOM 4244 C C . ILE A 1 519 ? 16.621 -5.308 -25.689 1.00 93.94 519 ILE A C 1
ATOM 4246 O O . ILE A 1 519 ? 16.368 -4.931 -26.834 1.00 93.94 519 ILE A O 1
ATOM 4250 N N . ALA A 1 520 ? 17.655 -6.108 -25.395 1.00 91.56 520 ALA A N 1
ATOM 4251 C CA . ALA A 1 520 ? 18.714 -6.525 -26.320 1.00 91.56 520 ALA A CA 1
ATOM 4252 C C . ALA A 1 520 ? 18.222 -7.068 -27.678 1.00 91.56 520 ALA A C 1
ATOM 4254 O O . ALA A 1 520 ? 18.676 -6.544 -28.700 1.00 91.56 520 ALA A O 1
ATOM 4255 N N . PRO A 1 521 ? 17.252 -8.008 -27.747 1.00 89.62 521 PRO A N 1
ATOM 4256 C CA . PRO A 1 521 ? 16.749 -8.546 -29.019 1.00 89.62 521 PRO A CA 1
ATOM 4257 C C . PRO A 1 521 ? 16.110 -7.488 -29.923 1.00 89.62 521 PRO A C 1
ATOM 4259 O O . PRO A 1 521 ? 15.927 -7.684 -31.123 1.00 89.62 521 PRO A O 1
ATOM 4262 N N . TYR A 1 522 ? 15.743 -6.342 -29.354 1.00 88.94 522 TYR A N 1
ATOM 4263 C CA . TYR A 1 522 ? 15.090 -5.267 -30.071 1.00 88.94 522 TYR A CA 1
ATOM 4264 C C . TYR A 1 522 ? 16.040 -4.125 -30.409 1.00 88.94 522 TYR A C 1
ATOM 4266 O O . TYR A 1 522 ? 15.628 -3.272 -31.179 1.00 88.94 522 TYR A O 1
ATOM 4274 N N . GLN A 1 523 ? 17.277 -4.063 -29.921 1.00 87.38 523 GLN A N 1
ATOM 4275 C CA . GLN A 1 523 ? 18.142 -2.919 -30.229 1.00 87.38 523 GLN A CA 1
ATOM 4276 C C . GLN A 1 523 ? 18.992 -3.159 -31.479 1.00 87.38 523 GLN A C 1
ATOM 4278 O O . GLN A 1 523 ? 19.556 -4.236 -31.669 1.00 87.38 523 GLN A O 1
ATOM 4283 N N . LYS A 1 524 ? 19.084 -2.131 -32.330 1.00 81.44 524 LYS A N 1
ATOM 4284 C CA . LYS A 1 524 ? 19.953 -2.070 -33.516 1.00 81.44 524 LYS A CA 1
ATOM 4285 C C . LYS A 1 524 ? 20.708 -0.746 -33.507 1.00 81.44 524 LYS A C 1
ATOM 4287 O O . LYS A 1 524 ? 20.203 0.234 -32.973 1.00 81.44 524 LYS A O 1
ATOM 4292 N N . HIS A 1 525 ? 21.887 -0.725 -34.127 1.00 80.69 525 HIS A N 1
ATOM 4293 C CA . HIS A 1 525 ? 22.693 0.494 -34.305 1.00 80.69 525 HIS A CA 1
ATOM 4294 C C . HIS A 1 525 ? 23.098 1.209 -33.004 1.00 80.69 525 HIS A C 1
ATOM 4296 O O . HIS A 1 525 ? 23.136 2.433 -32.970 1.00 80.69 525 HIS A O 1
ATOM 4302 N N . LEU A 1 526 ? 23.451 0.451 -31.960 1.00 84.88 526 LEU A N 1
ATOM 4303 C CA . LEU A 1 526 ? 24.006 1.032 -30.734 1.00 84.88 526 LEU A CA 1
ATOM 4304 C C . LEU A 1 526 ? 25.270 1.855 -31.022 1.00 84.88 526 LEU A C 1
ATOM 4306 O O . LEU A 1 526 ? 26.094 1.509 -31.883 1.00 84.88 526 LEU A O 1
ATOM 4310 N N . GLU A 1 527 ? 25.444 2.932 -30.264 1.00 87.69 527 GLU A N 1
ATOM 4311 C CA . GLU A 1 527 ? 26.596 3.812 -30.410 1.00 87.69 527 GLU A CA 1
ATOM 4312 C C . GLU A 1 527 ? 27.893 3.174 -29.891 1.00 87.69 527 GLU A C 1
ATOM 4314 O O . GLU A 1 527 ? 27.899 2.260 -29.052 1.00 87.69 527 GLU A O 1
ATOM 4319 N N . ARG A 1 528 ? 29.038 3.663 -30.393 1.00 84.69 528 ARG A N 1
ATOM 4320 C CA . ARG A 1 528 ? 30.359 3.149 -29.977 1.00 84.69 528 ARG A CA 1
ATOM 4321 C C . ARG A 1 528 ? 30.571 3.336 -28.474 1.00 84.69 528 ARG A C 1
ATOM 4323 O O . ARG A 1 528 ? 31.039 2.419 -27.808 1.00 84.69 528 ARG A O 1
ATOM 4330 N N . ALA A 1 529 ? 30.175 4.490 -27.934 1.00 85.25 529 ALA A N 1
ATOM 4331 C CA . ALA A 1 529 ? 30.283 4.788 -26.507 1.00 85.25 529 ALA A CA 1
ATOM 4332 C C . ALA A 1 529 ? 29.486 3.790 -25.646 1.00 85.25 529 ALA A C 1
ATOM 4334 O O . ALA A 1 529 ? 30.016 3.264 -24.665 1.00 85.25 529 ALA A O 1
ATOM 4335 N N . THR A 1 530 ? 28.254 3.469 -26.051 1.00 86.94 530 THR A N 1
ATOM 4336 C CA . THR A 1 530 ? 27.400 2.469 -25.394 1.00 86.94 530 THR A CA 1
ATOM 4337 C C . THR A 1 530 ? 28.041 1.083 -25.420 1.00 86.94 530 THR A C 1
ATOM 4339 O O . THR A 1 530 ? 28.098 0.401 -24.397 1.00 86.94 530 THR A O 1
ATOM 4342 N N . SER A 1 531 ? 28.602 0.693 -26.568 1.00 87.31 531 SER A N 1
ATOM 4343 C CA . SER A 1 531 ? 29.301 -0.588 -26.738 1.00 87.31 531 SER A CA 1
ATOM 4344 C C . SER A 1 531 ? 30.523 -0.697 -25.815 1.00 87.31 531 SER A C 1
ATOM 4346 O O . SER A 1 531 ? 30.712 -1.712 -25.145 1.00 87.31 531 SER A O 1
ATOM 4348 N N . SER A 1 532 ? 31.308 0.378 -25.690 1.00 88.69 532 SER A N 1
ATOM 4349 C CA . SER A 1 532 ? 32.430 0.443 -24.746 1.00 88.69 532 SER A CA 1
ATOM 4350 C C . SER A 1 532 ? 31.977 0.339 -23.288 1.00 88.69 532 SER A C 1
ATOM 4352 O O . SER A 1 532 ? 32.649 -0.308 -22.487 1.00 88.69 532 SER A O 1
ATOM 4354 N N . LYS A 1 533 ? 30.834 0.937 -22.924 1.00 88.94 533 LYS A N 1
ATOM 4355 C CA . LYS A 1 533 ? 30.274 0.813 -21.571 1.00 88.94 533 LYS A CA 1
ATOM 4356 C C . LYS A 1 533 ? 29.823 -0.615 -21.256 1.00 88.94 533 LYS A C 1
ATOM 4358 O O . LYS A 1 533 ? 30.151 -1.100 -20.178 1.00 88.94 533 LYS A O 1
ATOM 4363 N N . LEU A 1 534 ? 29.166 -1.314 -22.187 1.00 89.50 534 LEU A N 1
ATOM 4364 C CA . LEU A 1 534 ? 28.820 -2.736 -22.019 1.00 89.50 534 LEU A CA 1
ATOM 4365 C C . LEU A 1 534 ? 30.064 -3.595 -21.755 1.00 89.50 534 LEU A C 1
ATOM 4367 O O . LEU A 1 534 ? 30.051 -4.457 -20.879 1.00 89.50 534 LEU A O 1
ATOM 4371 N N . MET A 1 535 ? 31.167 -3.301 -22.447 1.00 89.12 535 MET A N 1
ATOM 4372 C CA . MET A 1 535 ? 32.439 -3.981 -22.210 1.00 89.12 535 MET A CA 1
ATOM 4373 C C . MET A 1 535 ? 33.033 -3.707 -20.835 1.00 89.12 535 MET A C 1
ATOM 4375 O O . MET A 1 535 ? 33.564 -4.622 -20.215 1.00 89.12 535 MET A O 1
ATOM 4379 N N . ARG A 1 536 ? 32.897 -2.485 -20.316 1.00 90.31 536 ARG A N 1
ATOM 4380 C CA . ARG A 1 536 ? 33.324 -2.167 -18.945 1.00 90.31 536 ARG A CA 1
ATOM 4381 C C . ARG A 1 536 ? 32.502 -2.912 -17.894 1.00 90.31 536 ARG A C 1
ATOM 4383 O O . ARG A 1 536 ? 33.060 -3.314 -16.877 1.00 90.31 536 ARG A O 1
ATOM 4390 N N . ILE A 1 537 ? 31.202 -3.120 -18.133 1.00 90.94 537 ILE A N 1
ATOM 4391 C CA . ILE A 1 537 ? 30.377 -3.977 -17.266 1.00 90.94 537 ILE A CA 1
ATOM 4392 C C . ILE A 1 537 ? 30.942 -5.400 -17.281 1.00 90.94 537 ILE A C 1
ATOM 4394 O O . ILE A 1 537 ? 31.181 -5.966 -16.220 1.00 90.94 537 ILE A O 1
ATOM 4398 N N . PHE A 1 538 ? 31.196 -5.960 -18.467 1.00 91.19 538 PHE A N 1
ATOM 4399 C CA . PHE A 1 538 ? 31.755 -7.306 -18.598 1.00 91.19 538 PHE A CA 1
ATOM 4400 C C . PHE A 1 538 ? 33.089 -7.451 -17.855 1.00 91.19 538 PHE A C 1
ATOM 4402 O O . PHE A 1 538 ? 33.240 -8.366 -17.052 1.00 91.19 538 PHE A O 1
ATOM 4409 N N . GLU A 1 539 ? 34.019 -6.513 -18.051 1.00 91.06 539 GLU A N 1
ATOM 4410 C CA . GLU A 1 539 ? 35.309 -6.495 -17.352 1.00 91.06 539 GLU A CA 1
ATOM 4411 C C . GLU A 1 539 ? 35.137 -6.500 -15.833 1.00 91.06 539 GLU A C 1
ATOM 4413 O O . GLU A 1 539 ? 35.818 -7.263 -15.154 1.00 91.06 539 GLU A O 1
ATOM 4418 N N . LYS A 1 540 ? 34.196 -5.712 -15.297 1.00 89.12 540 LYS A N 1
ATOM 4419 C CA . LYS A 1 540 ? 33.901 -5.686 -13.859 1.00 89.12 540 LYS A CA 1
ATOM 4420 C C . LYS A 1 540 ? 33.317 -7.012 -13.361 1.00 89.12 540 LYS A C 1
ATOM 4422 O O . LYS A 1 540 ? 33.755 -7.511 -12.332 1.00 89.12 540 LYS A O 1
ATOM 4427 N N . LEU A 1 541 ? 32.355 -7.595 -14.080 1.00 88.12 541 LEU A N 1
ATOM 4428 C CA . LEU A 1 541 ? 31.668 -8.823 -13.651 1.00 88.12 541 LEU A CA 1
ATOM 4429 C C . LEU A 1 541 ? 32.539 -10.087 -13.760 1.00 88.12 541 LEU A C 1
ATOM 4431 O O . LEU A 1 541 ? 32.258 -11.076 -13.089 1.00 88.12 541 LEU A O 1
ATOM 4435 N N . VAL A 1 542 ? 33.581 -10.078 -14.596 1.00 91.25 542 VAL A N 1
ATOM 4436 C CA . VAL A 1 542 ? 34.519 -11.208 -14.751 1.00 91.25 542 VAL A CA 1
ATOM 4437 C C . VAL A 1 542 ? 35.624 -11.197 -13.690 1.00 91.25 542 VAL A C 1
ATOM 4439 O O . VAL A 1 542 ? 36.264 -12.225 -13.470 1.00 91.25 542 VAL A O 1
ATOM 4442 N N . GLN A 1 543 ? 35.853 -10.072 -13.002 1.00 89.56 543 GLN A N 1
ATOM 4443 C CA . GLN A 1 543 ? 36.879 -9.997 -11.961 1.00 89.56 543 GLN A CA 1
ATOM 4444 C C . GLN A 1 543 ? 36.650 -11.074 -10.887 1.00 89.56 543 GLN A C 1
ATOM 4446 O O . GLN A 1 543 ? 35.538 -11.162 -10.355 1.00 89.56 543 GLN A O 1
ATOM 4451 N N . PRO A 1 544 ? 37.686 -11.851 -10.502 1.00 86.19 544 PRO A N 1
ATOM 4452 C CA . PRO A 1 544 ? 37.543 -12.927 -9.519 1.00 86.19 544 PRO A CA 1
ATOM 4453 C C . PRO A 1 544 ? 36.935 -12.459 -8.193 1.00 86.19 544 PRO A C 1
ATOM 4455 O O . PRO A 1 544 ? 36.127 -13.173 -7.608 1.00 86.19 544 PRO A O 1
ATOM 4458 N N . GLY A 1 545 ? 37.272 -11.234 -7.765 1.00 84.62 545 GLY A N 1
ATOM 4459 C CA . GLY A 1 545 ? 36.755 -10.631 -6.534 1.00 84.62 545 GLY A CA 1
ATOM 4460 C C . GLY A 1 545 ? 35.240 -10.409 -6.526 1.00 84.62 545 GLY A C 1
ATOM 4461 O O . GLY A 1 545 ? 34.639 -10.433 -5.461 1.00 84.62 545 GLY A O 1
ATOM 4462 N N . TYR A 1 546 ? 34.613 -10.248 -7.695 1.00 85.62 546 TYR A N 1
ATOM 4463 C CA . TYR A 1 546 ? 33.157 -10.198 -7.817 1.00 85.62 546 TYR A CA 1
ATOM 4464 C C . TYR A 1 546 ? 32.577 -11.584 -8.124 1.00 85.62 546 TYR A C 1
ATOM 4466 O O . TYR A 1 546 ? 31.675 -12.052 -7.431 1.00 85.62 546 TYR A O 1
ATOM 4474 N N . LEU A 1 547 ? 33.106 -12.267 -9.144 1.00 86.00 547 LEU A N 1
ATOM 4475 C CA . LEU A 1 547 ? 32.517 -13.497 -9.678 1.00 86.00 547 LEU A CA 1
ATOM 4476 C C . LEU A 1 547 ? 32.477 -14.642 -8.658 1.00 86.00 547 LEU A C 1
ATOM 4478 O O . LEU A 1 547 ? 31.499 -15.382 -8.620 1.00 86.00 547 LEU A O 1
ATOM 4482 N N . LEU A 1 548 ? 33.525 -14.785 -7.842 1.00 87.38 548 LEU A N 1
ATOM 4483 C CA . LEU A 1 548 ? 33.649 -15.876 -6.869 1.00 87.38 548 LEU A CA 1
ATOM 4484 C C . LEU A 1 548 ? 33.064 -15.526 -5.494 1.00 87.38 548 LEU A C 1
ATOM 4486 O O . LEU A 1 548 ? 33.086 -16.360 -4.594 1.00 87.38 548 LEU A O 1
ATOM 4490 N N . ARG A 1 549 ? 32.559 -14.300 -5.310 1.00 86.19 549 ARG A N 1
ATOM 4491 C CA . ARG A 1 549 ? 32.058 -13.823 -4.014 1.00 86.19 549 ARG A CA 1
ATOM 4492 C C . ARG A 1 549 ? 30.731 -14.467 -3.618 1.00 86.19 549 ARG A C 1
ATOM 4494 O O . ARG A 1 549 ? 30.493 -14.692 -2.435 1.00 86.19 549 ARG A O 1
ATOM 4501 N N . ASN A 1 550 ? 29.853 -14.704 -4.590 1.00 83.12 550 ASN A N 1
ATOM 4502 C CA . ASN A 1 550 ? 28.509 -15.223 -4.366 1.00 83.12 550 ASN A CA 1
ATOM 4503 C C . ASN A 1 550 ? 28.089 -16.116 -5.539 1.00 83.12 550 ASN A C 1
ATOM 4505 O O . ASN A 1 550 ? 28.290 -15.751 -6.699 1.00 83.12 550 ASN A O 1
ATOM 4509 N N . ASP A 1 551 ? 27.432 -17.235 -5.238 1.00 77.50 551 ASP A N 1
ATOM 4510 C CA . ASP A 1 551 ? 26.912 -18.185 -6.223 1.00 77.50 551 ASP A CA 1
ATOM 4511 C C . ASP A 1 551 ? 25.963 -17.530 -7.240 1.00 77.50 551 ASP A C 1
ATOM 4513 O O . ASP A 1 551 ? 25.894 -17.969 -8.385 1.00 77.50 551 ASP A O 1
ATOM 4517 N N . GLY A 1 552 ? 25.269 -16.446 -6.867 1.00 82.88 552 GLY A N 1
ATOM 4518 C CA . GLY A 1 552 ? 24.387 -15.696 -7.770 1.00 82.88 552 GLY A CA 1
ATOM 4519 C C . GLY A 1 552 ? 25.105 -14.847 -8.833 1.00 82.88 552 GLY A C 1
ATOM 4520 O O . GLY A 1 552 ? 24.509 -14.525 -9.865 1.00 82.88 552 GLY A O 1
ATOM 4521 N N . ASN A 1 553 ? 26.382 -14.501 -8.637 1.00 87.06 553 ASN A N 1
ATOM 4522 C CA . ASN A 1 553 ? 27.101 -13.565 -9.515 1.00 87.06 553 ASN A CA 1
ATOM 4523 C C . ASN A 1 553 ? 27.403 -14.172 -10.894 1.00 87.06 553 ASN A C 1
ATOM 4525 O O . ASN A 1 553 ? 27.436 -13.460 -11.904 1.00 87.06 553 ASN A O 1
ATOM 4529 N N . ASN A 1 554 ? 27.514 -15.502 -10.975 1.00 88.44 554 ASN A N 1
ATOM 4530 C CA . ASN A 1 554 ? 27.644 -16.210 -12.249 1.00 88.44 554 ASN A CA 1
ATOM 4531 C C . ASN A 1 554 ? 26.389 -16.056 -13.140 1.00 88.44 554 ASN A C 1
ATOM 4533 O O . ASN A 1 554 ? 26.510 -15.974 -14.366 1.00 88.44 554 ASN A O 1
ATOM 4537 N N . VAL A 1 555 ? 25.193 -15.947 -12.545 1.00 89.50 555 VAL A N 1
ATOM 4538 C CA . VAL A 1 555 ? 23.915 -15.795 -13.252 1.00 89.50 555 VAL A CA 1
ATOM 4539 C C . VAL A 1 555 ? 23.847 -14.412 -13.881 1.00 89.50 555 VAL A C 1
ATOM 4541 O O . VAL A 1 555 ? 23.451 -14.284 -15.040 1.00 89.50 555 VAL A O 1
ATOM 4544 N N . VAL A 1 556 ? 24.303 -13.391 -13.151 1.00 89.31 556 VAL A N 1
ATOM 4545 C CA . VAL A 1 556 ? 24.384 -12.004 -13.627 1.00 89.31 556 VAL A CA 1
ATOM 4546 C C . VAL A 1 556 ? 25.327 -11.907 -14.832 1.00 89.31 556 VAL A C 1
ATOM 4548 O O . VAL A 1 556 ? 24.946 -11.371 -15.874 1.00 89.31 556 VAL A O 1
ATOM 4551 N N . LEU A 1 557 ? 26.523 -12.503 -14.751 1.00 90.88 557 LEU A N 1
ATOM 4552 C CA . LEU A 1 557 ? 27.468 -12.535 -15.874 1.00 90.88 557 LEU A CA 1
ATOM 4553 C C . LEU A 1 557 ? 26.896 -13.281 -17.090 1.00 90.88 557 LEU A C 1
ATOM 4555 O O . LEU A 1 557 ? 26.971 -12.789 -18.219 1.00 90.88 557 LEU A O 1
ATOM 4559 N N . LYS A 1 558 ? 26.275 -14.447 -16.871 1.00 91.38 558 LYS A N 1
ATOM 4560 C CA . LYS A 1 558 ? 25.610 -15.212 -17.935 1.00 91.38 558 LYS A CA 1
ATOM 4561 C C . LYS A 1 558 ? 24.492 -14.402 -18.596 1.00 91.38 558 LYS A C 1
ATOM 4563 O O . LYS A 1 558 ? 24.356 -14.446 -19.817 1.00 91.38 558 LYS A O 1
ATOM 4568 N N . GLY A 1 559 ? 23.717 -13.648 -17.816 1.00 91.25 559 GLY A N 1
ATOM 4569 C CA . GLY A 1 559 ? 22.674 -12.754 -18.317 1.00 91.25 559 GLY A CA 1
ATOM 4570 C C . GLY A 1 559 ? 23.225 -11.671 -19.246 1.00 91.25 559 GLY A C 1
ATOM 4571 O O . GLY A 1 559 ? 22.671 -11.457 -20.325 1.00 91.25 559 GLY A O 1
ATOM 4572 N N . LEU A 1 560 ? 24.355 -11.053 -18.884 1.00 92.50 560 LEU A N 1
ATOM 4573 C CA . LEU A 1 560 ? 25.021 -10.064 -19.734 1.00 92.50 560 LEU A CA 1
ATOM 4574 C C . LEU A 1 560 ? 25.514 -10.688 -21.044 1.00 92.50 560 LEU A C 1
ATOM 4576 O O . LEU A 1 560 ? 25.296 -10.121 -22.112 1.00 92.50 560 LEU A O 1
ATOM 4580 N N . LEU A 1 561 ? 26.139 -11.866 -20.980 1.00 92.12 561 LEU A N 1
ATOM 4581 C CA . LEU A 1 561 ? 26.608 -12.578 -22.172 1.00 92.12 561 LEU A CA 1
ATOM 4582 C C . LEU A 1 561 ? 25.458 -12.918 -23.126 1.00 92.12 561 LEU A C 1
ATOM 4584 O O . LEU A 1 561 ? 25.584 -12.714 -24.332 1.00 92.12 561 LEU A O 1
ATOM 4588 N N . GLN A 1 562 ? 24.321 -13.369 -22.591 1.00 92.06 562 GLN A N 1
ATOM 4589 C CA . GLN A 1 562 ? 23.106 -13.604 -23.376 1.00 92.06 562 GLN A CA 1
ATOM 4590 C C . GLN A 1 562 ? 22.597 -12.320 -24.040 1.00 92.06 562 GLN A C 1
ATOM 4592 O O . GLN A 1 562 ? 22.205 -12.350 -25.204 1.00 92.06 562 GLN A O 1
ATOM 4597 N N . ALA A 1 563 ? 22.631 -11.191 -23.330 1.00 90.31 563 ALA A N 1
ATOM 4598 C CA . ALA A 1 563 ? 22.228 -9.908 -23.891 1.00 90.31 563 ALA A CA 1
ATOM 4599 C C . ALA A 1 563 ? 23.166 -9.455 -25.023 1.00 90.31 563 ALA A C 1
ATOM 4601 O O . ALA A 1 563 ? 22.698 -9.056 -26.088 1.00 90.31 563 ALA A O 1
ATOM 4602 N N . CYS A 1 564 ? 24.485 -9.569 -24.832 1.00 87.94 564 CYS A N 1
ATOM 4603 C CA . CYS A 1 564 ? 25.475 -9.274 -25.869 1.00 87.94 564 CYS A CA 1
ATOM 4604 C C . CYS A 1 564 ? 25.285 -10.167 -27.099 1.00 87.94 564 CYS A C 1
ATOM 4606 O O . CYS A 1 564 ? 25.307 -9.669 -28.223 1.00 87.94 564 CYS A O 1
ATOM 4608 N N . HIS A 1 565 ? 25.053 -11.464 -26.893 1.00 88.81 565 HIS A N 1
ATOM 4609 C CA . HIS A 1 565 ? 24.787 -12.404 -27.975 1.00 88.81 565 HIS A CA 1
ATOM 4610 C C . HIS A 1 565 ? 23.538 -12.012 -28.773 1.00 88.81 565 HIS A C 1
ATOM 4612 O O . HIS A 1 565 ? 23.633 -11.850 -29.985 1.00 88.81 565 HIS A O 1
ATOM 4618 N N . ALA A 1 566 ? 22.420 -11.720 -28.101 1.00 87.25 566 ALA A N 1
ATOM 4619 C CA . ALA A 1 566 ? 21.185 -11.287 -28.758 1.00 87.25 566 ALA A CA 1
ATOM 4620 C C . ALA A 1 566 ? 21.352 -9.972 -29.546 1.00 87.25 566 ALA A C 1
ATOM 4622 O O . ALA A 1 566 ? 20.792 -9.817 -30.632 1.00 87.25 566 ALA A O 1
ATOM 4623 N N . ILE A 1 567 ? 22.148 -9.022 -29.034 1.00 85.81 567 ILE A N 1
ATOM 4624 C CA . ILE A 1 567 ? 22.489 -7.792 -29.768 1.00 85.81 567 ILE A CA 1
ATOM 4625 C C . ILE A 1 567 ? 23.291 -8.130 -31.031 1.00 85.81 567 ILE A C 1
ATOM 4627 O O . ILE A 1 567 ? 23.055 -7.535 -32.083 1.00 85.81 567 ILE A O 1
ATOM 4631 N N . LEU A 1 568 ? 24.255 -9.048 -30.948 1.00 83.31 568 LEU A N 1
ATOM 4632 C CA . LEU A 1 568 ? 25.077 -9.444 -32.092 1.00 83.31 568 LEU A CA 1
ATOM 4633 C C . LEU A 1 568 ? 24.247 -10.166 -33.160 1.00 83.31 568 LEU A C 1
ATOM 4635 O O . LEU A 1 568 ? 24.310 -9.763 -34.320 1.00 83.31 568 LEU A O 1
ATOM 4639 N N . GLU A 1 569 ? 23.423 -11.141 -32.772 1.00 83.06 569 GLU A N 1
ATOM 4640 C CA . GLU A 1 569 ? 22.532 -11.879 -33.681 1.00 83.06 569 GLU A CA 1
ATOM 4641 C C . GLU A 1 569 ? 21.605 -10.933 -34.458 1.00 83.06 569 GLU A C 1
ATOM 4643 O O . GLU A 1 569 ? 21.558 -10.965 -35.687 1.00 83.06 569 GLU A O 1
ATOM 4648 N N . ASN A 1 570 ? 20.962 -9.989 -33.763 1.00 76.62 570 ASN A N 1
ATOM 4649 C CA . ASN A 1 570 ? 20.037 -9.028 -34.374 1.00 76.62 570 ASN A CA 1
ATOM 4650 C C . ASN A 1 570 ? 20.707 -8.060 -35.373 1.00 76.62 570 ASN A C 1
ATOM 4652 O O . ASN A 1 570 ? 20.043 -7.472 -36.234 1.00 76.62 570 ASN A O 1
ATOM 4656 N N . ASN A 1 571 ? 22.022 -7.850 -35.243 1.00 67.75 571 ASN A N 1
ATOM 4657 C CA . ASN A 1 571 ? 22.807 -7.033 -36.168 1.00 67.75 571 ASN A CA 1
ATOM 4658 C C . ASN A 1 571 ? 23.398 -7.857 -37.329 1.00 67.75 571 ASN A C 1
ATOM 4660 O O . ASN A 1 571 ? 23.716 -7.271 -38.364 1.00 67.75 571 ASN A O 1
ATOM 4664 N N . PHE A 1 572 ? 23.513 -9.183 -37.185 1.00 62.34 572 PHE A N 1
ATOM 4665 C CA . PHE A 1 572 ? 24.055 -10.084 -38.208 1.00 62.34 572 PHE A CA 1
ATOM 4666 C C . PHE A 1 572 ? 23.058 -10.331 -39.352 1.00 62.34 572 PHE A C 1
ATOM 4668 O O . PHE A 1 572 ? 23.450 -10.352 -40.514 1.00 62.34 572 PHE A O 1
ATOM 4675 N N . GLU A 1 573 ? 21.755 -10.390 -39.056 1.00 54.44 573 GLU A N 1
ATOM 4676 C CA . GLU A 1 573 ? 20.692 -10.548 -40.070 1.00 54.44 573 GLU A CA 1
ATOM 4677 C C . GLU A 1 573 ? 20.540 -9.339 -41.022 1.00 54.44 573 GLU A C 1
ATOM 4679 O O . GLU A 1 573 ? 19.774 -9.399 -41.981 1.00 54.44 573 GLU A O 1
ATOM 4684 N N . GLY A 1 574 ? 21.243 -8.222 -40.776 1.00 52.19 574 GLY A N 1
ATOM 4685 C CA . GLY A 1 574 ? 21.052 -6.962 -41.505 1.00 52.19 574 GLY A CA 1
ATOM 4686 C C . GLY A 1 574 ? 22.281 -6.329 -42.171 1.00 52.19 574 GLY A C 1
ATOM 4687 O O . GLY A 1 574 ? 22.105 -5.293 -42.815 1.00 52.19 574 GLY A O 1
ATOM 4688 N N . ARG A 1 575 ? 23.512 -6.856 -42.029 1.00 45.94 575 ARG A N 1
ATOM 4689 C CA . ARG A 1 575 ? 24.725 -6.248 -42.633 1.00 45.94 575 ARG A CA 1
ATOM 4690 C C . ARG A 1 575 ? 25.818 -7.251 -43.022 1.00 45.94 575 ARG A C 1
ATOM 4692 O O . ARG A 1 575 ? 26.139 -8.161 -42.275 1.00 45.94 575 ARG A O 1
ATOM 4699 N N . SER A 1 576 ? 26.493 -6.947 -44.134 1.00 45.62 576 SER A N 1
ATOM 4700 C CA . SER A 1 576 ? 27.770 -7.520 -44.602 1.00 45.62 576 SER A CA 1
ATOM 4701 C C . SER A 1 576 ? 29.021 -6.926 -43.915 1.00 45.62 576 SER A C 1
ATOM 4703 O O . SER A 1 576 ? 30.147 -7.325 -44.213 1.00 45.62 576 SER A O 1
ATOM 4705 N N . HIS A 1 577 ? 28.852 -5.975 -42.987 1.00 49.50 577 HIS A N 1
ATOM 4706 C CA . HIS A 1 577 ? 29.912 -5.365 -42.171 1.00 49.50 577 HIS A CA 1
ATOM 4707 C C . HIS A 1 577 ? 29.518 -5.441 -40.687 1.00 49.50 577 HIS A C 1
ATOM 4709 O O . HIS A 1 577 ? 28.442 -4.964 -40.320 1.00 49.50 577 HIS A O 1
ATOM 4715 N N . GLY A 1 578 ? 30.372 -6.071 -39.870 1.00 54.28 578 GLY A N 1
ATOM 4716 C CA . GLY A 1 578 ? 30.096 -6.502 -38.491 1.00 54.28 578 GLY A CA 1
ATOM 4717 C C . GLY A 1 578 ? 29.580 -5.423 -37.528 1.00 54.28 578 GLY A C 1
ATOM 4718 O O . GLY A 1 578 ? 29.673 -4.217 -37.768 1.00 54.28 578 GLY A O 1
ATOM 4719 N N . SER A 1 579 ? 29.004 -5.871 -36.410 1.00 59.00 579 SER A N 1
ATOM 4720 C CA . SER A 1 579 ? 28.415 -4.994 -35.387 1.00 59.00 579 SER A CA 1
ATOM 4721 C C . SER A 1 579 ? 29.472 -4.091 -34.729 1.00 59.00 579 SER A C 1
ATOM 4723 O O . SER A 1 579 ? 30.604 -4.507 -34.505 1.00 59.00 579 SER A O 1
ATOM 4725 N N . ARG A 1 580 ? 29.110 -2.862 -34.326 1.00 60.16 580 ARG A N 1
ATOM 4726 C CA . ARG A 1 580 ? 30.014 -1.978 -33.554 1.00 60.16 580 ARG A CA 1
ATOM 4727 C C . ARG A 1 580 ? 30.443 -2.596 -32.217 1.00 60.16 580 ARG A C 1
ATOM 4729 O O . ARG A 1 580 ? 31.555 -2.337 -31.770 1.00 60.16 580 ARG A O 1
ATOM 4736 N N . VAL A 1 581 ? 29.606 -3.450 -31.621 1.00 59.19 581 VAL A N 1
ATOM 4737 C CA . VAL A 1 581 ? 29.962 -4.243 -30.430 1.00 59.19 581 VAL A CA 1
ATOM 4738 C C . VAL A 1 581 ? 31.093 -5.219 -30.757 1.00 59.19 581 VAL A C 1
ATOM 4740 O O . VAL A 1 581 ? 32.058 -5.316 -30.008 1.00 59.19 581 VAL A O 1
ATOM 4743 N N . GLU A 1 582 ? 31.007 -5.889 -31.905 1.00 57.31 582 GLU A N 1
ATOM 4744 C CA . GLU A 1 582 ? 32.030 -6.816 -32.391 1.00 57.31 582 GLU A CA 1
ATOM 4745 C C . GLU A 1 582 ? 33.346 -6.094 -32.706 1.00 57.31 582 GLU A C 1
ATOM 4747 O O . GLU A 1 582 ? 34.416 -6.589 -32.362 1.00 57.31 582 GLU A O 1
ATOM 4752 N N . LEU A 1 583 ? 33.275 -4.897 -33.298 1.00 59.12 583 LEU A N 1
ATOM 4753 C CA . LEU A 1 583 ? 34.447 -4.062 -33.569 1.00 59.12 583 LEU A CA 1
ATOM 4754 C C . LEU A 1 583 ? 35.166 -3.651 -32.277 1.00 59.12 583 LEU A C 1
ATOM 4756 O O . LEU A 1 583 ? 36.376 -3.824 -32.190 1.00 59.12 583 LEU A O 1
ATOM 4760 N N . VAL A 1 584 ? 34.439 -3.200 -31.246 1.00 62.19 584 VAL A N 1
ATOM 4761 C CA . VAL A 1 584 ? 35.041 -2.881 -29.934 1.00 62.19 584 VAL A CA 1
ATOM 4762 C C . VAL A 1 584 ? 35.626 -4.130 -29.265 1.00 62.19 584 VAL A C 1
ATOM 4764 O O . VAL A 1 584 ? 36.668 -4.050 -28.620 1.00 62.19 584 VAL A O 1
ATOM 4767 N N . TRP A 1 585 ? 34.989 -5.295 -29.428 1.00 59.88 585 TRP A N 1
ATOM 4768 C CA . TRP A 1 585 ? 35.516 -6.562 -28.910 1.00 59.88 585 TRP A CA 1
ATOM 4769 C C . TRP A 1 585 ? 36.827 -6.968 -29.585 1.00 59.88 585 TRP A C 1
ATOM 4771 O O . TRP A 1 585 ? 37.744 -7.449 -28.924 1.00 59.88 585 TRP A O 1
ATOM 4781 N N . ARG A 1 586 ? 36.923 -6.754 -30.902 1.00 56.94 586 ARG A N 1
ATOM 4782 C CA . ARG A 1 586 ? 38.124 -7.036 -31.695 1.00 56.94 586 ARG A CA 1
ATOM 4783 C C . ARG A 1 586 ? 39.256 -6.042 -31.426 1.00 56.94 586 ARG A C 1
ATOM 4785 O O . ARG A 1 586 ? 40.399 -6.465 -31.444 1.00 56.94 586 ARG A O 1
ATOM 4792 N N . GLU A 1 587 ? 38.953 -4.773 -31.143 1.00 57.81 587 GLU A N 1
ATOM 4793 C CA . GLU A 1 587 ? 39.949 -3.738 -30.795 1.00 57.81 587 GLU A CA 1
ATOM 4794 C C . GLU A 1 587 ? 40.631 -3.962 -29.430 1.00 57.81 587 GLU A C 1
ATOM 4796 O O . GLU A 1 587 ? 41.675 -3.369 -29.176 1.00 57.81 587 GLU A O 1
ATOM 4801 N N . LYS A 1 588 ? 40.040 -4.771 -28.538 1.00 53.84 588 LYS A N 1
ATOM 4802 C CA . LYS A 1 588 ? 40.586 -5.082 -27.201 1.00 53.84 588 LYS A CA 1
ATOM 4803 C C . LYS A 1 588 ? 41.328 -6.426 -27.108 1.00 53.84 588 LYS A C 1
ATOM 4805 O O . LYS A 1 588 ? 41.822 -6.748 -26.029 1.00 53.84 588 LYS A O 1
ATOM 4810 N N . ARG A 1 589 ? 41.361 -7.212 -28.189 1.00 39.41 589 ARG A N 1
ATOM 4811 C CA . ARG A 1 589 ? 42.309 -8.329 -28.340 1.00 39.41 589 ARG A CA 1
ATOM 4812 C C . ARG A 1 589 ? 43.668 -7.778 -28.730 1.00 39.41 589 ARG A C 1
ATOM 4814 O O . ARG A 1 589 ? 44.660 -8.366 -28.257 1.00 39.41 589 ARG A O 1
#

Organism: NCBI:txid321146

Foldseek 3Di:
DVLVVLLVLLLVLLVCLLPDAQDALPDCSLVSQQQSDPDLCSQQVSCDPVSLVSQQDDDPPDPDDPLCPVPNQGGGVSVLLSLLQLLLLLVCLLPDLPDPDDLVSSLSSNLSSLSNLLNNLVVCLLPPSNPVVCCCQAQNQDFFAARDDDPVDNDGQWTARSSHRVHIDGPVRRVPRPGGGNNLSSLVSLLLLCQADSHLADWDADPVRRTDSDRDLDAQQDAPPHNHHGPDDPRSLLRNLSSLSSLVSLLCSLVSDDPVCSVVDASSSLLCVFFPDDLSSLLSLLRNLLRLQLVDQPPVDDDDDDDPPDPPSSVSSNLSSLSSLLSSQVDFHDQDPVSHGGGGSNLVSLQPDADVRNLVSSLNSLCSLLCVVFCCLVDPDDDPPDSPCNLSSLSVLLSSLVSHVNSLVSCLVVVVVVVLLQSLLVLLLVCLPDPPNPSLSSNLSSLSSLLSSLLDPSNLQQQQAWDPCLVSTDPSLHDPPDTGGSLLSLLLSLLCCQQPNPPSNVVSLQSSLSSLLSSLLNDDDHDLVSLVSLVSSLVVLPPCVNVVPDPCSVVSNVSSVNSLVSNQVSHVVPDPDGDSNVVVVVVVD